Protein AF-A0A938LUU1-F1 (afdb_monomer_lite)

Foldseek 3Di:
DDDDDDDDDDDDDDDDDDDDDPPDDPPDDDVQLLQKKKKWQQFQFKLLKFWDWFQQVSNCVSQVHDRPFAKWKAWPVGHTWAWAWADAQRGITIITMDIGGGGDMTMIGMDGDPDHGFLVQFWDWDADPVQRKIWTTLQFKIWIDGLQFIWIFGHHPCSVVVPDGQLRTFWARKHKWWKKDLDQDAAAAPDDPVVVVVNVIDIPSQWDFPDKDWDQDRNSKIKIKTWTAHDDPRHQKIKIWMWIDDHRFQKIKIKIKIAGPDQGKMWTANYHLGIWMKTWGGNLAADDKDKDDDDPDDPPDFPPDDPPQFKTWDADDQFDAKIKMDHPSLKIKIKGWLAGQRDRQPDHNTWIQGNTITTHHWDDNPPSDDRDMDGHPRMDMTIMMMHMDGSNFDVNVVNVQVHVQSNVVRDRDGAASMWMDSSNATRHAGEDQKGKPSRWDDDDQKTKHKYKYFQLFWKKKKWFKDQAAQVWWKKKFKAARPDPDDGLDMDIGHDGGMDMDRPCVSNVQHRHIGIIMIMIGGPPRMDTPMIMMHGPPDDDD

Secondary structure (DSSP, 8-state):
--------------------------------STTEEEEEE-SSS-EEEEEEEEEHHHHHHHHT--TT--EEEEETTS-EE-EEEEEETTEEEEEEEEEE-TT-EEEEEEEE-SSPPPGGGTEEEEEETTTTEEEEEESSEEEEEETTEEEEEE--TTGGGTS-GGGGEEEEEEEEE-EEESS---EE-S--HHHHHHTTPEEGGGPEEEEEEEEE-TTS-EEEEEEEE--GGGTTEEEEEEEEEPTTSSEEEEEEEEEE-SSS-EEEEEETT-SEEEEEE-GGG-S-EEEE---SS--S--B--SSSS-EEEE---TT--EEEEEETTS-EEEEEESS---S---S---EEEESSEEEEE---TTT-SSSEEEBTTB-EEEEEEEEEE-TT--HHHHHHHHHHHHTTT-------SEEEEETTEEEEPEE-SSEEGGG-B-STTEEEEEEEEETTS-EEEEEEEES--SSS-EEEEEEETT--S--SEEEEE-SSEEEEEEHHHHHT-TT-EEEEEEEEE--TT-EEEEEEEEETTPPP-

Radius of gyration: 30.05 Å; chains: 1; bounding box: 92×104×81 Å

Structure (mmCIF, N/CA/C/O backbone):
data_AF-A0A938LUU1-F1
#
_entry.id   AF-A0A938LUU1-F1
#
loop_
_atom_site.group_PDB
_atom_site.id
_atom_site.type_symbol
_atom_site.label_atom_id
_atom_site.label_alt_id
_atom_site.label_comp_id
_atom_site.label_asym_id
_atom_site.label_entity_id
_atom_site.label_seq_id
_atom_site.pdbx_PDB_ins_code
_atom_site.Cartn_x
_atom_site.Cartn_y
_atom_site.Cartn_z
_atom_site.occupancy
_atom_site.B_iso_or_equiv
_atom_site.auth_seq_id
_atom_site.auth_comp_id
_atom_site.auth_asym_id
_atom_site.auth_atom_id
_atom_site.pdbx_PDB_model_num
ATOM 1 N N . MET A 1 1 ? -44.752 -79.746 28.155 1.00 38.47 1 MET A N 1
ATOM 2 C CA . MET A 1 1 ? -44.043 -78.464 27.938 1.00 38.47 1 MET A CA 1
ATOM 3 C C . MET A 1 1 ? -45.055 -77.510 27.303 1.00 38.47 1 MET A C 1
ATOM 5 O O . MET A 1 1 ? -45.275 -77.603 26.110 1.00 38.47 1 MET A O 1
ATOM 9 N N . LYS A 1 2 ? -46.026 -77.002 28.081 1.00 31.91 2 LYS A N 1
ATOM 10 C CA . LYS A 1 2 ? -46.041 -75.725 28.840 1.00 31.91 2 LYS A CA 1
ATOM 11 C C . LYS A 1 2 ? -45.776 -74.525 27.910 1.00 31.91 2 LYS A C 1
ATOM 13 O O . LYS A 1 2 ? -44.649 -74.394 27.471 1.00 31.91 2 LYS A O 1
ATOM 18 N N . GLY A 1 3 ? -46.701 -73.629 27.576 1.00 29.06 3 GLY A N 1
ATOM 19 C CA . GLY A 1 3 ? -48.100 -73.439 27.955 1.00 29.06 3 GLY A CA 1
ATOM 20 C C . GLY A 1 3 ? -48.520 -71.991 27.644 1.00 29.06 3 GLY A C 1
ATOM 21 O O . GLY A 1 3 ? -47.795 -71.069 27.983 1.00 29.06 3 GLY A O 1
ATOM 22 N N . THR A 1 4 ? -49.706 -71.851 27.043 1.00 28.95 4 THR A N 1
ATOM 23 C CA . THR A 1 4 ? -50.718 -70.808 27.327 1.00 28.95 4 THR A CA 1
ATOM 24 C C . THR A 1 4 ? -50.543 -69.366 26.792 1.00 28.95 4 THR A C 1
ATOM 26 O O . THR A 1 4 ? -49.703 -68.592 27.232 1.00 28.95 4 THR A O 1
ATOM 29 N N . LYS A 1 5 ? -51.479 -69.000 25.895 1.00 30.53 5 LYS A N 1
ATOM 30 C CA . LYS A 1 5 ? -52.005 -67.647 25.599 1.00 30.53 5 LYS A CA 1
ATOM 31 C C . LYS A 1 5 ? -52.500 -66.951 26.870 1.00 30.53 5 LYS A C 1
ATOM 33 O O . LYS A 1 5 ? -53.108 -67.672 27.636 1.00 30.53 5 LYS A O 1
ATOM 38 N N . ILE A 1 6 ? -52.458 -65.616 26.980 1.00 30.92 6 ILE A N 1
ATOM 39 C CA . ILE A 1 6 ? -53.574 -64.742 27.436 1.00 30.92 6 ILE A CA 1
ATOM 40 C C . ILE A 1 6 ? -53.274 -63.317 26.930 1.00 30.92 6 ILE A C 1
ATOM 42 O O . ILE A 1 6 ? -52.189 -62.797 27.167 1.00 30.92 6 ILE A O 1
ATOM 46 N N . GLY A 1 7 ? -54.226 -62.703 26.224 1.00 24.73 7 GLY A N 1
ATOM 47 C CA . GLY A 1 7 ? -54.255 -61.258 25.993 1.00 24.73 7 GLY A CA 1
ATOM 48 C C . GLY A 1 7 ? -55.184 -60.573 26.992 1.00 24.73 7 GLY A C 1
ATOM 49 O O . GLY A 1 7 ? -56.004 -61.243 27.613 1.00 24.73 7 GLY A O 1
ATOM 50 N N . LEU A 1 8 ? -55.114 -59.247 27.098 1.00 25.02 8 LEU A N 1
ATOM 51 C CA . LEU A 1 8 ? -56.258 -58.452 27.537 1.00 25.02 8 LEU A CA 1
ATOM 52 C C . LEU A 1 8 ? -56.200 -57.050 26.914 1.00 25.02 8 LEU A C 1
ATOM 54 O O . LEU A 1 8 ? -55.242 -56.304 27.097 1.00 25.02 8 LEU A O 1
ATOM 58 N N . LEU A 1 9 ? -57.252 -56.748 26.158 1.00 24.34 9 LEU A N 1
ATOM 59 C CA . LEU A 1 9 ? -57.755 -55.411 25.861 1.00 24.34 9 LEU A CA 1
ATOM 60 C C . LEU A 1 9 ? -58.357 -54.786 27.131 1.00 24.34 9 LEU A C 1
ATOM 62 O O . LEU A 1 9 ? -58.751 -55.530 28.027 1.00 24.34 9 LEU A O 1
ATOM 66 N N . CYS A 1 10 ? -58.472 -53.450 27.147 1.00 25.45 10 CYS A N 1
ATOM 67 C CA . CYS A 1 10 ? -59.660 -52.642 27.518 1.00 25.45 10 CYS A CA 1
ATOM 68 C C . CYS A 1 10 ? -59.204 -51.209 27.889 1.00 25.45 10 CYS A C 1
ATOM 70 O O . CYS A 1 10 ? -58.435 -51.035 28.824 1.00 25.45 10 CYS A O 1
ATOM 72 N N . PHE A 1 11 ? -59.448 -50.208 27.032 1.00 27.34 11 PHE A N 1
ATOM 73 C CA . PHE A 1 11 ? -60.583 -49.251 27.010 1.00 27.34 11 PHE A CA 1
ATOM 74 C C . PHE A 1 11 ? -60.315 -47.939 27.773 1.00 27.34 11 PHE A C 1
ATOM 76 O O . PHE A 1 11 ? -60.050 -47.959 28.967 1.00 27.34 11 PHE A O 1
ATOM 83 N N . GLY A 1 12 ? -60.483 -46.801 27.079 1.00 24.97 12 GLY A N 1
ATOM 84 C CA . GLY A 1 12 ? -60.648 -45.479 27.702 1.00 24.97 12 GLY A CA 1
ATOM 85 C C . GLY A 1 12 ? -60.173 -44.283 26.861 1.00 24.97 12 GLY A C 1
ATOM 86 O O . GLY A 1 12 ? -59.080 -43.778 27.079 1.00 24.97 12 GLY A O 1
ATOM 87 N N . LEU A 1 13 ? -61.003 -43.797 25.935 1.00 25.14 13 LEU A N 1
ATOM 88 C CA . LEU A 1 13 ? -61.041 -42.384 25.495 1.00 25.14 13 LEU A CA 1
ATOM 89 C C . LEU A 1 13 ? -62.197 -41.692 26.258 1.00 25.14 13 LEU A C 1
ATOM 91 O O . LEU A 1 13 ? -63.083 -42.418 26.717 1.00 25.14 13 LEU A O 1
ATOM 95 N N . PRO A 1 14 ? -62.382 -40.355 26.228 1.00 35.84 14 PRO A N 1
ATOM 96 C CA . PRO A 1 14 ? -61.443 -39.220 26.207 1.00 35.84 14 PRO A CA 1
ATOM 97 C C . PRO A 1 14 ? -61.802 -38.173 27.299 1.00 35.84 14 PRO A C 1
ATOM 99 O O . PRO A 1 14 ? -62.976 -38.020 27.619 1.00 35.84 14 PRO A O 1
ATOM 102 N N . ILE A 1 15 ? -60.865 -37.364 27.812 1.00 28.11 15 ILE A N 1
ATOM 103 C CA . ILE A 1 15 ? -61.228 -36.102 28.497 1.00 28.11 15 ILE A CA 1
ATOM 104 C C . ILE A 1 15 ? -60.210 -35.009 28.154 1.00 28.11 15 ILE A C 1
ATOM 106 O O . ILE A 1 15 ? -59.030 -35.110 28.480 1.00 28.11 15 ILE A O 1
ATOM 110 N N . PHE A 1 16 ? -60.701 -33.964 27.488 1.00 26.19 16 PHE A N 1
ATOM 111 C CA . PHE A 1 16 ? -60.043 -32.669 27.355 1.00 26.19 16 PHE A CA 1
ATOM 112 C C . PHE A 1 16 ? -60.070 -31.950 28.708 1.00 26.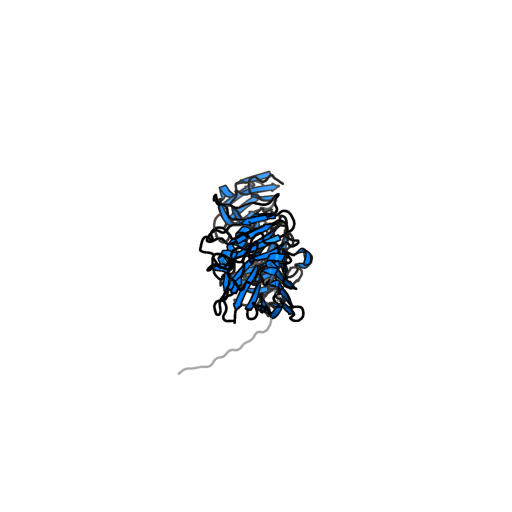19 16 PHE A C 1
ATOM 114 O O . PHE A 1 16 ? -61.147 -31.681 29.233 1.00 26.19 16 PHE A O 1
ATOM 121 N N . PHE A 1 17 ? -58.902 -31.563 29.214 1.00 28.47 17 PHE A N 1
ATOM 122 C CA . PHE A 1 17 ? -58.765 -30.409 30.094 1.00 28.47 17 PHE A CA 1
ATOM 123 C C . PHE A 1 17 ? -57.664 -29.518 29.531 1.00 28.47 17 PHE A C 1
ATOM 125 O O . PHE A 1 17 ? -56.540 -29.958 29.304 1.00 28.47 17 PHE A O 1
ATOM 132 N N . ALA A 1 18 ? -58.031 -28.269 29.260 1.00 30.08 18 ALA A N 1
ATOM 133 C CA . ALA A 1 18 ? -57.086 -27.189 29.087 1.00 30.08 18 ALA A CA 1
ATOM 134 C C . ALA A 1 18 ? -56.425 -26.915 30.444 1.00 30.08 18 ALA A C 1
ATOM 136 O O . ALA A 1 18 ? -57.122 -26.661 31.426 1.00 30.08 18 ALA A O 1
ATOM 137 N N . SER A 1 19 ? -55.099 -26.937 30.483 1.00 26.75 19 SER A N 1
ATOM 138 C CA . SER A 1 19 ? -54.328 -26.221 31.491 1.00 26.75 19 SER A CA 1
ATOM 139 C C . SER A 1 19 ? -53.155 -25.551 30.794 1.00 26.75 19 SER A C 1
ATOM 141 O O . SER A 1 19 ? -52.375 -26.187 30.085 1.00 26.75 19 SER A O 1
ATOM 143 N N . GLU A 1 20 ? -53.093 -24.234 30.957 1.00 34.41 20 GLU A N 1
ATOM 144 C CA . GLU A 1 20 ? -51.885 -23.452 30.767 1.00 34.41 20 GLU A CA 1
ATOM 145 C C . GLU A 1 20 ? -50.784 -24.082 31.617 1.00 34.41 20 GLU A C 1
ATOM 147 O O . GLU A 1 20 ? -50.873 -24.075 32.839 1.00 34.41 20 GLU A O 1
ATOM 152 N N . ASP A 1 21 ? -49.754 -24.620 30.974 1.00 25.77 21 ASP A N 1
ATOM 153 C CA . ASP A 1 21 ? -48.466 -24.799 31.620 1.00 25.77 21 ASP A CA 1
ATOM 154 C C . ASP A 1 21 ? -47.392 -24.248 30.694 1.00 25.77 21 ASP A C 1
ATOM 156 O O . ASP A 1 21 ? -47.080 -24.777 29.622 1.00 25.77 21 ASP A O 1
ATOM 160 N N . MET A 1 22 ? -46.862 -23.113 31.142 1.00 30.89 22 MET A N 1
ATOM 161 C CA . MET A 1 22 ? -45.607 -22.533 30.713 1.00 30.89 22 MET A CA 1
ATOM 162 C C . MET A 1 22 ? -44.505 -23.592 30.821 1.00 30.89 22 MET A C 1
ATOM 164 O O . MET A 1 22 ? -43.861 -23.745 31.858 1.00 30.89 22 MET A O 1
ATOM 168 N N . ALA A 1 23 ? -44.243 -24.302 29.727 1.00 28.50 23 ALA A N 1
ATOM 169 C CA . ALA A 1 23 ? -42.996 -25.026 29.569 1.00 28.50 23 ALA A CA 1
ATOM 170 C C . ALA A 1 23 ? -41.877 -23.990 29.400 1.00 28.50 23 ALA A C 1
ATOM 172 O O . ALA A 1 23 ? -41.687 -23.406 28.332 1.00 28.50 23 ALA A O 1
ATOM 173 N N . ALA A 1 24 ? -41.189 -23.734 30.511 1.00 27.59 24 ALA A N 1
ATOM 174 C CA . ALA A 1 24 ? -39.985 -22.933 30.599 1.00 27.59 24 ALA A CA 1
ATOM 175 C C . ALA A 1 24 ? -39.022 -23.273 29.450 1.00 27.59 24 ALA A C 1
ATOM 177 O O . ALA A 1 24 ? -38.503 -24.387 29.354 1.00 27.59 24 ALA A O 1
ATOM 178 N N . GLN A 1 25 ? -38.775 -22.290 28.581 1.00 25.45 25 GLN A N 1
ATOM 179 C CA . GLN A 1 25 ? -37.615 -22.311 27.701 1.00 25.45 25 GLN A CA 1
ATOM 180 C C . GLN A 1 25 ? -36.355 -22.417 28.571 1.00 25.45 25 GLN A C 1
ATOM 182 O O . GLN A 1 25 ? -36.272 -21.725 29.592 1.00 25.45 25 GLN A O 1
ATOM 187 N N . PRO A 1 26 ? -35.358 -23.235 28.193 1.00 28.48 26 PRO A N 1
ATOM 188 C CA . PRO A 1 26 ? -34.086 -23.228 28.887 1.00 28.48 26 PRO A CA 1
ATOM 189 C C . PRO A 1 26 ? -33.471 -21.834 28.742 1.00 28.48 26 PRO A C 1
ATOM 191 O O . PRO A 1 26 ? -33.099 -21.407 27.648 1.00 28.48 26 PRO A O 1
ATOM 194 N N . ALA A 1 27 ? -33.381 -21.117 29.859 1.00 32.81 27 ALA A N 1
ATOM 195 C CA . ALA A 1 27 ? -32.551 -19.935 29.985 1.00 32.81 27 ALA A CA 1
ATOM 196 C C . ALA A 1 27 ? -31.093 -20.369 29.785 1.00 32.81 27 ALA A C 1
ATOM 198 O O . ALA A 1 27 ? -30.504 -21.006 30.656 1.00 32.81 27 ALA A O 1
ATOM 199 N N . GLY A 1 28 ? -30.528 -20.081 28.614 1.00 32.47 28 GLY A N 1
ATOM 200 C CA . GLY A 1 28 ? -29.160 -20.492 28.320 1.00 32.47 28 GLY A CA 1
ATOM 201 C C . GLY A 1 28 ? -28.763 -20.373 26.859 1.00 32.47 28 GLY A C 1
ATOM 202 O O . GLY A 1 28 ? -28.378 -21.367 26.265 1.00 32.47 28 GLY A O 1
ATOM 203 N N . MET A 1 29 ? -28.881 -19.176 26.287 1.00 28.48 29 MET A N 1
ATOM 204 C CA . MET A 1 29 ? -27.931 -18.602 25.324 1.00 28.48 29 MET A CA 1
ATOM 205 C C . MET A 1 29 ? -28.439 -17.200 24.990 1.00 28.48 29 MET A C 1
ATOM 207 O O . MET A 1 29 ? -29.319 -17.013 24.152 1.00 28.48 29 MET A O 1
ATOM 211 N N . VAL A 1 30 ? -27.904 -16.200 25.690 1.00 30.89 30 VAL A N 1
ATOM 212 C CA . VAL A 1 30 ? -27.922 -14.836 25.165 1.00 30.89 30 VAL A CA 1
ATOM 213 C C . VAL A 1 30 ? -27.178 -14.910 23.834 1.00 30.89 30 VAL A C 1
ATOM 215 O O . VAL A 1 30 ? -26.043 -15.375 23.785 1.00 30.89 30 VAL A O 1
ATOM 218 N N . ASN A 1 31 ? -27.854 -14.553 22.748 1.00 37.66 31 ASN A N 1
ATOM 219 C CA . ASN A 1 31 ? -27.252 -14.454 21.428 1.00 37.66 31 ASN A CA 1
ATOM 220 C C . ASN A 1 31 ? -26.268 -13.268 21.471 1.00 37.66 31 ASN A C 1
ATOM 222 O O . ASN A 1 31 ? -26.671 -12.116 21.313 1.00 37.66 31 ASN A O 1
ATOM 226 N N . ASP A 1 32 ? -25.012 -13.552 21.817 1.00 47.03 32 ASP A N 1
ATOM 227 C CA . ASP A 1 32 ? -24.010 -12.604 22.332 1.00 47.03 32 ASP A CA 1
ATOM 228 C C . ASP A 1 32 ? -23.319 -11.785 21.222 1.00 47.03 32 ASP A C 1
ATOM 230 O O . ASP A 1 32 ? -22.103 -11.612 21.199 1.00 47.03 32 ASP A O 1
ATOM 234 N N . GLY A 1 33 ? -24.084 -11.346 20.215 1.00 59.62 33 GLY A N 1
ATOM 235 C CA . GLY A 1 33 ? -23.594 -10.515 19.107 1.00 59.62 33 GLY A CA 1
ATOM 236 C C . GLY A 1 33 ? -22.412 -11.094 18.313 1.00 59.62 33 GLY A C 1
ATOM 237 O O . GLY A 1 33 ? -21.718 -10.332 17.638 1.00 59.62 33 GLY A O 1
ATOM 238 N N . SER A 1 34 ? -22.157 -12.406 18.384 1.00 67.31 34 SER A N 1
ATOM 239 C CA . SER A 1 34 ? -20.987 -13.059 17.775 1.00 67.31 34 SER A CA 1
ATOM 240 C C . SER A 1 34 ? -21.008 -13.055 16.243 1.00 67.31 34 SER A C 1
ATOM 242 O O . SER A 1 34 ? -19.974 -13.254 15.609 1.00 67.31 34 SER A O 1
ATOM 244 N N . ASP A 1 35 ? -22.165 -12.775 15.639 1.00 81.44 35 ASP A N 1
ATOM 245 C CA . ASP A 1 35 ? -22.356 -12.582 14.201 1.00 81.44 35 ASP A CA 1
ATOM 246 C C . ASP A 1 35 ? -22.113 -11.135 13.741 1.00 81.44 35 ASP A C 1
ATOM 248 O O . ASP A 1 35 ? -22.209 -10.830 12.549 1.00 81.44 35 ASP A O 1
ATOM 252 N N . ARG A 1 36 ? -21.785 -10.222 14.662 1.00 90.31 36 ARG A N 1
ATOM 253 C CA . ARG A 1 36 ? -21.606 -8.801 14.368 1.00 90.31 36 ARG A CA 1
ATOM 254 C C . ARG A 1 36 ? -20.132 -8.436 14.255 1.00 90.31 36 ARG A C 1
ATOM 256 O O . ARG A 1 36 ? -19.412 -8.388 15.250 1.00 90.31 36 ARG A O 1
ATOM 263 N N . LEU A 1 37 ? -19.708 -8.055 13.055 1.00 93.00 37 LEU A N 1
ATOM 264 C CA . LEU A 1 37 ? -18.414 -7.419 12.832 1.00 93.00 37 LEU A CA 1
ATOM 265 C C . LEU A 1 37 ? -18.554 -5.901 13.002 1.00 93.00 37 LEU A C 1
ATOM 267 O O . LEU A 1 37 ? -19.377 -5.274 12.336 1.00 93.00 37 LEU A O 1
ATOM 271 N N . THR A 1 38 ? -17.756 -5.290 13.872 1.00 92.56 38 THR A N 1
ATOM 272 C CA . THR A 1 38 ? -17.691 -3.829 14.023 1.00 92.56 38 THR A CA 1
ATOM 273 C C . THR A 1 38 ? -16.336 -3.323 13.551 1.00 92.56 38 THR A C 1
ATOM 275 O O . THR A 1 38 ? -15.302 -3.813 13.994 1.00 92.56 38 THR A O 1
ATOM 278 N N . VAL A 1 39 ? -16.348 -2.317 12.681 1.00 93.38 39 VAL A N 1
ATOM 279 C CA . VAL A 1 39 ? -15.157 -1.668 12.129 1.00 93.38 39 VAL A CA 1
ATOM 280 C C . VAL A 1 39 ? -15.214 -0.194 12.498 1.00 93.38 39 VAL A C 1
ATOM 282 O O . VAL A 1 39 ? -16.242 0.448 12.285 1.00 93.38 39 VAL A O 1
ATOM 285 N N . ILE A 1 40 ? -14.139 0.335 13.075 1.00 92.50 40 ILE A N 1
ATOM 286 C CA . ILE A 1 40 ? -14.070 1.730 13.529 1.00 92.50 40 ILE A CA 1
ATOM 287 C C . ILE A 1 40 ? -12.848 2.379 12.903 1.00 92.50 40 ILE A C 1
ATOM 289 O O . ILE A 1 40 ? -11.738 1.901 13.125 1.00 92.50 40 ILE A O 1
ATOM 293 N N . ASN A 1 41 ? -13.033 3.466 12.153 1.00 93.00 41 ASN A N 1
ATOM 294 C CA . ASN A 1 41 ? -11.913 4.298 11.727 1.00 93.00 41 ASN A CA 1
ATOM 295 C C . ASN A 1 41 ? -11.403 5.121 12.915 1.00 93.00 41 ASN A C 1
ATOM 297 O O . ASN A 1 41 ? -12.068 6.050 13.372 1.00 93.00 41 ASN A O 1
ATOM 301 N N . CYS A 1 42 ? -10.210 4.796 13.404 1.00 91.06 42 CYS A N 1
ATOM 302 C CA . CYS A 1 42 ? -9.597 5.488 14.531 1.00 91.06 42 CYS A CA 1
ATOM 303 C C . CYS A 1 42 ? -8.774 6.712 14.104 1.00 91.06 42 CYS A C 1
ATOM 305 O O . CYS A 1 42 ? -8.187 7.367 14.966 1.00 91.06 42 CYS A O 1
ATOM 307 N N . ALA A 1 43 ? -8.732 7.049 12.815 1.00 89.31 43 ALA A N 1
ATOM 308 C CA . ALA A 1 43 ? -8.069 8.242 12.304 1.00 89.31 43 ALA A CA 1
ATOM 309 C C . ALA A 1 43 ? -9.023 9.429 12.153 1.00 89.31 43 ALA A C 1
ATOM 311 O O . ALA A 1 43 ? -10.233 9.270 11.981 1.00 89.31 43 ALA A O 1
ATOM 312 N N . ASP A 1 44 ? -8.437 10.624 12.134 1.00 88.12 44 ASP A N 1
ATOM 313 C CA . ASP A 1 44 ? -9.148 11.881 11.861 1.00 88.12 44 ASP A CA 1
ATOM 314 C C . ASP A 1 44 ? -9.195 12.185 10.352 1.00 88.12 44 ASP A C 1
ATOM 316 O O . ASP A 1 44 ? -9.673 13.227 9.913 1.00 88.12 44 ASP A O 1
ATOM 320 N N . THR A 1 45 ? -8.700 11.251 9.539 1.00 90.75 45 THR A N 1
ATOM 321 C CA . THR A 1 45 ? -8.713 11.311 8.077 1.00 90.75 45 THR A CA 1
ATOM 322 C C . THR A 1 45 ? -9.419 10.080 7.506 1.00 90.75 45 THR A C 1
ATOM 324 O O . THR A 1 45 ? -9.520 9.051 8.188 1.00 90.75 45 THR A O 1
ATOM 327 N N . PRO A 1 46 ? -9.944 10.160 6.272 1.00 92.94 46 PRO A N 1
ATOM 328 C CA . PRO A 1 46 ? -10.631 9.030 5.670 1.00 92.94 46 PRO A CA 1
ATOM 329 C C . PRO A 1 46 ? -9.706 7.833 5.418 1.00 92.94 46 PRO A C 1
ATOM 331 O O . PRO A 1 46 ? -8.534 7.982 5.060 1.00 92.94 46 PRO A O 1
ATOM 334 N N . VAL A 1 47 ? -10.288 6.640 5.512 1.00 94.19 47 VAL A N 1
ATOM 335 C CA . VAL A 1 47 ? -9.747 5.413 4.923 1.00 94.19 47 VAL A CA 1
ATOM 336 C C . VAL A 1 47 ? -10.429 5.243 3.574 1.00 94.19 47 VAL A C 1
ATOM 338 O O . VAL A 1 47 ? -11.567 4.783 3.493 1.00 94.19 47 VAL A O 1
ATOM 341 N N . TYR A 1 48 ? -9.755 5.674 2.508 1.00 94.12 48 TYR A N 1
ATOM 342 C CA . TYR A 1 48 ? -10.361 5.757 1.176 1.00 94.12 48 TYR A CA 1
ATOM 343 C C . TYR A 1 48 ? -10.769 4.399 0.611 1.00 94.12 48 TYR A C 1
ATOM 345 O O . TYR A 1 48 ? -11.796 4.310 -0.054 1.00 94.12 48 TYR A O 1
ATOM 353 N N . ALA A 1 49 ? -9.981 3.360 0.873 1.00 93.94 49 ALA A N 1
ATOM 354 C CA . ALA A 1 49 ? -10.301 1.976 0.561 1.00 93.94 49 ALA A CA 1
ATOM 355 C C . ALA A 1 49 ? -9.387 1.056 1.381 1.00 93.94 49 ALA A C 1
ATOM 357 O O . ALA A 1 49 ? -8.200 1.346 1.549 1.00 93.94 49 ALA A O 1
ATOM 358 N N . ALA A 1 50 ? -9.930 -0.047 1.882 1.00 92.56 50 ALA A N 1
ATOM 359 C CA . ALA A 1 50 ? -9.190 -1.067 2.609 1.00 92.56 50 ALA A CA 1
ATOM 360 C C . ALA A 1 50 ? -9.823 -2.446 2.408 1.00 92.56 50 ALA A C 1
ATOM 362 O O . ALA A 1 50 ? -11.042 -2.564 2.277 1.00 92.56 50 ALA A O 1
ATOM 363 N N . ALA A 1 51 ? -8.996 -3.491 2.447 1.00 93.00 51 ALA A N 1
ATOM 364 C CA . ALA A 1 51 ? -9.454 -4.868 2.563 1.00 93.00 51 ALA A CA 1
ATOM 365 C C . ALA A 1 51 ? -9.103 -5.393 3.961 1.00 93.00 51 ALA A C 1
ATOM 367 O O . ALA A 1 51 ? -7.936 -5.590 4.298 1.00 93.00 51 ALA A O 1
ATOM 368 N N . LEU A 1 52 ? -10.119 -5.606 4.794 1.00 91.94 52 LEU A N 1
ATOM 369 C CA . LEU A 1 52 ? -9.962 -6.165 6.132 1.00 91.94 52 LEU A CA 1
ATOM 370 C C . LEU A 1 52 ? -9.581 -7.641 6.020 1.00 91.94 52 LEU A C 1
ATOM 372 O O . LEU A 1 52 ? -10.405 -8.434 5.574 1.00 91.94 52 LEU A O 1
ATOM 376 N N . ALA A 1 53 ? -8.376 -8.024 6.435 1.00 91.19 53 ALA A N 1
ATOM 377 C CA . ALA A 1 53 ? -7.965 -9.424 6.480 1.00 91.19 53 ALA A CA 1
ATOM 378 C C . ALA A 1 53 ? -8.477 -10.085 7.771 1.00 91.19 53 ALA A C 1
ATOM 380 O O . ALA A 1 53 ? -7.854 -9.995 8.829 1.00 91.19 53 ALA A O 1
ATOM 381 N N . LEU A 1 54 ? -9.643 -10.729 7.699 1.00 92.19 54 LEU A N 1
ATOM 382 C CA . LEU A 1 54 ? -10.273 -11.381 8.846 1.00 92.19 54 LEU A CA 1
ATOM 383 C C . LEU A 1 54 ? -9.808 -12.843 8.943 1.00 92.19 54 LEU A C 1
ATOM 385 O O . LEU A 1 54 ? -9.963 -13.573 7.960 1.00 92.19 54 LEU A O 1
ATOM 389 N N . PRO A 1 55 ? -9.287 -13.317 10.091 1.00 92.81 55 PRO A N 1
ATOM 390 C CA . PRO A 1 55 ? -8.859 -14.709 10.232 1.00 92.81 55 PRO A CA 1
ATOM 391 C C . PRO A 1 55 ? -10.034 -15.676 10.037 1.00 92.81 55 PRO A C 1
ATOM 393 O O . PRO A 1 55 ? -10.960 -15.705 10.854 1.00 92.81 55 PRO A O 1
ATOM 396 N N . ALA A 1 56 ? -10.002 -16.490 8.978 1.00 94.31 56 ALA A N 1
ATOM 397 C CA . ALA A 1 56 ? -11.152 -17.305 8.579 1.00 94.31 56 ALA A CA 1
ATOM 398 C C . ALA A 1 56 ? -11.551 -18.305 9.676 1.00 94.31 56 ALA A C 1
ATOM 400 O O . ALA A 1 56 ? -12.726 -18.433 10.014 1.00 94.31 56 ALA A O 1
ATOM 401 N N . LYS A 1 57 ? -10.559 -18.934 10.321 1.00 93.44 57 LYS A N 1
ATOM 402 C CA . LYS A 1 57 ? -10.769 -19.855 11.448 1.00 93.44 57 LYS A CA 1
ATOM 403 C C . LYS A 1 57 ? -11.542 -19.215 12.607 1.00 93.44 57 LYS A C 1
ATOM 405 O O . LYS A 1 57 ? -12.390 -19.873 13.201 1.00 93.44 57 LYS A O 1
ATOM 410 N N . VAL A 1 58 ? -11.257 -17.949 12.925 1.00 91.94 58 VAL A N 1
ATOM 411 C CA . VAL A 1 58 ? -11.934 -17.227 14.016 1.00 91.94 58 VAL A CA 1
ATOM 412 C C . VAL A 1 58 ? -13.376 -16.914 13.629 1.00 91.94 58 VAL A C 1
ATOM 414 O O . VAL A 1 58 ? -14.278 -17.138 14.431 1.00 91.94 58 VAL A O 1
ATOM 417 N N . LEU A 1 59 ? -13.602 -16.475 12.386 1.00 93.00 59 LEU A N 1
ATOM 418 C CA . LEU A 1 59 ? -14.947 -16.209 11.874 1.00 93.00 59 LEU A CA 1
ATOM 419 C C . LEU A 1 59 ? -15.824 -17.465 11.888 1.00 93.00 59 LEU A C 1
ATOM 421 O O . LEU A 1 59 ? -16.930 -17.430 12.418 1.00 93.00 59 LEU A O 1
ATOM 425 N N . TYR A 1 60 ? -15.338 -18.581 11.340 1.00 94.19 60 TYR A N 1
ATOM 426 C CA . TYR A 1 60 ? -16.119 -19.818 11.277 1.00 94.19 60 TYR A CA 1
ATOM 427 C C . TYR A 1 60 ? -16.441 -20.377 12.662 1.00 94.19 60 TYR A C 1
ATOM 429 O O . TYR A 1 60 ? -17.569 -20.806 12.895 1.00 94.19 60 TYR A O 1
ATOM 437 N N . ALA A 1 61 ? -15.487 -20.316 13.597 1.00 91.94 61 ALA A N 1
ATOM 438 C CA . ALA A 1 61 ? -15.720 -20.731 14.976 1.00 91.94 61 ALA A CA 1
ATOM 439 C C . ALA A 1 61 ? -16.794 -19.867 15.660 1.00 91.94 61 ALA A C 1
ATOM 441 O O . ALA A 1 61 ? -17.708 -20.407 16.276 1.00 91.94 61 ALA A O 1
ATOM 442 N N . ALA A 1 62 ? -16.723 -18.540 15.513 1.00 90.12 62 ALA A N 1
ATOM 443 C CA . ALA A 1 62 ? -17.678 -17.614 16.125 1.00 90.12 62 ALA A CA 1
ATOM 444 C C . ALA A 1 62 ? -19.097 -17.717 15.539 1.00 90.12 62 ALA A C 1
ATOM 446 O O . ALA A 1 62 ? -20.078 -17.511 16.253 1.00 90.12 62 ALA A O 1
ATOM 447 N N . LEU A 1 63 ? -19.203 -18.049 14.248 1.00 90.94 63 LEU A N 1
ATOM 448 C CA . LEU A 1 63 ? -20.474 -18.240 13.544 1.00 90.94 63 LEU A CA 1
ATOM 449 C C . LEU A 1 63 ? -21.021 -19.671 13.655 1.00 90.94 63 LEU A C 1
ATOM 451 O O . LEU A 1 63 ? -22.116 -19.934 13.162 1.00 90.94 63 LEU A O 1
ATOM 455 N N . ASN A 1 64 ? -20.272 -20.591 14.273 1.00 93.00 64 ASN A N 1
ATOM 456 C CA . ASN A 1 64 ? -20.580 -22.021 14.318 1.00 93.00 64 ASN A CA 1
ATOM 457 C C . ASN A 1 64 ? -20.827 -22.622 12.915 1.00 93.00 64 ASN A C 1
ATOM 459 O O . ASN A 1 64 ? -21.823 -23.306 12.671 1.00 93.00 64 ASN A O 1
ATOM 463 N N . LEU A 1 65 ? -19.923 -22.330 11.974 1.00 93.88 65 LEU A N 1
ATOM 464 C CA . LEU A 1 65 ? -19.992 -22.784 10.583 1.00 93.88 65 LEU A CA 1
ATOM 465 C C . LEU A 1 65 ? -18.805 -23.693 10.223 1.00 93.88 65 LEU A C 1
ATOM 467 O O . LEU A 1 65 ? -17.709 -23.519 10.760 1.00 93.88 65 LEU A O 1
ATOM 471 N N . PRO A 1 66 ? -18.971 -24.630 9.271 1.00 94.31 66 PRO A N 1
ATOM 472 C CA . PRO A 1 66 ? -17.849 -25.369 8.699 1.00 94.31 66 PRO A CA 1
ATOM 473 C C . PRO A 1 66 ? -16.841 -24.444 8.003 1.00 94.31 66 PRO A C 1
ATOM 475 O O . PRO A 1 66 ? -17.224 -23.453 7.373 1.00 94.31 66 PRO A O 1
ATOM 478 N N . ALA A 1 67 ? -15.556 -24.800 8.052 1.00 93.69 67 ALA A N 1
ATOM 479 C CA . ALA A 1 67 ? -14.517 -24.083 7.319 1.00 93.69 67 ALA A CA 1
ATOM 480 C C . ALA A 1 67 ? -14.797 -24.077 5.805 1.00 93.69 67 ALA A C 1
ATOM 482 O O . ALA A 1 67 ? -15.270 -25.063 5.242 1.00 93.69 67 ALA A O 1
ATOM 483 N N . GLY A 1 68 ? -14.518 -22.947 5.154 1.00 91.50 68 GLY A N 1
ATOM 484 C CA . GLY A 1 68 ? -14.758 -22.745 3.722 1.00 91.50 68 GLY A CA 1
ATOM 485 C C . GLY A 1 68 ? -16.209 -22.419 3.343 1.00 91.50 68 GLY A C 1
ATOM 486 O O . GLY A 1 68 ? -16.472 -22.160 2.167 1.00 91.50 68 GLY A O 1
ATOM 487 N N . THR A 1 69 ? -17.141 -22.393 4.306 1.00 95.19 69 THR A N 1
ATOM 488 C CA . THR A 1 69 ? -18.535 -21.994 4.056 1.00 95.19 69 THR A CA 1
ATOM 489 C C . THR A 1 69 ? -18.584 -20.568 3.502 1.00 95.19 69 THR A C 1
ATOM 491 O O . THR A 1 69 ? -18.047 -19.664 4.142 1.00 95.19 69 THR A O 1
ATOM 494 N N . PRO A 1 70 ? -19.239 -20.315 2.354 1.00 95.38 70 PRO A N 1
ATOM 495 C CA . PRO A 1 70 ? -19.374 -18.961 1.844 1.00 95.38 70 PRO A CA 1
ATOM 496 C C . PRO A 1 70 ? -20.095 -18.036 2.819 1.00 95.38 70 PRO A C 1
ATOM 498 O O . PRO A 1 70 ? -21.115 -18.406 3.402 1.00 95.38 70 PRO A O 1
ATOM 501 N N . LEU A 1 71 ? -19.572 -16.820 2.969 1.00 95.00 71 LEU A N 1
ATOM 502 C CA . LEU A 1 71 ? -20.114 -15.810 3.873 1.00 95.00 71 LEU A CA 1
ATOM 503 C C . LEU A 1 71 ? -20.643 -14.601 3.101 1.00 95.00 71 LEU A C 1
ATOM 505 O O . LEU A 1 71 ? -20.119 -14.232 2.049 1.00 95.00 71 LEU A O 1
ATOM 509 N N . GLN A 1 72 ? -21.639 -13.941 3.682 1.00 93.75 72 GLN A N 1
ATOM 510 C CA . GLN A 1 72 ? -22.100 -12.607 3.303 1.00 93.75 72 GLN A CA 1
ATOM 511 C C . GLN A 1 72 ? -21.978 -11.651 4.490 1.00 93.75 72 GLN A C 1
ATOM 513 O O . GLN A 1 72 ? -22.095 -12.057 5.647 1.00 93.75 72 GLN A O 1
ATOM 518 N N . ALA A 1 73 ? -21.767 -10.373 4.184 1.00 93.31 73 ALA A N 1
ATOM 519 C CA . ALA A 1 73 ? -21.788 -9.283 5.146 1.00 93.31 73 ALA A CA 1
ATOM 520 C C . ALA A 1 73 ? -22.781 -8.223 4.678 1.00 93.31 73 ALA A C 1
ATOM 522 O O . ALA A 1 73 ? -22.732 -7.793 3.525 1.00 93.31 73 ALA A O 1
ATOM 523 N N . VAL A 1 74 ? -23.657 -7.782 5.576 1.00 92.00 74 VAL A N 1
ATOM 524 C CA . VAL A 1 74 ? -24.649 -6.740 5.286 1.00 92.00 74 VAL A CA 1
ATOM 525 C C . VAL A 1 74 ? -24.571 -5.662 6.359 1.00 92.00 74 VAL A C 1
ATOM 527 O O . VAL A 1 74 ? -24.501 -5.972 7.549 1.00 92.00 74 VAL A O 1
ATOM 530 N N . THR A 1 75 ? -24.563 -4.392 5.960 1.00 89.38 75 THR A N 1
ATOM 531 C CA . THR A 1 75 ? -24.640 -3.268 6.902 1.00 89.38 75 THR A CA 1
ATOM 532 C C . THR A 1 75 ? -25.999 -3.246 7.605 1.00 89.38 75 THR A C 1
ATOM 534 O O . THR A 1 75 ? -26.979 -3.821 7.132 1.00 89.38 75 THR A O 1
ATOM 537 N N . THR A 1 76 ? -26.113 -2.511 8.711 1.00 81.50 76 THR A N 1
ATOM 538 C CA . THR A 1 76 ? -27.415 -2.263 9.360 1.00 81.50 76 THR A CA 1
ATOM 539 C C . THR A 1 76 ? -28.430 -1.568 8.445 1.00 81.50 76 THR A C 1
ATOM 541 O O . THR A 1 76 ? -29.629 -1.698 8.667 1.00 81.50 76 THR A O 1
ATOM 544 N N . ALA A 1 77 ? -27.961 -0.861 7.412 1.00 82.88 77 ALA A N 1
ATOM 545 C CA . ALA A 1 77 ? -28.791 -0.224 6.391 1.00 82.88 77 ALA A CA 1
ATOM 546 C C . ALA A 1 77 ? -29.189 -1.169 5.236 1.00 82.88 77 ALA A C 1
ATOM 548 O O . ALA A 1 77 ? -29.872 -0.740 4.311 1.00 82.88 77 ALA A O 1
ATOM 549 N N . GLY A 1 78 ? -28.770 -2.441 5.264 1.00 85.88 78 GLY A N 1
ATOM 550 C CA . GLY A 1 78 ? -29.100 -3.429 4.232 1.00 85.88 78 GLY A CA 1
ATOM 551 C C . GLY A 1 78 ? -28.136 -3.470 3.041 1.00 85.88 78 GLY A C 1
ATOM 552 O O . GLY A 1 78 ? -28.376 -4.210 2.090 1.00 85.88 78 GLY A O 1
ATOM 553 N N . THR A 1 79 ? -27.035 -2.716 3.071 1.00 87.12 79 THR A N 1
ATOM 554 C CA . THR A 1 79 ? -26.039 -2.706 1.988 1.00 87.12 79 THR A CA 1
ATOM 555 C C . THR A 1 79 ? -25.126 -3.923 2.093 1.00 87.12 79 THR A C 1
ATOM 557 O O . THR A 1 79 ? -24.490 -4.133 3.125 1.00 87.12 79 THR A O 1
ATOM 560 N N . SER A 1 80 ? -25.019 -4.711 1.024 1.00 88.31 80 SER A N 1
ATOM 561 C CA . SER A 1 80 ? -24.077 -5.833 0.965 1.00 88.31 80 SER A CA 1
ATOM 562 C C . SER A 1 80 ? -22.634 -5.338 0.856 1.00 88.31 80 SER A C 1
ATOM 564 O O . SER A 1 80 ? -22.332 -4.460 0.050 1.00 88.31 80 SER A O 1
ATOM 566 N N . VAL A 1 81 ? -21.732 -5.958 1.612 1.00 89.50 81 VAL A N 1
ATOM 567 C CA . VAL A 1 81 ? -20.280 -5.752 1.539 1.00 89.50 81 VAL A CA 1
ATOM 568 C C . VAL A 1 81 ? -19.647 -6.959 0.855 1.00 89.50 81 VAL A C 1
ATOM 570 O O . VAL A 1 81 ? -19.966 -8.102 1.182 1.00 89.50 81 VAL A O 1
ATOM 573 N N . ALA A 1 82 ? -18.752 -6.714 -0.104 1.00 87.00 82 ALA A N 1
ATOM 574 C CA . ALA A 1 82 ? -18.061 -7.782 -0.816 1.00 87.00 82 ALA A CA 1
ATOM 575 C C . ALA A 1 82 ? -17.108 -8.536 0.128 1.00 87.00 82 ALA A C 1
ATOM 577 O O . ALA A 1 82 ? -16.177 -7.943 0.685 1.00 87.00 82 ALA A O 1
ATOM 578 N N . LEU A 1 83 ? -17.342 -9.845 0.274 1.00 91.44 83 LEU A N 1
ATOM 579 C CA . LEU A 1 83 ? -16.476 -10.778 0.991 1.00 91.44 83 LEU A CA 1
ATOM 580 C C . LEU A 1 83 ? -15.818 -11.744 0.010 1.00 91.44 83 LEU A C 1
ATOM 582 O O . LEU A 1 83 ? -16.516 -12.428 -0.743 1.00 91.44 83 LEU A O 1
ATOM 586 N N . LEU A 1 84 ? -14.489 -11.826 0.059 1.00 90.56 84 LEU A N 1
ATOM 587 C CA . LEU A 1 84 ? -13.703 -12.751 -0.756 1.00 90.56 84 LEU A CA 1
ATOM 588 C C . LEU A 1 84 ? -12.823 -13.651 0.113 1.00 90.56 84 LEU A C 1
ATOM 590 O O . LEU A 1 84 ? -12.183 -13.148 1.040 1.00 90.56 84 LEU A O 1
ATOM 594 N N . PRO A 1 85 ? -12.738 -14.957 -0.182 1.00 92.12 85 PRO A N 1
ATOM 595 C CA . PRO A 1 85 ? -11.758 -15.818 0.456 1.00 92.12 85 PRO A CA 1
ATOM 596 C C . PRO A 1 85 ? -10.349 -15.462 -0.034 1.00 92.12 85 PRO A C 1
ATOM 598 O O . PRO A 1 85 ? -10.155 -14.951 -1.138 1.00 92.12 85 PRO A O 1
ATOM 601 N N . GLY A 1 86 ? -9.346 -15.743 0.785 1.00 89.81 86 GLY A N 1
ATOM 602 C CA . GLY A 1 86 ? -7.965 -15.463 0.445 1.00 89.81 86 GLY A CA 1
ATOM 603 C C . GLY A 1 86 ? -6.972 -16.166 1.348 1.00 89.81 86 GLY A C 1
ATOM 604 O O . GLY A 1 86 ? -7.332 -16.834 2.313 1.00 89.81 86 GLY A O 1
ATOM 605 N N . VAL A 1 87 ? -5.697 -15.972 1.026 1.00 88.88 87 VAL A N 1
ATOM 606 C CA . VAL A 1 87 ? -4.572 -16.445 1.829 1.00 88.88 87 VAL A CA 1
ATOM 607 C C . VAL A 1 87 ? -3.655 -15.267 2.124 1.00 88.88 87 VAL A C 1
ATOM 609 O O . VAL A 1 87 ? -3.398 -14.439 1.244 1.00 88.88 87 VAL A O 1
ATOM 612 N N . GLU A 1 88 ? -3.162 -15.185 3.354 1.00 86.19 88 GLU A N 1
ATOM 613 C CA . GLU A 1 88 ? -2.137 -14.233 3.766 1.00 86.19 88 GLU A CA 1
ATOM 614 C C . GLU A 1 88 ? -1.055 -14.962 4.562 1.00 86.19 88 GLU A C 1
ATOM 616 O O . GLU A 1 88 ? -1.307 -15.517 5.626 1.00 86.19 88 GLU A O 1
ATOM 621 N N . ASN A 1 89 ? 0.168 -14.992 4.022 1.00 83.94 89 ASN A N 1
ATOM 622 C CA . ASN A 1 89 ? 1.317 -15.669 4.638 1.00 83.94 89 ASN A CA 1
ATOM 623 C C . ASN A 1 89 ? 1.074 -17.148 5.014 1.00 83.94 89 ASN A C 1
ATOM 625 O O . ASN A 1 89 ? 1.667 -17.644 5.967 1.00 83.94 89 ASN A O 1
ATOM 629 N N . GLY A 1 90 ? 0.251 -17.851 4.230 1.00 86.50 90 GLY A N 1
ATOM 630 C CA . GLY A 1 90 ? -0.088 -19.264 4.435 1.00 86.50 90 GLY A CA 1
ATOM 631 C C . GLY A 1 90 ? -1.357 -19.502 5.258 1.00 86.50 90 GLY A C 1
ATOM 632 O O . GLY A 1 90 ? -1.817 -20.635 5.312 1.00 86.50 90 GLY A O 1
ATOM 633 N N . GLU A 1 91 ? -1.949 -18.455 5.835 1.00 89.75 91 GLU A N 1
ATOM 634 C CA . GLU A 1 91 ? -3.175 -18.542 6.632 1.00 89.75 91 GLU A CA 1
ATOM 635 C C . GLU A 1 91 ? -4.405 -18.147 5.808 1.00 89.75 91 GLU A C 1
ATOM 637 O O . GLU A 1 91 ? -4.365 -17.187 5.033 1.00 89.75 91 GLU A O 1
ATOM 642 N N . GLU A 1 92 ? -5.516 -18.862 5.996 1.00 92.94 92 GLU A N 1
ATOM 643 C CA . GLU A 1 92 ? -6.794 -18.532 5.361 1.00 92.94 92 GLU A CA 1
ATOM 644 C C . GLU A 1 92 ? -7.418 -17.277 5.984 1.00 92.94 92 GLU A C 1
ATOM 646 O O . GLU A 1 92 ? -7.598 -17.165 7.204 1.00 92.94 92 GLU A O 1
ATOM 651 N N . VAL A 1 93 ? -7.816 -16.344 5.124 1.00 93.19 93 VAL A N 1
ATOM 652 C CA . VAL A 1 93 ? -8.472 -15.094 5.508 1.00 93.19 93 VAL A CA 1
ATOM 653 C C . VAL A 1 93 ? -9.731 -14.862 4.683 1.00 93.19 93 VAL A C 1
ATOM 655 O O . VAL A 1 93 ? -9.848 -15.319 3.547 1.00 93.19 93 VAL A O 1
ATOM 658 N N . VAL A 1 94 ? -10.670 -14.107 5.244 1.00 93.69 94 VAL A N 1
ATOM 659 C CA . VAL A 1 94 ? -11.799 -13.530 4.509 1.00 93.69 94 VAL A CA 1
ATOM 660 C C . VAL A 1 94 ? -11.571 -12.029 4.413 1.00 93.69 94 VAL A C 1
ATOM 662 O O . VAL A 1 94 ? -11.373 -11.363 5.427 1.00 93.69 94 VAL A O 1
ATOM 665 N N . ARG A 1 95 ? -11.582 -11.494 3.191 1.00 93.06 95 ARG A N 1
ATOM 666 C CA . ARG A 1 95 ? -11.364 -10.075 2.908 1.00 93.06 95 ARG A CA 1
ATOM 667 C C . ARG A 1 95 ? -12.683 -9.341 2.772 1.00 93.06 95 ARG A C 1
ATOM 669 O O . ARG A 1 95 ? -13.431 -9.610 1.834 1.00 93.06 95 ARG A O 1
ATOM 676 N N . ALA A 1 96 ? -12.934 -8.394 3.670 1.00 92.62 96 ALA A N 1
ATOM 677 C CA . ALA A 1 96 ? -14.051 -7.459 3.558 1.00 92.62 96 ALA A CA 1
ATOM 678 C C . ALA A 1 96 ? -13.554 -6.111 3.022 1.00 92.62 96 ALA A C 1
ATOM 680 O O . ALA A 1 96 ? -12.655 -5.519 3.614 1.00 92.62 96 ALA A O 1
ATOM 681 N N . HIS A 1 97 ? -14.121 -5.631 1.915 1.00 92.25 97 HIS A N 1
ATOM 682 C CA . HIS A 1 97 ? -13.685 -4.382 1.277 1.00 92.25 97 HIS A CA 1
ATOM 683 C C . HIS A 1 97 ? -14.566 -3.212 1.704 1.00 92.25 97 HIS A C 1
ATOM 685 O O . HIS A 1 97 ? -15.786 -3.281 1.558 1.00 92.25 97 HIS A O 1
ATOM 691 N N . LEU A 1 98 ? -13.955 -2.153 2.235 1.00 91.88 98 LEU A N 1
ATOM 692 C CA . LEU A 1 98 ? -14.664 -1.015 2.819 1.00 91.88 98 LEU A CA 1
ATOM 693 C C . LEU A 1 98 ? -13.922 0.303 2.584 1.00 91.88 98 LEU A C 1
ATOM 695 O O . LEU A 1 98 ? -12.697 0.338 2.452 1.00 91.88 98 LEU A O 1
ATOM 699 N N . SER A 1 99 ? -14.685 1.387 2.660 1.00 93.75 99 SER A N 1
ATOM 700 C CA . SER A 1 99 ? -14.210 2.764 2.767 1.00 93.75 99 SER A CA 1
ATOM 701 C C . SER A 1 99 ? -14.835 3.382 4.017 1.00 93.75 99 SER A C 1
ATOM 703 O O . SER A 1 99 ? -16.002 3.115 4.300 1.00 93.75 99 SER A O 1
ATOM 705 N N . LEU A 1 100 ? -14.068 4.165 4.782 1.00 92.88 100 LEU A N 1
ATOM 706 C CA . LEU A 1 100 ? -14.511 4.717 6.066 1.00 92.88 100 LEU A CA 1
ATOM 707 C C . LEU A 1 100 ? -14.241 6.222 6.146 1.00 92.88 100 LEU A C 1
ATOM 709 O O . LEU A 1 100 ? -13.109 6.679 5.954 1.00 92.88 100 LEU A O 1
ATOM 713 N N . LYS A 1 101 ? -15.262 7.000 6.501 1.00 93.25 101 LYS A N 1
ATOM 714 C CA . LYS A 1 101 ? -15.128 8.410 6.889 1.00 93.25 101 LYS A CA 1
ATOM 715 C C . LYS A 1 101 ? -14.357 8.533 8.216 1.00 93.25 101 LYS A C 1
ATOM 717 O O . LYS A 1 101 ? -14.228 7.545 8.948 1.00 93.25 101 LYS A O 1
ATOM 722 N N . PRO A 1 102 ? -13.811 9.716 8.549 1.00 90.88 102 PRO A N 1
ATOM 723 C CA . PRO A 1 102 ? -13.177 9.952 9.848 1.00 90.88 102 PRO A CA 1
ATOM 724 C C . PRO A 1 102 ? -14.109 9.575 11.005 1.00 90.88 102 PRO A C 1
ATOM 726 O O . PRO A 1 102 ? -15.278 9.957 10.994 1.00 90.88 102 PRO A O 1
ATOM 729 N N . GLY A 1 103 ? -13.611 8.797 11.971 1.00 87.56 103 GLY A N 1
ATOM 730 C CA . GLY A 1 103 ? -14.396 8.351 13.132 1.00 87.56 103 GLY A CA 1
ATOM 731 C C . GLY A 1 103 ? -15.574 7.413 12.826 1.00 87.56 103 GLY A C 1
ATOM 732 O O . GLY A 1 103 ? -16.323 7.063 13.737 1.00 87.56 103 GLY A O 1
ATOM 733 N N . GLU A 1 104 ? -15.780 7.007 11.569 1.00 91.12 104 GLU A N 1
ATOM 734 C CA . GLU A 1 104 ? -16.943 6.206 11.195 1.00 91.12 104 GLU A CA 1
ATOM 735 C C . GLU A 1 104 ? -16.912 4.826 11.854 1.00 91.12 104 GLU A C 1
ATOM 737 O O . GLU A 1 104 ? -15.885 4.140 11.876 1.00 91.12 104 GLU A O 1
ATOM 742 N N . ARG A 1 105 ? -18.081 4.408 12.349 1.00 91.38 105 ARG A N 1
ATOM 743 C CA . ARG A 1 105 ? -18.326 3.075 12.889 1.00 91.38 105 ARG A CA 1
ATOM 744 C C . ARG A 1 105 ? -19.296 2.328 11.988 1.00 91.38 105 ARG A C 1
ATOM 746 O O . ARG A 1 105 ? -20.480 2.651 11.935 1.00 91.38 105 ARG A O 1
ATOM 753 N N . VAL A 1 106 ? -18.804 1.272 11.353 1.00 91.50 106 VAL A N 1
ATOM 754 C CA . VAL A 1 106 ? -19.605 0.372 10.523 1.00 91.50 106 VAL A CA 1
ATOM 755 C C . VAL A 1 106 ? -19.869 -0.913 11.296 1.00 91.50 106 VAL A C 1
ATOM 757 O O . VAL A 1 106 ? -18.952 -1.537 11.825 1.00 91.50 106 VAL A O 1
ATOM 760 N N . ALA A 1 107 ? -21.135 -1.314 11.363 1.00 91.75 107 ALA A N 1
ATOM 761 C CA . ALA A 1 107 ? -21.546 -2.607 11.893 1.00 91.75 107 ALA A CA 1
ATOM 762 C C . ALA A 1 107 ? -22.068 -3.477 10.749 1.00 91.75 107 ALA A C 1
ATOM 764 O O . ALA A 1 107 ? -22.996 -3.081 10.040 1.00 91.75 107 ALA A O 1
ATOM 765 N N . LEU A 1 108 ? -21.473 -4.657 10.593 1.00 93.19 108 LEU A N 1
ATOM 766 C CA . LEU A 1 108 ? -21.844 -5.653 9.600 1.00 93.19 108 LEU A CA 1
ATOM 767 C C . LEU A 1 108 ? -22.414 -6.875 10.307 1.00 93.19 108 LEU A C 1
ATOM 769 O O . LEU A 1 108 ? -21.801 -7.405 11.233 1.00 93.19 108 LEU A O 1
ATOM 773 N N . LYS A 1 109 ? -23.571 -7.334 9.843 1.00 93.69 109 LYS A N 1
ATOM 774 C CA . LYS A 1 109 ? -24.094 -8.648 10.191 1.00 93.69 109 LYS A CA 1
ATOM 775 C C . LYS A 1 109 ? -23.490 -9.673 9.240 1.00 93.69 109 LYS A C 1
ATOM 777 O O . LYS A 1 109 ? -23.638 -9.542 8.023 1.00 93.69 109 LYS A O 1
ATOM 782 N N . LEU A 1 110 ? -22.804 -10.660 9.801 1.00 93.94 110 LEU A N 1
ATOM 783 C CA . LEU A 1 110 ? -22.246 -11.791 9.077 1.00 93.94 110 LEU A CA 1
ATOM 784 C C . LEU A 1 110 ? -23.252 -12.939 9.044 1.00 93.94 110 LEU A C 1
ATOM 786 O O . LEU A 1 110 ? -24.025 -13.146 9.977 1.00 93.94 110 LEU A O 1
ATOM 790 N N . GLY A 1 111 ? -23.233 -13.711 7.966 1.00 92.56 111 GLY A N 1
ATOM 791 C CA . GLY A 1 111 ? -24.037 -14.920 7.866 1.00 92.56 111 GLY A CA 1
ATOM 792 C C . GLY A 1 111 ? -23.604 -15.808 6.707 1.00 92.56 111 GLY A C 1
ATOM 793 O O . GLY A 1 111 ? -22.816 -15.375 5.862 1.00 92.56 111 GLY A O 1
ATOM 794 N N . PRO A 1 112 ? -24.116 -17.046 6.646 1.00 94.62 112 PRO A N 1
ATOM 795 C CA . PRO A 1 112 ? -23.857 -17.934 5.525 1.00 94.62 112 PRO A CA 1
ATOM 796 C C . PRO A 1 112 ? -24.473 -17.378 4.234 1.00 94.62 112 PRO A C 1
ATOM 798 O O . PRO A 1 112 ? -25.511 -16.709 4.250 1.00 94.62 112 PRO A O 1
ATOM 801 N N . ALA A 1 113 ? -23.831 -17.686 3.114 1.00 94.81 113 ALA A N 1
ATOM 802 C CA . ALA A 1 113 ? -24.273 -17.363 1.766 1.00 94.81 113 ALA A CA 1
ATOM 803 C C . ALA A 1 113 ? -24.274 -18.620 0.887 1.00 94.81 113 ALA A C 1
ATOM 805 O O . ALA A 1 113 ? -23.559 -19.585 1.148 1.00 94.81 113 ALA A O 1
ATOM 806 N N . ALA A 1 114 ? -25.050 -18.599 -0.199 1.00 93.44 114 ALA A N 1
ATOM 807 C CA . ALA A 1 114 ? -25.063 -19.700 -1.166 1.00 93.44 114 ALA A CA 1
ATOM 808 C C . ALA A 1 114 ? -23.754 -19.798 -1.976 1.00 93.44 114 ALA A C 1
ATOM 810 O O . ALA A 1 114 ? -23.380 -20.874 -2.432 1.00 93.44 114 ALA A O 1
ATOM 811 N N . LYS A 1 115 ? -23.069 -18.667 -2.178 1.00 92.19 115 LYS A N 1
ATOM 812 C CA . LYS A 1 115 ? -21.799 -18.557 -2.904 1.00 92.19 115 LYS A CA 1
ATOM 813 C C . LYS A 1 115 ? -21.004 -17.359 -2.397 1.00 92.19 115 LYS A C 1
ATOM 815 O O . LYS A 1 115 ? -21.585 -16.430 -1.839 1.00 92.19 115 LYS A O 1
ATOM 820 N N . TRP A 1 116 ? -19.694 -17.377 -2.624 1.00 90.62 116 TRP A N 1
ATOM 821 C CA . TRP A 1 116 ? -18.838 -16.220 -2.373 1.00 90.62 116 TRP A CA 1
ATOM 822 C C . TRP A 1 116 ? -19.201 -15.053 -3.298 1.00 90.62 116 TRP A C 1
ATOM 824 O O . TRP A 1 116 ? -19.778 -15.255 -4.374 1.00 90.62 116 TRP A O 1
ATOM 834 N N . GLY A 1 117 ? -18.839 -13.835 -2.882 1.00 83.44 117 GLY A N 1
ATOM 835 C CA . GLY A 1 117 ? -18.834 -12.682 -3.780 1.00 83.44 117 GLY A CA 1
ATOM 836 C C . GLY A 1 117 ? -17.952 -12.946 -5.003 1.00 83.44 117 GLY A C 1
ATOM 837 O O . GLY A 1 117 ? -17.024 -13.756 -4.952 1.00 83.44 117 GLY A O 1
ATOM 838 N N . SER A 1 118 ? -18.251 -12.285 -6.122 1.00 82.81 118 SER A N 1
ATOM 839 C CA . SER A 1 118 ? -17.398 -12.389 -7.313 1.00 82.81 118 SER A CA 1
ATOM 840 C C . SER A 1 118 ? -16.173 -11.498 -7.139 1.00 82.81 118 SER A C 1
ATOM 842 O O . SER A 1 118 ? -16.309 -10.347 -6.723 1.00 82.81 118 SER A O 1
ATOM 844 N N . ALA A 1 119 ? -14.990 -11.992 -7.516 1.00 82.75 119 ALA A N 1
ATOM 845 C CA . ALA A 1 119 ? -13.774 -11.179 -7.549 1.00 82.75 119 ALA A CA 1
ATOM 846 C C . ALA A 1 119 ? -13.950 -9.930 -8.431 1.00 82.75 119 ALA A C 1
ATOM 848 O O . ALA A 1 119 ? -13.417 -8.877 -8.101 1.00 82.75 119 ALA A O 1
ATOM 849 N N . GLU A 1 120 ? -14.778 -10.007 -9.477 1.00 85.50 120 GLU A N 1
ATOM 850 C CA . GLU A 1 120 ? -15.101 -8.895 -10.386 1.00 85.50 120 GLU A CA 1
ATOM 851 C C . GLU A 1 120 ? -15.778 -7.703 -9.687 1.00 85.50 120 GLU A C 1
ATOM 853 O O . GLU A 1 120 ? -15.782 -6.596 -10.215 1.00 85.50 120 GLU A O 1
ATOM 858 N N . GLN A 1 121 ? -16.343 -7.902 -8.488 1.00 84.25 121 GLN A N 1
ATOM 859 C CA . GLN A 1 121 ? -16.949 -6.818 -7.705 1.00 84.25 121 GLN A CA 1
ATOM 860 C C . GLN A 1 121 ? -15.912 -5.835 -7.153 1.00 84.25 121 GLN A C 1
ATOM 862 O O . GLN A 1 121 ? -16.265 -4.713 -6.798 1.00 84.25 121 GLN A O 1
ATOM 867 N N . VAL A 1 122 ? -14.654 -6.262 -7.031 1.00 88.50 122 VAL A N 1
ATOM 868 C CA . VAL A 1 122 ? -13.580 -5.460 -6.427 1.00 88.50 122 VAL A CA 1
ATOM 869 C C . VAL A 1 122 ? -12.315 -5.437 -7.280 1.00 88.50 122 VAL A C 1
ATOM 871 O O . VAL A 1 122 ? -11.548 -4.486 -7.208 1.00 88.50 122 VAL A O 1
ATOM 874 N N . CYS A 1 123 ? -12.094 -6.451 -8.113 1.00 93.81 123 CYS A N 1
ATOM 875 C CA . CYS A 1 123 ? -10.913 -6.603 -8.943 1.00 93.81 123 CYS A CA 1
ATOM 876 C C . CYS A 1 123 ? -11.275 -6.506 -10.424 1.00 93.81 123 CYS A C 1
ATOM 878 O O . CYS A 1 123 ? -12.233 -7.118 -10.891 1.00 93.81 123 CYS A O 1
ATOM 880 N N . SER A 1 124 ? -10.484 -5.750 -11.178 1.00 95.50 124 SER A N 1
ATOM 881 C CA . SER A 1 124 ? -10.643 -5.618 -12.623 1.00 95.50 124 SER A CA 1
ATOM 882 C C . SER A 1 124 ? -9.292 -5.457 -13.302 1.00 95.50 124 SER A C 1
ATOM 884 O O . SER A 1 124 ? -8.321 -4.980 -12.709 1.00 95.50 124 SER A O 1
ATOM 886 N N . ALA A 1 125 ? -9.221 -5.880 -14.559 1.00 97.56 125 ALA A N 1
ATOM 887 C CA . ALA A 1 125 ? -8.042 -5.725 -15.391 1.00 97.56 125 ALA A CA 1
ATOM 888 C C . ALA A 1 125 ? -8.485 -5.580 -16.844 1.00 97.56 125 ALA A C 1
ATOM 890 O O . ALA A 1 125 ? -9.163 -6.453 -17.382 1.00 97.56 125 ALA A O 1
ATOM 891 N N . VAL A 1 126 ? -8.122 -4.467 -17.469 1.00 97.81 126 VAL A N 1
ATOM 892 C CA . VAL A 1 126 ? -8.489 -4.148 -18.849 1.00 97.81 126 VAL A CA 1
ATOM 893 C C . VAL A 1 126 ? -7.245 -3.666 -19.572 1.00 97.81 126 VAL A C 1
ATOM 895 O O . VAL A 1 126 ? -6.493 -2.849 -19.040 1.00 97.81 126 VAL A O 1
ATOM 898 N N . PHE A 1 127 ? -7.035 -4.165 -20.787 1.00 97.88 127 PHE A N 1
ATOM 899 C CA . PHE A 1 127 ? -6.017 -3.680 -21.708 1.00 97.88 127 PHE A CA 1
ATOM 900 C C . PHE A 1 127 ? -6.651 -3.456 -23.076 1.00 97.88 127 PHE A C 1
ATOM 902 O O . PHE A 1 127 ? -7.253 -4.364 -23.644 1.00 97.88 127 PHE A O 1
ATOM 909 N N . ASP A 1 128 ? -6.502 -2.244 -23.596 1.00 97.00 128 ASP A N 1
ATOM 910 C CA . ASP A 1 128 ? -6.903 -1.883 -24.946 1.00 97.00 128 ASP A CA 1
ATOM 911 C C . ASP A 1 128 ? -5.654 -1.766 -25.823 1.00 97.00 128 ASP A C 1
ATOM 913 O O . ASP A 1 128 ? -4.874 -0.814 -25.721 1.00 97.00 128 ASP A O 1
ATOM 917 N N . ALA A 1 129 ? -5.486 -2.744 -26.711 1.00 92.69 129 ALA A N 1
ATOM 918 C CA . ALA A 1 129 ? -4.362 -2.805 -27.633 1.00 92.69 129 ALA A CA 1
ATOM 919 C C . ALA A 1 129 ? -4.361 -1.662 -28.663 1.00 92.69 129 ALA A C 1
ATOM 921 O O . ALA A 1 129 ? -3.285 -1.256 -29.099 1.00 92.69 129 ALA A O 1
ATOM 922 N N . ALA A 1 130 ? -5.529 -1.129 -29.043 1.00 91.50 130 ALA A N 1
ATOM 923 C CA . ALA A 1 130 ? -5.630 -0.078 -30.055 1.00 91.50 130 ALA A CA 1
ATOM 924 C C . ALA A 1 130 ? -5.136 1.269 -29.515 1.00 91.50 130 ALA A C 1
ATOM 926 O O . ALA A 1 130 ? -4.396 1.981 -30.193 1.00 91.50 130 ALA A O 1
ATOM 927 N N . SER A 1 131 ? -5.512 1.612 -28.279 1.00 92.69 131 SER A N 1
ATOM 928 C CA . SER A 1 131 ? -5.039 2.835 -27.619 1.00 92.69 131 SER A CA 1
ATOM 929 C C . SER A 1 131 ? -3.736 2.654 -26.833 1.00 92.69 131 SER A C 1
ATOM 931 O O . SER A 1 131 ? -3.123 3.644 -26.422 1.00 92.69 131 SER A O 1
ATOM 933 N N . GLY A 1 132 ? -3.315 1.408 -26.590 1.00 92.56 132 GLY A N 1
ATOM 934 C CA . GLY A 1 132 ? -2.196 1.081 -25.708 1.00 92.56 132 GLY A CA 1
ATOM 935 C C . GLY A 1 132 ? -2.448 1.494 -24.255 1.00 92.56 132 GLY A C 1
ATOM 936 O O . GLY A 1 132 ? -1.498 1.821 -23.538 1.00 92.56 132 GLY A O 1
ATOM 937 N N . SER A 1 133 ? -3.715 1.554 -23.837 1.00 97.25 133 SER A N 1
ATOM 938 C CA . SER A 1 133 ? -4.111 1.919 -22.476 1.00 97.25 133 SER A CA 1
ATOM 939 C C . SER A 1 133 ? -4.481 0.691 -21.652 1.00 97.25 133 SER A C 1
ATOM 941 O O . SER A 1 133 ? -4.873 -0.345 -22.188 1.00 97.25 133 SER A O 1
ATOM 943 N N . ALA A 1 134 ? -4.324 0.793 -20.336 1.00 98.19 134 ALA A N 1
ATOM 944 C CA . ALA A 1 134 ? -4.706 -0.270 -19.420 1.00 98.19 134 ALA A CA 1
ATOM 945 C C . ALA A 1 134 ? -5.233 0.289 -18.102 1.00 98.19 134 ALA A C 1
ATOM 947 O O . ALA A 1 134 ? -4.842 1.377 -17.675 1.00 98.19 134 ALA A O 1
ATOM 948 N N . SER A 1 135 ? -6.055 -0.496 -17.419 1.00 97.88 135 SER A N 1
ATOM 949 C CA . SER A 1 135 ? -6.493 -0.221 -16.054 1.00 97.88 135 SER A CA 1
ATOM 950 C C . SER A 1 135 ? -6.505 -1.500 -15.230 1.00 97.88 135 SER A C 1
ATOM 952 O O . SER A 1 135 ? -7.001 -2.522 -15.701 1.00 97.88 135 SER A O 1
ATOM 954 N N . LEU A 1 136 ? -6.002 -1.434 -13.999 1.00 98.25 136 LEU A N 1
ATOM 955 C CA . LEU A 1 136 ? -6.080 -2.512 -13.013 1.00 98.25 136 LEU A CA 1
ATOM 956 C C . LEU A 1 136 ? -6.742 -1.991 -11.734 1.00 98.25 136 LEU A C 1
ATOM 958 O O . LEU A 1 136 ? -6.522 -0.840 -11.359 1.00 98.25 136 LEU A O 1
ATOM 962 N N . CYS A 1 137 ? -7.478 -2.844 -11.031 1.00 96.50 137 CYS A N 1
ATOM 963 C CA . CYS A 1 137 ? -7.995 -2.588 -9.690 1.00 96.50 137 CYS A CA 1
ATOM 964 C C . CYS A 1 137 ? -7.960 -3.879 -8.862 1.00 96.50 137 CYS A C 1
ATOM 966 O O . CYS A 1 137 ? -8.142 -4.968 -9.406 1.00 96.50 137 CYS A O 1
ATOM 968 N N . ASN A 1 138 ? -7.727 -3.764 -7.556 1.00 95.69 138 ASN A N 1
ATOM 969 C CA . ASN A 1 138 ? -7.722 -4.884 -6.602 1.00 95.69 138 ASN A CA 1
ATOM 970 C C . ASN A 1 138 ? -8.641 -4.646 -5.387 1.00 95.69 138 ASN A C 1
ATOM 972 O O . ASN A 1 138 ? -8.476 -5.290 -4.351 1.00 95.69 138 ASN A O 1
ATOM 976 N N . GLY A 1 139 ? -9.541 -3.664 -5.483 1.00 93.88 139 GLY A N 1
ATOM 977 C CA . GLY A 1 139 ? -10.482 -3.287 -4.430 1.00 93.88 139 GLY A CA 1
ATOM 978 C C . GLY A 1 139 ? -9.928 -2.323 -3.385 1.00 93.88 139 GLY A C 1
ATOM 979 O O . GLY A 1 139 ? -10.668 -1.936 -2.481 1.00 93.88 139 GLY A O 1
ATOM 980 N N . VAL A 1 140 ? -8.645 -1.957 -3.485 1.00 95.62 140 VAL A N 1
ATOM 981 C CA . VAL A 1 140 ? -7.981 -0.994 -2.594 1.00 95.62 140 VAL A CA 1
ATOM 982 C C . VAL A 1 140 ? -7.291 0.120 -3.377 1.00 95.62 140 VAL A C 1
ATOM 984 O O . VAL A 1 140 ? -7.348 1.290 -2.993 1.00 95.62 140 VAL A O 1
ATOM 987 N N . VAL A 1 141 ? -6.629 -0.221 -4.480 1.00 96.94 141 VAL A N 1
ATOM 988 C CA . VAL A 1 141 ? -5.978 0.733 -5.374 1.00 96.94 141 VAL A CA 1
ATOM 989 C C . VAL A 1 141 ? -6.356 0.471 -6.822 1.00 96.94 141 VAL A C 1
ATOM 991 O O . VAL A 1 141 ? -6.500 -0.675 -7.251 1.00 96.94 141 VAL A O 1
ATOM 994 N N . ALA A 1 142 ? -6.439 1.554 -7.588 1.00 96.75 142 ALA A N 1
ATOM 995 C CA . ALA A 1 142 ? -6.539 1.513 -9.033 1.00 96.75 142 ALA A CA 1
ATOM 996 C C . ALA A 1 142 ? -5.271 2.053 -9.690 1.00 96.75 142 ALA A C 1
ATOM 998 O O . ALA A 1 142 ? -4.728 3.096 -9.307 1.00 96.75 142 ALA A O 1
ATOM 999 N N . PHE A 1 143 ? -4.842 1.338 -10.720 1.00 98.00 143 PHE A N 1
ATOM 1000 C CA . PHE A 1 143 ? -3.725 1.661 -11.586 1.00 98.00 14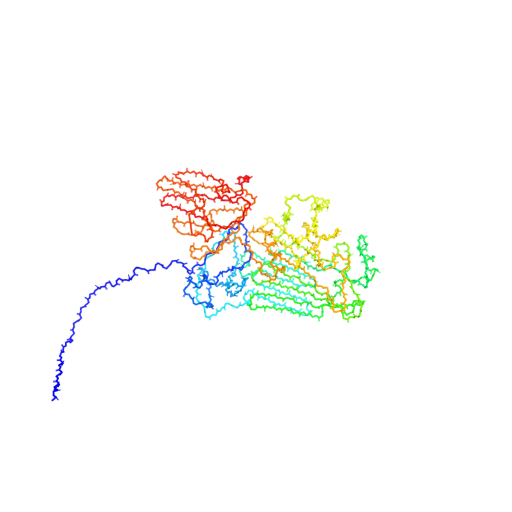3 PHE A CA 1
ATOM 1001 C C . PHE A 1 143 ? -4.256 1.975 -12.980 1.00 98.00 143 PHE A C 1
ATOM 1003 O O . PHE A 1 143 ? -5.069 1.230 -13.522 1.00 98.00 143 PHE A O 1
ATOM 1010 N N . GLU A 1 144 ? -3.773 3.056 -13.578 1.00 97.94 144 GLU A N 1
ATOM 1011 C CA . GLU A 1 144 ? -4.149 3.461 -14.933 1.00 97.94 144 GLU A CA 1
ATOM 1012 C C . GLU A 1 144 ? -2.893 3.721 -15.743 1.00 97.94 144 GLU A C 1
ATOM 1014 O O . GLU A 1 144 ? -2.057 4.505 -15.307 1.00 97.94 144 GLU A O 1
ATOM 1019 N N . TYR A 1 145 ? -2.783 3.114 -16.921 1.00 98.00 145 TYR A N 1
ATOM 1020 C CA . TYR A 1 145 ? -1.679 3.295 -17.853 1.00 98.00 145 TYR A CA 1
ATOM 1021 C C . TYR A 1 145 ? -2.169 3.902 -19.161 1.00 98.00 145 TYR A C 1
ATOM 1023 O O . TYR A 1 145 ? -3.118 3.411 -19.774 1.00 98.00 145 TYR A O 1
ATOM 1031 N N . ARG A 1 146 ? -1.491 4.951 -19.626 1.00 95.69 146 ARG A N 1
ATOM 1032 C CA . ARG A 1 146 ? -1.736 5.568 -20.930 1.00 95.69 146 ARG A CA 1
ATOM 1033 C C . ARG A 1 146 ? -0.476 6.257 -21.434 1.00 95.69 146 ARG A C 1
ATOM 1035 O O . ARG A 1 146 ? 0.175 6.985 -20.690 1.00 95.69 146 ARG A O 1
ATOM 1042 N N . ALA A 1 147 ? -0.154 6.062 -22.714 1.00 90.81 147 ALA A N 1
ATOM 1043 C CA . ALA A 1 147 ? 0.941 6.760 -23.396 1.00 90.81 147 ALA A CA 1
ATOM 1044 C C . ALA A 1 147 ? 2.294 6.694 -22.646 1.00 90.81 147 ALA A C 1
ATOM 1046 O O . ALA A 1 147 ? 2.989 7.700 -22.486 1.00 90.81 147 ALA A O 1
ATOM 1047 N N . GLY A 1 148 ? 2.663 5.509 -22.144 1.00 90.62 148 GLY A N 1
ATOM 1048 C CA . GLY A 1 148 ? 3.937 5.314 -21.441 1.00 90.62 148 GLY A CA 1
ATOM 1049 C C . GLY A 1 148 ? 3.985 5.886 -20.024 1.00 90.62 148 GLY A C 1
ATOM 1050 O O . GLY A 1 148 ? 5.070 5.988 -19.454 1.00 90.62 148 GLY A O 1
ATOM 1051 N N . GLN A 1 149 ? 2.843 6.293 -19.470 1.00 96.06 149 GLN A N 1
ATOM 1052 C CA . GLN A 1 149 ? 2.721 6.836 -18.121 1.00 96.06 149 GLN A CA 1
ATOM 1053 C C . GLN A 1 149 ? 1.666 6.077 -17.337 1.00 96.06 149 GLN A C 1
ATOM 1055 O O . GLN A 1 149 ? 0.700 5.591 -17.923 1.00 96.06 149 GLN A O 1
ATOM 1060 N N . TRP A 1 150 ? 1.822 6.032 -16.018 1.00 97.56 150 TRP A N 1
ATOM 1061 C CA . TRP A 1 150 ? 0.827 5.460 -15.130 1.00 97.56 150 TRP A CA 1
ATOM 1062 C C . TRP A 1 150 ? 0.506 6.330 -13.916 1.00 97.56 150 TRP A C 1
ATOM 1064 O O . TRP A 1 150 ? 1.309 7.154 -13.476 1.00 97.56 150 TRP A O 1
ATOM 1074 N N . ASN A 1 151 ? -0.695 6.137 -13.382 1.00 97.50 151 ASN A N 1
ATOM 1075 C CA . ASN A 1 151 ? -1.196 6.769 -12.167 1.00 97.50 151 ASN A CA 1
ATOM 1076 C C . ASN A 1 151 ? -1.604 5.697 -11.154 1.00 97.50 151 ASN A C 1
ATOM 1078 O O . ASN A 1 151 ? -1.966 4.586 -11.540 1.00 97.50 151 ASN A O 1
ATOM 1082 N N . LEU A 1 152 ? -1.592 6.056 -9.870 1.00 97.50 152 LEU A N 1
ATOM 1083 C CA . LEU A 1 152 ? -2.080 5.213 -8.779 1.00 97.50 152 LEU A CA 1
ATOM 1084 C C . LEU A 1 152 ? -3.014 6.023 -7.884 1.00 97.50 152 LEU A C 1
ATOM 1086 O O . LEU A 1 152 ? -2.659 7.130 -7.465 1.00 97.50 152 LEU A O 1
ATOM 1090 N N . SER A 1 153 ? -4.181 5.468 -7.578 1.00 96.81 153 SER A N 1
ATOM 1091 C CA . SER A 1 153 ? -5.197 6.090 -6.720 1.00 96.81 153 SER A CA 1
ATOM 1092 C C . SER A 1 153 ? -5.770 5.059 -5.753 1.00 96.81 153 SER A C 1
ATOM 1094 O O . SER A 1 153 ? -5.770 3.874 -6.078 1.00 96.81 153 SER A O 1
ATOM 1096 N N . PHE A 1 154 ? -6.279 5.489 -4.597 1.00 96.19 154 PHE A N 1
ATOM 1097 C CA . PHE A 1 154 ? -7.128 4.608 -3.790 1.00 96.19 154 PHE A CA 1
ATOM 1098 C C . PHE A 1 154 ? -8.468 4.417 -4.492 1.00 96.19 154 PHE A C 1
ATOM 1100 O O . PHE A 1 154 ? -9.065 5.384 -4.980 1.00 96.19 154 PHE A O 1
ATOM 1107 N N . ASP A 1 155 ? -8.928 3.174 -4.554 1.00 93.62 155 ASP A N 1
ATOM 1108 C CA . ASP A 1 155 ? -10.170 2.827 -5.225 1.00 93.62 155 ASP A CA 1
ATOM 1109 C C . ASP A 1 155 ? -10.740 1.530 -4.664 1.00 93.62 155 ASP A C 1
ATOM 1111 O O . ASP A 1 155 ? -10.039 0.527 -4.570 1.00 93.62 155 ASP A O 1
ATOM 1115 N N . GLY A 1 156 ? -12.011 1.560 -4.287 1.00 88.69 156 GLY A N 1
ATOM 1116 C CA . GLY A 1 156 ? -12.688 0.432 -3.670 1.00 88.69 156 GLY A CA 1
ATOM 1117 C C . GLY A 1 156 ? -14.187 0.686 -3.538 1.00 88.69 156 GLY A C 1
ATOM 1118 O O . GLY A 1 156 ? -14.659 1.794 -3.822 1.00 88.69 156 GLY A O 1
ATOM 1119 N N . PRO A 1 157 ? -14.958 -0.328 -3.118 1.00 84.69 157 PRO A N 1
ATOM 1120 C CA . PRO A 1 157 ? -16.393 -0.184 -2.916 1.00 84.69 157 PRO A CA 1
ATOM 1121 C C . PRO A 1 157 ? -16.711 0.987 -1.983 1.00 84.69 157 PRO A C 1
ATOM 1123 O O . PRO A 1 157 ? -16.134 1.095 -0.908 1.00 84.69 157 PRO A O 1
ATOM 1126 N N . MET A 1 158 ? -17.658 1.839 -2.385 1.00 83.44 158 MET A N 1
ATOM 1127 C CA . MET A 1 158 ? -18.110 3.020 -1.628 1.00 83.44 158 MET A CA 1
ATOM 1128 C C . MET A 1 158 ? -17.085 4.159 -1.482 1.00 83.44 158 MET A C 1
ATOM 1130 O O . MET A 1 158 ? -17.403 5.166 -0.851 1.00 83.44 158 MET A O 1
ATOM 1134 N N . ALA A 1 159 ? -15.908 4.079 -2.112 1.00 88.06 159 ALA A N 1
ATOM 1135 C CA . ALA A 1 159 ? -14.912 5.149 -2.039 1.00 88.06 159 ALA A CA 1
ATOM 1136 C C . ALA A 1 159 ? -15.444 6.491 -2.586 1.00 88.06 159 ALA A C 1
ATOM 1138 O O . ALA A 1 159 ? -15.102 7.554 -2.063 1.00 88.06 159 ALA A O 1
ATOM 1139 N N . ASP A 1 160 ? -16.321 6.454 -3.597 1.00 87.88 160 ASP A N 1
ATOM 1140 C CA . ASP A 1 160 ? -16.935 7.652 -4.197 1.00 87.88 160 ASP A CA 1
ATOM 1141 C C . ASP A 1 160 ? -17.884 8.387 -3.238 1.00 87.88 160 ASP A C 1
ATOM 1143 O O . ASP A 1 160 ? -18.137 9.574 -3.416 1.00 87.88 160 ASP A O 1
ATOM 1147 N N . ALA A 1 161 ? -18.364 7.722 -2.181 1.00 85.81 161 ALA A N 1
ATOM 1148 C CA . ALA A 1 161 ? -19.162 8.362 -1.135 1.00 85.81 161 ALA A CA 1
ATOM 1149 C C . ALA A 1 161 ? -18.315 9.188 -0.146 1.00 85.81 161 ALA A C 1
ATOM 1151 O O . ALA A 1 161 ? -18.872 9.911 0.685 1.00 85.81 161 ALA A O 1
ATOM 1152 N N . ILE A 1 162 ? -16.984 9.056 -0.198 1.00 88.69 162 ILE A N 1
ATOM 1153 C CA . ILE A 1 162 ? -16.045 9.878 0.573 1.00 88.69 162 ILE A CA 1
ATOM 1154 C C . ILE A 1 162 ? -15.630 11.085 -0.260 1.00 88.69 162 ILE A C 1
ATOM 1156 O O . ILE A 1 162 ? -15.792 12.220 0.179 1.00 88.69 162 ILE A O 1
ATOM 1160 N N . VAL A 1 163 ? -15.065 10.828 -1.440 1.00 88.62 163 VAL A N 1
ATOM 1161 C CA . VAL A 1 163 ? -14.556 11.857 -2.349 1.00 88.62 163 VAL A CA 1
ATOM 1162 C C . VAL A 1 163 ? -14.404 11.281 -3.756 1.00 88.62 163 VAL A C 1
ATOM 1164 O O . VAL A 1 163 ? -14.189 10.076 -3.911 1.00 88.62 163 VAL A O 1
ATOM 1167 N N . GLU A 1 164 ? -14.474 12.127 -4.782 1.00 87.44 164 GLU A N 1
ATOM 1168 C CA . GLU A 1 164 ? -14.308 11.726 -6.179 1.00 87.44 164 GLU A CA 1
ATOM 1169 C C . GLU A 1 164 ? -12.939 11.087 -6.466 1.00 87.44 164 GLU A C 1
ATOM 1171 O O . GLU A 1 164 ? -11.898 11.478 -5.932 1.00 87.44 164 GLU A O 1
ATOM 1176 N N . ARG A 1 165 ? -12.916 10.125 -7.396 1.00 81.88 165 ARG A N 1
ATOM 1177 C CA . ARG A 1 165 ? -11.724 9.335 -7.754 1.00 81.88 165 ARG A CA 1
ATOM 1178 C C . ARG A 1 165 ? -10.500 10.174 -8.130 1.00 81.88 165 ARG A C 1
ATOM 1180 O O . ARG A 1 165 ? -9.381 9.820 -7.765 1.00 81.88 165 ARG A O 1
ATOM 1187 N N . GLY A 1 166 ? -10.694 11.298 -8.826 1.00 82.81 166 GLY A N 1
ATOM 1188 C CA . GLY A 1 166 ? -9.607 12.210 -9.204 1.00 82.81 166 GLY A CA 1
ATOM 1189 C C . GLY A 1 166 ? -8.872 12.814 -8.002 1.00 82.81 166 GLY A C 1
ATOM 1190 O O . GLY A 1 166 ? -7.663 13.044 -8.075 1.00 82.81 166 GLY A O 1
ATOM 1191 N N . GLU A 1 167 ? -9.578 12.998 -6.887 1.00 89.50 167 GLU A N 1
ATOM 1192 C CA . GLU A 1 167 ? -9.036 13.529 -5.637 1.00 89.50 167 GLU A CA 1
ATOM 1193 C C . GLU A 1 167 ? -8.410 12.442 -4.752 1.00 89.50 167 GLU A C 1
ATOM 1195 O O . GLU A 1 167 ? -7.631 12.763 -3.854 1.00 89.50 167 GLU A O 1
ATOM 1200 N N . ARG A 1 168 ? -8.627 11.156 -5.064 1.00 93.44 168 ARG A N 1
ATOM 1201 C CA . ARG A 1 168 ? -7.991 10.008 -4.390 1.00 93.44 168 ARG A CA 1
ATOM 1202 C C . ARG A 1 168 ? -6.633 9.611 -4.976 1.00 93.44 168 ARG A C 1
ATOM 1204 O O . ARG A 1 168 ? -6.112 8.532 -4.677 1.00 93.44 168 ARG A O 1
ATOM 1211 N N . ARG A 1 169 ? -6.049 10.444 -5.841 1.00 95.19 169 ARG A N 1
ATOM 1212 C CA . ARG A 1 169 ? -4.782 10.136 -6.513 1.00 95.19 169 ARG A CA 1
ATOM 1213 C C . ARG A 1 169 ? -3.599 10.248 -5.556 1.00 95.19 169 ARG A C 1
ATOM 1215 O O . ARG A 1 169 ? -3.430 11.253 -4.868 1.00 95.19 169 ARG A O 1
ATOM 1222 N N . ILE A 1 170 ? -2.728 9.246 -5.600 1.00 94.88 170 ILE A N 1
ATOM 1223 C CA . ILE A 1 170 ? -1.524 9.118 -4.769 1.00 94.88 170 ILE A CA 1
ATOM 1224 C C . ILE A 1 170 ? -0.290 9.428 -5.616 1.00 94.88 170 ILE A C 1
ATOM 1226 O O . ILE A 1 170 ? 0.526 10.268 -5.247 1.00 94.88 170 ILE A O 1
ATOM 1230 N N . LEU A 1 171 ? -0.185 8.810 -6.794 1.00 95.62 171 LEU A N 1
ATOM 1231 C CA . LEU A 1 171 ? 0.913 9.014 -7.739 1.00 95.62 171 LEU A CA 1
ATOM 1232 C C . LEU A 1 171 ? 0.376 9.399 -9.116 1.00 95.62 171 LEU A C 1
ATOM 1234 O O . LEU A 1 171 ? -0.690 8.936 -9.530 1.00 95.62 171 LEU A O 1
ATOM 1238 N N . ALA A 1 172 ? 1.114 10.258 -9.817 1.00 95.12 172 ALA A N 1
ATOM 1239 C CA . ALA A 1 172 ? 0.702 10.817 -11.097 1.00 95.12 172 ALA A CA 1
ATOM 1240 C C . ALA A 1 172 ? 1.843 10.830 -12.124 1.00 95.12 172 ALA A C 1
ATOM 1242 O O . ALA A 1 172 ? 2.963 11.243 -11.818 1.00 95.12 172 ALA A O 1
ATOM 1243 N N . GLY A 1 173 ? 1.541 10.451 -13.367 1.00 95.69 173 GLY A N 1
ATOM 1244 C CA . GLY A 1 173 ? 2.454 10.573 -14.507 1.00 95.69 173 GLY A CA 1
ATOM 1245 C C . GLY A 1 173 ? 3.745 9.767 -14.351 1.00 95.69 173 GLY A C 1
ATOM 1246 O O . GLY A 1 173 ? 4.794 10.172 -14.864 1.00 95.69 173 GLY A O 1
ATOM 1247 N N . CYS A 1 174 ? 3.684 8.665 -13.607 1.00 96.94 174 CYS A N 1
ATOM 1248 C CA . CYS A 1 174 ? 4.823 7.816 -13.321 1.00 96.94 174 CYS A CA 1
ATOM 1249 C C . CYS A 1 174 ? 5.292 7.094 -14.584 1.00 96.94 174 CYS A C 1
ATOM 1251 O O . CYS A 1 174 ? 4.479 6.623 -15.374 1.00 96.94 174 CYS A O 1
ATOM 1253 N N . ARG A 1 175 ? 6.603 7.018 -14.803 1.00 95.25 175 ARG A N 1
ATOM 1254 C CA . ARG A 1 175 ? 7.192 6.383 -15.990 1.00 95.25 175 ARG A CA 1
ATOM 1255 C C . ARG A 1 175 ? 8.648 6.008 -15.774 1.00 95.25 175 ARG A C 1
ATOM 1257 O O . ARG A 1 175 ? 9.358 6.692 -15.033 1.00 95.25 175 ARG A O 1
ATOM 1264 N N . LEU A 1 176 ? 9.101 4.979 -16.486 1.00 94.19 176 LEU A N 1
ATOM 1265 C CA . LEU A 1 176 ? 10.524 4.697 -16.611 1.00 94.19 176 LEU A CA 1
ATOM 1266 C C . LEU A 1 176 ? 11.191 5.760 -17.491 1.00 94.19 176 LEU A C 1
ATOM 1268 O O . LEU A 1 176 ? 10.720 6.073 -18.586 1.00 94.19 176 LEU A O 1
ATOM 1272 N N . ASP A 1 177 ? 12.304 6.296 -17.012 1.00 91.19 177 ASP A N 1
ATOM 1273 C CA . ASP A 1 177 ? 13.163 7.223 -17.733 1.00 91.19 177 ASP A CA 1
ATOM 1274 C C . ASP A 1 177 ? 14.559 6.611 -17.815 1.00 91.19 177 ASP A C 1
ATOM 1276 O O . ASP A 1 177 ? 15.246 6.485 -16.804 1.00 91.19 177 ASP A O 1
ATOM 1280 N N . ALA A 1 178 ? 14.931 6.134 -19.001 1.00 91.56 178 ALA A N 1
ATOM 1281 C CA . ALA A 1 178 ? 16.190 5.442 -19.234 1.00 91.56 178 ALA A CA 1
ATOM 1282 C C . ALA A 1 178 ? 16.604 5.503 -20.712 1.00 91.56 178 ALA A C 1
ATOM 1284 O O . ALA A 1 178 ? 15.787 5.800 -21.593 1.00 91.56 178 ALA A O 1
ATOM 1285 N N . TRP A 1 179 ? 17.870 5.182 -20.965 1.00 93.00 179 TRP A N 1
ATOM 1286 C CA . TRP A 1 179 ? 18.501 5.228 -22.280 1.00 93.00 179 TRP A CA 1
ATOM 1287 C C . TRP A 1 179 ? 19.201 3.906 -22.574 1.00 93.00 179 TRP A C 1
ATOM 1289 O O . TRP A 1 179 ? 19.856 3.344 -21.696 1.00 93.00 179 TRP A O 1
ATOM 1299 N N . LEU A 1 180 ? 19.053 3.422 -23.801 1.00 93.69 180 LEU A N 1
ATOM 1300 C CA . LEU A 1 180 ? 19.773 2.273 -24.326 1.00 93.69 180 LEU A CA 1
ATOM 1301 C C . LEU A 1 180 ? 21.022 2.740 -25.067 1.00 93.69 180 LEU A C 1
ATOM 1303 O O . LEU A 1 180 ? 20.988 3.753 -25.769 1.00 93.69 180 LEU A O 1
ATOM 1307 N N . ASP A 1 181 ? 22.088 1.958 -24.944 1.00 93.62 181 ASP A N 1
ATOM 1308 C CA . ASP A 1 181 ? 23.362 2.180 -25.619 1.00 93.62 181 ASP A CA 1
ATOM 1309 C C . ASP A 1 181 ? 23.876 0.882 -26.265 1.00 93.62 181 ASP A C 1
ATOM 1311 O O . ASP A 1 181 ? 23.668 -0.228 -25.756 1.00 93.62 181 ASP A O 1
ATOM 1315 N N . ALA A 1 182 ? 24.528 1.033 -27.416 1.00 92.56 182 ALA A N 1
ATOM 1316 C CA . ALA A 1 182 ? 25.282 -0.021 -28.085 1.00 92.56 182 ALA A CA 1
ATOM 1317 C C . ALA A 1 182 ? 26.677 -0.199 -27.464 1.00 92.56 182 ALA A C 1
ATOM 1319 O O . ALA A 1 182 ? 27.264 -1.273 -27.570 1.00 92.56 182 ALA A O 1
ATOM 1320 N N . GLU A 1 183 ? 27.195 0.843 -26.811 1.00 90.88 183 GLU A N 1
ATOM 1321 C CA . GLU A 1 183 ? 28.534 0.903 -26.238 1.00 90.88 183 GLU A CA 1
ATOM 1322 C C . GLU A 1 183 ? 28.491 0.986 -24.710 1.00 90.88 183 GLU A C 1
ATOM 1324 O O . GLU A 1 183 ? 27.564 1.528 -24.105 1.00 90.88 183 GLU A O 1
ATOM 1329 N N . ARG A 1 184 ? 29.546 0.492 -24.056 1.00 88.50 184 ARG A N 1
ATOM 1330 C CA . ARG A 1 184 ? 29.702 0.618 -22.606 1.00 88.50 184 ARG A CA 1
ATOM 1331 C C . ARG A 1 184 ? 30.248 1.995 -22.238 1.00 88.50 184 ARG A C 1
ATOM 1333 O O . ARG A 1 184 ? 31.406 2.133 -21.842 1.00 88.50 184 ARG A O 1
ATOM 1340 N N . ARG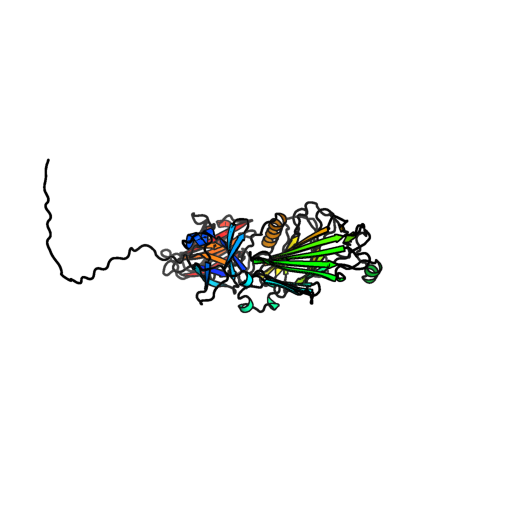 A 1 185 ? 29.418 3.027 -22.357 1.00 82.88 185 ARG A N 1
ATOM 1341 C CA . ARG A 1 185 ? 29.789 4.378 -21.921 1.00 82.88 185 ARG A CA 1
ATOM 1342 C C . ARG A 1 185 ? 29.661 4.495 -20.405 1.00 82.88 185 ARG A C 1
ATOM 1344 O O . ARG A 1 185 ? 28.774 3.900 -19.802 1.00 82.88 185 ARG A O 1
ATOM 1351 N N . GLY A 1 186 ? 30.582 5.227 -19.778 1.00 81.31 186 GLY A N 1
ATOM 1352 C CA . GLY A 1 186 ? 30.561 5.486 -18.336 1.00 81.31 186 GLY A CA 1
ATOM 1353 C C . GLY A 1 186 ? 29.385 6.374 -17.906 1.00 81.31 186 GLY A C 1
ATOM 1354 O O . GLY A 1 186 ? 28.311 6.374 -18.502 1.00 81.31 186 GLY A O 1
ATOM 1355 N N . ARG A 1 187 ? 29.573 7.171 -16.849 1.00 80.62 187 ARG A N 1
ATOM 1356 C CA . ARG A 1 187 ? 28.546 8.133 -16.418 1.00 80.62 187 ARG A CA 1
ATOM 1357 C C . ARG A 1 187 ? 28.507 9.330 -17.365 1.00 80.62 187 ARG A C 1
ATOM 1359 O O . ARG A 1 187 ? 29.503 10.032 -17.499 1.00 80.62 187 ARG A O 1
ATOM 1366 N N . LEU A 1 188 ? 27.348 9.586 -17.958 1.00 83.81 188 LEU A N 1
ATOM 1367 C CA . LEU A 1 188 ? 27.078 10.722 -18.833 1.00 83.81 188 LEU A CA 1
ATOM 1368 C C . LEU A 1 188 ? 26.340 11.802 -18.021 1.00 83.81 188 LEU A C 1
ATOM 1370 O O . LEU A 1 188 ? 25.112 11.842 -18.010 1.00 83.81 188 LEU A O 1
ATOM 1374 N N . MET A 1 189 ? 27.079 12.629 -17.272 1.00 80.38 189 MET A N 1
ATOM 1375 C CA . MET A 1 189 ? 26.507 13.698 -16.432 1.00 80.38 189 MET A CA 1
ATOM 1376 C C . MET A 1 189 ? 26.844 15.089 -16.968 1.00 80.38 189 MET A C 1
ATOM 1378 O O . MET A 1 189 ? 27.972 15.314 -17.404 1.00 80.38 189 MET A O 1
ATOM 1382 N N . GLY A 1 190 ? 25.901 16.031 -16.864 1.00 77.31 190 GLY A N 1
ATOM 1383 C CA . GLY A 1 190 ? 26.109 17.419 -17.283 1.00 77.31 190 GLY A CA 1
ATOM 1384 C C . GLY A 1 190 ? 26.218 17.574 -18.800 1.00 77.31 190 GLY A C 1
ATOM 1385 O O . GLY A 1 190 ? 26.786 18.553 -19.280 1.00 77.31 190 GLY A O 1
ATOM 1386 N N . ILE A 1 191 ? 25.706 16.599 -19.554 1.00 80.44 191 ILE A N 1
ATOM 1387 C CA . ILE A 1 191 ? 25.752 16.603 -21.015 1.00 80.44 191 ILE A CA 1
ATOM 1388 C C . ILE A 1 191 ? 24.475 17.261 -21.526 1.00 80.44 191 ILE A C 1
ATOM 1390 O O . ILE A 1 191 ? 23.368 16.878 -21.152 1.00 80.44 191 ILE A O 1
ATOM 1394 N N . ALA A 1 192 ? 24.617 18.256 -22.402 1.00 80.44 192 ALA A N 1
ATOM 1395 C CA . ALA A 1 192 ? 23.465 18.931 -22.986 1.00 80.44 192 ALA A CA 1
ATOM 1396 C C . ALA A 1 192 ? 22.554 17.922 -23.725 1.00 80.44 192 ALA A C 1
ATOM 1398 O O . ALA A 1 192 ? 23.071 17.057 -24.437 1.00 80.44 192 ALA A O 1
ATOM 1399 N N . PRO A 1 193 ? 21.213 18.052 -23.654 1.00 77.88 193 PRO A N 1
ATOM 1400 C CA . PRO A 1 193 ? 20.286 17.114 -24.296 1.00 77.88 193 PRO A CA 1
ATOM 1401 C C . PRO A 1 193 ? 20.557 16.871 -25.785 1.00 77.88 193 PRO A C 1
ATOM 1403 O O . PRO A 1 193 ? 20.433 15.746 -26.258 1.00 77.88 193 PRO A O 1
ATOM 1406 N N . LYS A 1 194 ? 20.984 17.911 -26.514 1.00 81.12 194 LYS A N 1
ATOM 1407 C CA . LYS A 1 194 ? 21.356 17.804 -27.930 1.00 81.12 194 LYS A CA 1
ATOM 1408 C C . LYS A 1 194 ? 22.555 16.869 -28.146 1.00 81.12 194 LYS A C 1
ATOM 1410 O O . LYS A 1 194 ? 22.519 16.033 -29.038 1.00 81.12 194 LYS A O 1
ATOM 1415 N N . ALA A 1 195 ? 23.574 16.952 -27.291 1.00 83.56 195 ALA A N 1
ATOM 1416 C CA . ALA A 1 195 ? 24.743 16.080 -27.374 1.00 83.56 195 ALA A CA 1
ATOM 1417 C C . ALA A 1 195 ? 24.399 14.622 -27.012 1.00 83.56 195 ALA A C 1
ATOM 1419 O O . ALA A 1 195 ? 24.922 13.706 -27.633 1.00 83.56 195 ALA A O 1
ATOM 1420 N N . ILE A 1 196 ? 23.468 14.390 -26.075 1.00 82.88 196 ILE A N 1
ATOM 1421 C CA . ILE A 1 196 ? 22.945 13.039 -25.776 1.00 82.88 196 ILE A CA 1
ATOM 1422 C C . ILE A 1 196 ? 22.262 12.432 -27.015 1.00 82.88 196 ILE A C 1
ATOM 1424 O O . ILE A 1 196 ? 22.450 11.251 -27.299 1.00 82.88 196 ILE A O 1
ATOM 1428 N N . GLN A 1 197 ? 21.506 13.233 -27.774 1.00 78.62 197 GLN A N 1
ATOM 1429 C CA . GLN A 1 197 ? 20.878 12.792 -29.028 1.00 78.62 197 GLN A CA 1
ATOM 1430 C C . GLN A 1 197 ? 21.920 12.469 -30.113 1.00 78.62 197 GLN A C 1
ATOM 1432 O O . GLN A 1 197 ? 21.790 11.467 -30.812 1.00 78.62 197 GLN A O 1
ATOM 1437 N N . GLU A 1 198 ? 22.977 13.277 -30.229 1.00 87.50 198 GLU A N 1
ATOM 1438 C CA . GLU A 1 198 ? 24.068 13.075 -31.197 1.00 87.50 198 GLU A CA 1
ATOM 1439 C C . GLU A 1 198 ? 24.925 11.827 -30.897 1.00 87.50 198 GLU A C 1
ATOM 1441 O O . GLU A 1 198 ? 25.533 11.272 -31.808 1.00 87.50 198 GLU A O 1
ATOM 1446 N N . MET A 1 199 ? 24.926 11.323 -29.654 1.00 89.44 199 MET A N 1
ATOM 1447 C CA . MET A 1 199 ? 25.611 10.075 -29.261 1.00 89.44 199 MET A CA 1
ATOM 1448 C C . MET A 1 199 ? 24.938 8.794 -29.787 1.00 89.44 199 MET A C 1
ATOM 1450 O O . MET A 1 199 ? 25.455 7.693 -29.571 1.00 89.44 199 MET A O 1
ATOM 1454 N N . GLY A 1 200 ? 23.779 8.913 -30.443 1.00 89.50 200 GLY A N 1
ATOM 1455 C CA . GLY A 1 200 ? 23.045 7.775 -30.999 1.00 89.50 200 GLY A CA 1
ATOM 1456 C C . GLY A 1 200 ? 22.390 6.877 -29.946 1.00 89.50 200 GLY A C 1
ATOM 1457 O O . GLY A 1 200 ? 22.078 5.728 -30.243 1.00 89.50 200 GLY A O 1
ATOM 1458 N N . LEU A 1 201 ? 22.194 7.378 -28.721 1.00 92.56 201 LEU A N 1
ATOM 1459 C CA . LEU A 1 201 ? 21.446 6.696 -27.662 1.00 92.56 201 LEU A CA 1
ATOM 1460 C C . LEU A 1 201 ? 19.954 6.648 -28.011 1.00 92.56 201 LEU A C 1
ATOM 1462 O O . LEU A 1 201 ? 19.407 7.633 -28.499 1.00 92.56 201 LEU A O 1
ATOM 1466 N N . ILE A 1 202 ? 19.278 5.539 -27.694 1.00 93.56 202 ILE A N 1
ATOM 1467 C CA . ILE A 1 202 ? 17.821 5.413 -27.878 1.00 93.56 202 ILE A CA 1
ATOM 1468 C C . ILE A 1 202 ? 17.131 5.565 -26.528 1.00 93.56 202 ILE A C 1
ATOM 1470 O O . ILE A 1 202 ? 17.399 4.811 -25.588 1.00 93.56 202 ILE A O 1
ATOM 1474 N N . HIS A 1 203 ? 16.210 6.517 -26.411 1.00 93.38 203 HIS A N 1
ATOM 1475 C CA . HIS A 1 203 ? 15.429 6.672 -25.191 1.00 93.38 203 HIS A CA 1
ATOM 1476 C C . HIS A 1 203 ? 14.357 5.578 -25.112 1.00 93.38 203 HIS A C 1
ATOM 1478 O O . HIS A 1 203 ? 13.653 5.313 -26.082 1.00 93.38 203 HIS A O 1
ATOM 1484 N N . VAL A 1 204 ? 14.104 5.017 -23.920 1.00 93.69 204 VAL A N 1
ATOM 1485 C CA . VAL A 1 204 ? 13.010 4.036 -23.731 1.00 93.69 204 VAL A CA 1
ATOM 1486 C C . VAL A 1 204 ? 11.616 4.528 -24.160 1.00 93.69 204 VAL A C 1
ATOM 1488 O O . VAL A 1 204 ? 10.727 3.723 -24.402 1.00 93.69 204 VAL A O 1
ATOM 1491 N N . ARG A 1 205 ? 11.398 5.840 -24.306 1.00 91.88 205 ARG A N 1
ATOM 1492 C CA . ARG A 1 205 ? 10.131 6.403 -24.805 1.00 91.88 205 ARG A CA 1
ATOM 1493 C C . ARG A 1 205 ? 9.907 6.185 -26.299 1.00 91.88 205 ARG A C 1
ATOM 1495 O O . ARG A 1 205 ? 8.776 6.305 -26.748 1.00 91.88 205 ARG A O 1
ATOM 1502 N N . GLU A 1 206 ? 10.965 5.893 -27.045 1.00 94.06 206 GLU A N 1
ATOM 1503 C CA . GLU A 1 206 ? 10.895 5.564 -28.471 1.00 94.06 206 GLU A CA 1
ATOM 1504 C C . GLU A 1 206 ? 10.439 4.116 -28.698 1.00 94.06 206 GLU A C 1
ATOM 1506 O O . GLU A 1 206 ? 10.161 3.718 -29.828 1.00 94.06 206 GLU A O 1
ATOM 1511 N N . ALA A 1 207 ? 10.338 3.320 -27.628 1.00 95.25 207 ALA A N 1
ATOM 1512 C CA . ALA A 1 207 ? 9.859 1.954 -27.709 1.00 95.25 207 ALA A CA 1
ATOM 1513 C C . ALA A 1 207 ? 8.395 1.910 -28.164 1.00 95.25 207 ALA A C 1
ATOM 1515 O O . ALA A 1 207 ? 7.527 2.592 -27.612 1.00 95.25 207 ALA A O 1
ATOM 1516 N N . ARG A 1 208 ? 8.102 1.039 -29.127 1.00 95.00 208 ARG A N 1
ATOM 1517 C CA . ARG A 1 208 ? 6.744 0.785 -29.613 1.00 95.00 208 ARG A CA 1
ATOM 1518 C C . ARG A 1 208 ? 6.135 -0.367 -28.838 1.00 95.00 208 ARG A C 1
ATOM 1520 O O . ARG A 1 208 ? 6.795 -1.381 -28.624 1.00 95.00 208 ARG A O 1
ATOM 1527 N N . LEU A 1 209 ? 4.873 -0.229 -28.447 1.00 95.75 209 LEU A N 1
ATOM 1528 C CA . LEU A 1 209 ? 4.121 -1.336 -27.872 1.00 95.75 209 LEU A CA 1
ATOM 1529 C C . LEU A 1 209 ? 3.881 -2.389 -28.961 1.00 95.75 209 LEU A C 1
ATOM 1531 O O . LEU A 1 209 ? 3.292 -2.083 -29.993 1.00 95.75 209 LEU A O 1
ATOM 1535 N N . ILE A 1 210 ? 4.369 -3.607 -28.736 1.00 95.62 210 ILE A N 1
ATOM 1536 C CA . ILE A 1 210 ? 4.227 -4.741 -29.665 1.00 95.62 210 ILE A CA 1
ATOM 1537 C C . ILE A 1 210 ? 3.305 -5.832 -29.114 1.00 95.62 210 ILE A C 1
ATOM 1539 O O . ILE A 1 210 ? 2.909 -6.732 -29.847 1.00 95.62 210 ILE A O 1
ATOM 1543 N N . GLY A 1 211 ? 2.949 -5.755 -27.832 1.00 95.75 211 GLY A N 1
ATOM 1544 C CA . GLY A 1 211 ? 1.968 -6.630 -27.209 1.00 95.75 211 GLY A CA 1
ATOM 1545 C C . GLY A 1 211 ? 1.668 -6.212 -25.776 1.00 95.75 211 GLY A C 1
ATOM 1546 O O . GLY A 1 211 ? 2.420 -5.454 -25.162 1.00 95.75 211 GLY A O 1
ATOM 1547 N N . GLY A 1 212 ? 0.575 -6.724 -25.230 1.00 96.75 212 GLY A N 1
ATOM 1548 C CA . GLY A 1 212 ? 0.227 -6.526 -23.834 1.00 96.75 212 GLY A CA 1
ATOM 1549 C C . GLY A 1 212 ? -0.917 -7.430 -23.404 1.00 96.75 212 GLY A C 1
ATOM 1550 O O . GLY A 1 212 ? -1.675 -7.923 -24.235 1.00 96.75 212 GLY A O 1
ATOM 1551 N N . GLU A 1 213 ? -1.006 -7.664 -22.104 1.00 97.56 213 GLU A N 1
ATOM 1552 C CA . GLU A 1 213 ? -2.029 -8.498 -21.485 1.00 97.56 213 GLU A CA 1
ATOM 1553 C C . GLU A 1 213 ? -2.332 -7.949 -20.093 1.00 97.56 213 GLU A C 1
ATOM 1555 O O . GLU A 1 213 ? -1.412 -7.700 -19.310 1.00 97.56 213 GLU A O 1
ATOM 1560 N N . ALA A 1 214 ? -3.613 -7.773 -19.782 1.00 98.12 214 ALA A N 1
ATOM 1561 C CA . ALA A 1 214 ? -4.080 -7.485 -18.434 1.00 98.12 214 ALA A CA 1
ATOM 1562 C C . ALA A 1 214 ? -4.920 -8.659 -17.932 1.00 98.12 214 ALA A C 1
ATOM 1564 O O . ALA A 1 214 ? -5.736 -9.200 -18.677 1.00 98.12 214 ALA A O 1
ATOM 1565 N N . ARG A 1 215 ? -4.727 -9.049 -16.671 1.00 97.50 215 ARG A N 1
ATOM 1566 C CA . ARG A 1 215 ? -5.411 -10.191 -16.064 1.00 97.50 215 ARG A CA 1
ATOM 1567 C C . ARG A 1 215 ? -5.849 -9.873 -14.641 1.00 97.50 215 ARG A C 1
ATOM 1569 O O . ARG A 1 215 ? -5.034 -9.461 -13.821 1.00 97.50 215 ARG A O 1
ATOM 1576 N N . ALA A 1 216 ? -7.125 -10.107 -14.353 1.00 95.69 216 ALA A N 1
ATOM 1577 C CA . ALA A 1 216 ? -7.666 -10.155 -13.001 1.00 95.69 216 ALA A CA 1
ATOM 1578 C C . ALA A 1 216 ? -7.674 -11.616 -12.542 1.00 95.69 216 ALA A C 1
ATOM 1580 O O . ALA A 1 216 ? -8.041 -12.511 -13.309 1.00 95.69 216 ALA A O 1
ATOM 1581 N N . ASN A 1 217 ? -7.231 -11.872 -11.318 1.00 90.94 217 ASN A N 1
ATOM 1582 C CA . ASN A 1 217 ? -7.117 -13.218 -10.775 1.00 90.94 217 ASN A CA 1
ATOM 1583 C C . ASN A 1 217 ? -8.220 -13.493 -9.742 1.00 90.94 217 ASN A C 1
ATOM 1585 O O . ASN A 1 217 ? -8.680 -12.569 -9.068 1.00 90.94 217 ASN A O 1
ATOM 1589 N N . PRO A 1 218 ? -8.619 -14.766 -9.557 1.00 87.25 218 PRO A N 1
ATOM 1590 C CA . PRO A 1 218 ? -9.650 -15.133 -8.584 1.00 87.25 218 PRO A CA 1
ATOM 1591 C C . PRO A 1 218 ? -9.323 -14.764 -7.130 1.00 87.25 218 PRO A C 1
ATOM 1593 O O . PRO A 1 218 ? -10.233 -14.620 -6.322 1.00 87.25 218 PRO A O 1
ATOM 1596 N N . ASP A 1 219 ? -8.040 -14.605 -6.792 1.00 86.50 219 ASP A N 1
ATOM 1597 C CA . ASP A 1 219 ? -7.581 -14.212 -5.454 1.00 86.50 219 ASP A CA 1
ATOM 1598 C C . ASP A 1 219 ? -7.733 -12.704 -5.169 1.00 86.50 219 ASP A C 1
ATOM 1600 O O . ASP A 1 219 ? -7.447 -12.259 -4.054 1.00 86.50 219 ASP A O 1
ATOM 1604 N N . GLY A 1 220 ? -8.181 -11.922 -6.160 1.00 89.62 220 GLY A N 1
ATOM 1605 C CA . GLY A 1 220 ? -8.328 -10.468 -6.095 1.00 89.62 220 GLY A CA 1
ATOM 1606 C C . GLY A 1 220 ? -7.075 -9.687 -6.504 1.00 89.62 220 GLY A C 1
ATOM 1607 O O . GLY A 1 220 ? -7.054 -8.465 -6.361 1.00 89.62 220 GLY A O 1
ATOM 1608 N N . SER A 1 221 ? -6.023 -10.357 -6.986 1.00 93.12 221 SER A N 1
ATOM 1609 C CA . SER A 1 221 ? -4.851 -9.697 -7.571 1.00 93.12 221 SER A CA 1
ATOM 1610 C C . SER A 1 221 ? -5.085 -9.331 -9.038 1.00 93.12 221 SER A C 1
ATOM 1612 O O . SER A 1 221 ? -5.884 -9.959 -9.733 1.00 93.12 221 SER A O 1
ATOM 1614 N N . ALA A 1 222 ? -4.356 -8.333 -9.538 1.00 97.19 222 ALA A N 1
ATOM 1615 C CA . ALA A 1 222 ? -4.435 -7.917 -10.937 1.00 97.19 222 ALA A CA 1
ATOM 1616 C C . ALA A 1 222 ? -3.042 -7.658 -11.512 1.00 97.19 222 ALA A C 1
ATOM 1618 O O . ALA A 1 222 ? -2.187 -7.080 -10.840 1.00 97.19 222 ALA A O 1
ATOM 1619 N N . THR A 1 223 ? -2.806 -8.060 -12.759 1.00 98.12 223 THR A N 1
ATOM 1620 C CA . THR A 1 223 ? -1.517 -7.894 -13.437 1.00 98.12 223 THR A CA 1
ATOM 1621 C C . THR A 1 223 ? -1.674 -7.244 -14.804 1.00 98.12 223 THR A C 1
ATOM 1623 O O . THR A 1 223 ? -2.665 -7.449 -15.499 1.00 98.12 223 THR A O 1
ATOM 1626 N N . LEU A 1 224 ? -0.671 -6.460 -15.195 1.00 98.62 224 LEU A N 1
ATOM 1627 C CA . LEU A 1 224 ? -0.495 -5.918 -16.537 1.00 98.62 224 LEU A CA 1
ATOM 1628 C C . LEU A 1 224 ? 0.911 -6.258 -17.008 1.00 98.62 224 LEU A C 1
ATOM 1630 O O . LEU A 1 224 ? 1.886 -5.874 -16.365 1.00 98.62 224 LEU A O 1
ATOM 1634 N N . LYS A 1 225 ? 1.015 -6.913 -18.157 1.00 98.44 225 LYS A N 1
ATOM 1635 C CA . LYS A 1 225 ? 2.262 -7.121 -18.883 1.00 98.44 225 LYS A CA 1
ATOM 1636 C C . LYS A 1 225 ? 2.227 -6.291 -20.158 1.00 98.44 225 LYS A C 1
ATOM 1638 O O . LYS A 1 225 ? 1.292 -6.410 -20.939 1.00 98.44 225 LYS A O 1
ATOM 1643 N N . LEU A 1 226 ? 3.251 -5.479 -20.386 1.00 98.19 226 LEU A N 1
ATOM 1644 C CA . LEU A 1 226 ? 3.448 -4.719 -21.620 1.00 98.19 226 LEU A CA 1
ATOM 1645 C C . LEU A 1 226 ? 4.753 -5.168 -22.261 1.00 98.19 226 LEU A C 1
ATOM 1647 O O . LEU A 1 226 ? 5.778 -5.234 -21.588 1.00 98.19 226 LEU A O 1
ATOM 1651 N N . ILE A 1 227 ? 4.721 -5.461 -23.555 1.00 97.75 227 ILE A N 1
ATOM 1652 C CA . ILE A 1 227 ? 5.879 -5.890 -24.335 1.00 97.75 227 ILE A CA 1
ATOM 1653 C C . ILE A 1 227 ? 6.146 -4.824 -25.384 1.00 97.75 227 ILE A C 1
ATOM 1655 O O . ILE A 1 227 ? 5.266 -4.465 -26.170 1.00 97.75 227 ILE A O 1
ATOM 1659 N N . LYS A 1 228 ? 7.371 -4.312 -25.398 1.00 97.31 228 LYS A N 1
ATOM 1660 C CA . LYS A 1 228 ? 7.796 -3.220 -26.263 1.00 97.31 228 LYS A CA 1
ATOM 1661 C C . LYS A 1 228 ? 9.029 -3.606 -27.068 1.00 97.31 228 LYS A C 1
ATOM 1663 O O . LYS A 1 228 ? 9.882 -4.360 -26.598 1.00 97.31 228 LYS A O 1
ATOM 1668 N N . GLY A 1 229 ? 9.106 -3.074 -28.280 1.00 96.25 229 GLY A N 1
ATOM 1669 C CA . GLY A 1 229 ? 10.236 -3.230 -29.190 1.00 96.25 229 GLY A CA 1
ATOM 1670 C C . GLY A 1 229 ? 10.843 -1.885 -29.569 1.00 96.25 229 GLY A C 1
ATOM 1671 O O . GLY A 1 229 ? 10.231 -0.835 -29.372 1.00 96.25 229 GLY A O 1
ATOM 1672 N N . PHE A 1 230 ? 12.044 -1.933 -30.134 1.00 96.12 230 PHE A N 1
ATOM 1673 C CA . PHE A 1 230 ? 12.804 -0.763 -30.567 1.00 96.12 230 PHE A CA 1
ATOM 1674 C C . PHE A 1 230 ? 13.212 -0.876 -32.037 1.00 96.12 230 PHE A C 1
ATOM 1676 O O . PHE A 1 230 ? 13.299 -1.978 -32.585 1.00 96.12 230 PHE A O 1
ATOM 1683 N N . ASP A 1 231 ? 13.520 0.272 -32.635 1.00 93.88 231 ASP A N 1
ATOM 1684 C CA . ASP A 1 231 ? 14.120 0.382 -33.966 1.00 93.88 231 ASP A CA 1
ATOM 1685 C C . ASP A 1 231 ? 15.632 0.690 -33.872 1.00 93.88 231 ASP A C 1
ATOM 1687 O O . ASP A 1 231 ? 16.234 0.649 -32.796 1.00 93.88 231 ASP A O 1
ATOM 1691 N N . GLY A 1 232 ? 16.277 0.983 -35.007 1.00 92.44 232 GLY A N 1
ATOM 1692 C CA . GLY A 1 232 ? 17.692 1.369 -35.057 1.00 92.44 232 GLY A CA 1
ATOM 1693 C C . GLY A 1 232 ? 18.637 0.261 -34.576 1.00 92.44 232 GLY A C 1
ATOM 1694 O O . GLY A 1 232 ? 18.404 -0.921 -34.836 1.00 92.44 232 GLY A O 1
ATOM 1695 N N . PHE A 1 233 ? 19.703 0.627 -33.853 1.00 92.38 233 PHE A N 1
ATOM 1696 C CA . PHE A 1 233 ? 20.672 -0.345 -33.314 1.00 92.38 233 PHE A CA 1
ATOM 1697 C C . PHE A 1 233 ? 20.061 -1.279 -32.249 1.00 92.38 233 PHE A C 1
ATOM 1699 O O . PHE A 1 233 ? 20.604 -2.354 -31.962 1.00 92.38 233 PHE A O 1
ATOM 1706 N N . ALA A 1 234 ? 18.948 -0.849 -31.644 1.00 92.75 234 ALA A N 1
ATOM 1707 C CA . ALA A 1 234 ? 18.203 -1.576 -30.626 1.00 92.75 234 ALA A CA 1
ATOM 1708 C C . ALA A 1 234 ? 17.178 -2.553 -31.229 1.00 92.75 234 ALA A C 1
ATOM 1710 O O . ALA A 1 234 ? 16.480 -3.245 -30.485 1.00 92.75 234 ALA A O 1
ATOM 1711 N N . LYS A 1 235 ? 17.100 -2.667 -32.564 1.00 93.44 235 LYS A N 1
ATOM 1712 C CA . LYS A 1 235 ? 16.303 -3.705 -33.225 1.00 93.44 235 LYS A CA 1
ATOM 1713 C C . LYS A 1 235 ? 16.705 -5.088 -32.697 1.00 93.44 235 LYS A C 1
ATOM 1715 O O . LYS A 1 235 ? 17.876 -5.455 -32.719 1.00 93.44 235 LYS A O 1
ATOM 1720 N N . GLY A 1 236 ? 15.721 -5.856 -32.228 1.00 90.94 236 GLY A N 1
ATOM 1721 C CA . GLY A 1 236 ? 15.935 -7.165 -31.594 1.00 90.94 236 GLY A CA 1
ATOM 1722 C C . GLY A 1 236 ? 15.999 -7.132 -30.062 1.00 90.94 236 GLY A C 1
ATOM 1723 O O . GLY A 1 236 ? 16.020 -8.199 -29.446 1.00 90.94 236 GLY A O 1
ATOM 1724 N N . ILE A 1 237 ? 15.967 -5.944 -29.447 1.00 95.75 237 ILE A N 1
ATOM 1725 C CA . ILE A 1 237 ? 15.741 -5.787 -28.007 1.00 95.75 237 ILE A CA 1
ATOM 1726 C C . ILE A 1 237 ? 14.239 -5.871 -27.721 1.00 95.75 237 ILE A C 1
ATOM 1728 O O . ILE A 1 237 ? 13.432 -5.183 -28.348 1.00 95.75 237 ILE A O 1
ATOM 1732 N N . THR A 1 238 ? 13.874 -6.705 -26.751 1.00 96.56 238 THR A N 1
ATOM 1733 C CA . THR A 1 238 ? 12.533 -6.779 -26.167 1.00 96.56 238 THR A CA 1
ATOM 1734 C C . THR A 1 238 ? 12.573 -6.173 -24.772 1.00 96.56 238 THR A C 1
ATOM 1736 O O . THR A 1 238 ? 13.381 -6.573 -23.936 1.00 96.56 238 THR A O 1
ATOM 1739 N N . TRP A 1 239 ? 11.689 -5.215 -24.511 1.00 97.50 239 TRP A N 1
ATOM 1740 C CA . TRP A 1 239 ? 11.491 -4.629 -23.191 1.00 97.50 239 TRP A CA 1
ATOM 1741 C C . TRP A 1 239 ? 10.117 -5.021 -22.658 1.00 97.50 239 TRP A C 1
ATOM 1743 O O . TRP A 1 239 ? 9.094 -4.675 -23.245 1.00 97.50 239 TRP A O 1
ATOM 1753 N N . THR A 1 240 ? 10.094 -5.748 -21.544 1.00 98.12 240 THR A N 1
ATOM 1754 C CA . THR A 1 240 ? 8.862 -6.147 -20.863 1.00 98.12 240 THR A CA 1
ATOM 1755 C C . THR A 1 240 ? 8.696 -5.357 -19.573 1.00 98.12 240 THR A C 1
ATOM 1757 O O . THR A 1 240 ? 9.557 -5.433 -18.701 1.00 98.12 240 THR A O 1
ATOM 1760 N N . GLU A 1 241 ? 7.573 -4.662 -19.416 1.00 98.06 241 GLU A N 1
ATOM 1761 C CA . GLU A 1 241 ? 7.129 -4.106 -18.134 1.00 98.06 241 GLU A CA 1
ATOM 1762 C C . GLU A 1 241 ? 6.038 -5.002 -17.550 1.00 98.06 241 GLU A C 1
ATOM 1764 O O . GLU A 1 241 ? 5.140 -5.454 -18.258 1.00 98.06 241 GLU A O 1
ATOM 1769 N N . THR A 1 242 ? 6.105 -5.272 -16.253 1.00 98.19 242 THR A N 1
ATOM 1770 C CA . THR A 1 242 ? 5.063 -5.977 -15.509 1.00 98.19 242 THR A CA 1
ATOM 1771 C C . THR A 1 242 ? 4.669 -5.150 -14.299 1.00 98.19 242 THR A C 1
ATOM 1773 O O . THR A 1 242 ? 5.513 -4.829 -13.463 1.00 98.19 242 THR A O 1
ATOM 1776 N N . TYR A 1 243 ? 3.385 -4.830 -14.208 1.00 98.25 243 TYR A N 1
ATOM 1777 C CA . TYR A 1 243 ? 2.765 -4.223 -13.040 1.00 98.25 243 TYR A CA 1
ATOM 1778 C C . TYR A 1 243 ? 1.881 -5.267 -12.369 1.00 98.25 243 TYR A C 1
ATOM 1780 O O . TYR A 1 243 ? 1.104 -5.932 -13.053 1.00 98.25 243 TYR A O 1
ATOM 1788 N N . ALA A 1 244 ? 1.980 -5.416 -11.052 1.00 97.12 244 ALA A N 1
ATOM 1789 C CA . ALA A 1 244 ? 1.085 -6.290 -10.302 1.00 97.12 244 ALA A CA 1
ATOM 1790 C C . ALA A 1 244 ? 0.558 -5.598 -9.046 1.00 97.12 244 ALA A C 1
ATOM 1792 O O . ALA A 1 244 ? 1.338 -5.078 -8.242 1.00 97.12 244 ALA A O 1
ATOM 1793 N N . LEU A 1 245 ? -0.766 -5.620 -8.897 1.00 96.94 245 LEU A N 1
ATOM 1794 C CA . LEU A 1 245 ? -1.491 -5.241 -7.694 1.00 96.94 245 LEU A CA 1
ATOM 1795 C C . LEU A 1 245 ? -1.699 -6.490 -6.837 1.00 96.94 245 LEU A C 1
ATOM 1797 O O . LEU A 1 245 ? -2.288 -7.471 -7.297 1.00 96.94 245 LEU A O 1
ATOM 1801 N N . LEU A 1 246 ? -1.212 -6.457 -5.598 1.00 92.12 246 LEU A N 1
ATOM 1802 C CA . LEU A 1 246 ? -1.370 -7.567 -4.654 1.00 92.12 246 LEU A CA 1
ATOM 1803 C C . LEU A 1 246 ? -2.816 -7.643 -4.135 1.00 92.12 246 LEU A C 1
ATOM 1805 O O . LEU A 1 246 ? -3.454 -6.602 -3.997 1.00 92.12 246 LEU A O 1
ATOM 1809 N N . PRO A 1 247 ? -3.358 -8.831 -3.827 1.00 90.25 247 PRO A N 1
ATOM 1810 C CA . PRO A 1 247 ? -4.776 -8.977 -3.504 1.00 90.25 247 PRO A CA 1
ATOM 1811 C C . PRO A 1 247 ? -5.146 -8.235 -2.212 1.00 90.25 247 PRO A C 1
ATOM 1813 O O . PRO A 1 247 ? -4.604 -8.531 -1.147 1.00 90.25 247 PRO A O 1
ATOM 1816 N N . GLY A 1 248 ? -6.071 -7.271 -2.303 1.00 90.56 248 GLY A N 1
ATOM 1817 C CA . GLY A 1 248 ? -6.547 -6.486 -1.157 1.00 90.56 248 GLY A CA 1
ATOM 1818 C C . GLY A 1 248 ? -5.484 -5.604 -0.487 1.00 90.56 248 GLY A C 1
ATOM 1819 O O . GLY A 1 248 ? -5.634 -5.239 0.674 1.00 90.56 248 GLY A O 1
ATOM 1820 N N . GLN A 1 249 ? -4.389 -5.283 -1.176 1.00 93.19 249 GLN A N 1
ATOM 1821 C CA . GLN A 1 249 ? -3.280 -4.515 -0.606 1.00 93.19 249 GLN A CA 1
ATOM 1822 C C . GLN A 1 249 ? -3.048 -3.222 -1.399 1.00 93.19 249 GLN A C 1
ATOM 1824 O O . GLN A 1 249 ? -3.106 -3.239 -2.629 1.00 93.19 249 GLN A O 1
ATOM 1829 N N . PRO A 1 250 ? -2.705 -2.099 -0.750 1.00 95.38 250 PRO A N 1
ATOM 1830 C CA . PRO A 1 250 ? -2.371 -0.845 -1.422 1.00 95.38 250 PRO A CA 1
ATOM 1831 C C . PRO A 1 250 ? -0.944 -0.872 -2.001 1.00 95.38 250 PRO A C 1
ATOM 1833 O O . PRO A 1 250 ? -0.151 0.044 -1.781 1.00 95.38 250 PRO A O 1
ATOM 1836 N N . ILE A 1 251 ? -0.587 -1.952 -2.702 1.00 96.19 251 ILE A N 1
ATOM 1837 C CA . ILE A 1 251 ? 0.762 -2.218 -3.204 1.00 96.19 251 ILE A CA 1
ATOM 1838 C C . ILE A 1 251 ? 0.726 -2.419 -4.711 1.00 96.19 251 ILE A C 1
ATOM 1840 O O . ILE A 1 251 ? -0.007 -3.273 -5.210 1.00 96.19 251 ILE A O 1
ATOM 1844 N N . VAL A 1 252 ? 1.599 -1.697 -5.413 1.00 97.00 252 VAL A N 1
ATOM 1845 C CA . VAL A 1 252 ? 1.943 -1.979 -6.808 1.00 97.00 252 VAL A CA 1
ATOM 1846 C C . VAL A 1 252 ? 3.405 -2.391 -6.892 1.00 97.00 252 VAL A C 1
ATOM 1848 O O . VAL A 1 252 ? 4.301 -1.704 -6.402 1.00 97.00 252 VAL A O 1
ATOM 1851 N N . THR A 1 253 ? 3.654 -3.529 -7.525 1.00 96.56 253 THR A N 1
ATOM 1852 C CA . THR A 1 253 ? 5.002 -3.956 -7.899 1.00 96.56 253 THR A CA 1
ATOM 1853 C C . THR A 1 253 ? 5.219 -3.666 -9.374 1.00 96.56 253 THR A C 1
ATOM 1855 O O . THR A 1 253 ? 4.343 -3.908 -10.199 1.00 96.56 253 THR A O 1
ATOM 1858 N N . TYR A 1 254 ? 6.379 -3.110 -9.693 1.00 96.94 254 TYR A N 1
ATOM 1859 C CA . TYR A 1 254 ? 6.855 -2.838 -11.036 1.00 96.94 254 TYR A CA 1
ATOM 1860 C C . TYR A 1 254 ? 8.113 -3.664 -11.273 1.00 96.94 254 TYR A C 1
ATOM 1862 O O . TYR A 1 254 ? 9.098 -3.540 -10.544 1.00 96.94 254 TYR A O 1
ATOM 1870 N N . ARG A 1 255 ? 8.094 -4.483 -12.318 1.00 96.00 255 ARG A N 1
ATOM 1871 C CA . ARG A 1 255 ? 9.241 -5.249 -12.794 1.00 96.00 255 ARG A CA 1
ATOM 1872 C C . ARG A 1 255 ? 9.490 -4.903 -14.251 1.00 96.00 255 ARG A C 1
ATOM 1874 O O . ARG A 1 255 ? 8.549 -4.797 -15.031 1.00 96.00 255 ARG A O 1
ATOM 1881 N N . THR A 1 256 ? 10.750 -4.745 -14.622 1.00 96.19 256 THR A N 1
ATOM 1882 C CA . THR A 1 256 ? 11.161 -4.490 -15.997 1.00 96.19 256 THR A CA 1
ATOM 1883 C C . THR A 1 256 ? 12.265 -5.442 -16.403 1.00 96.19 256 THR A C 1
ATOM 1885 O O . THR A 1 256 ? 13.229 -5.626 -15.666 1.00 96.19 256 THR A O 1
ATOM 1888 N N . VAL A 1 257 ? 12.126 -6.012 -17.595 1.00 96.75 257 VAL A N 1
ATOM 1889 C CA . VAL A 1 257 ? 13.073 -6.968 -18.163 1.00 96.75 257 VAL A CA 1
ATOM 1890 C C . VAL A 1 257 ? 13.507 -6.483 -19.540 1.00 96.75 257 VAL A C 1
ATOM 1892 O O . VAL A 1 257 ? 12.658 -6.237 -20.399 1.00 96.75 257 VAL A O 1
ATOM 1895 N N . PHE A 1 258 ? 14.815 -6.340 -19.743 1.00 96.31 258 PHE A N 1
ATOM 1896 C CA . PHE A 1 258 ? 15.422 -6.075 -21.047 1.00 96.31 258 PHE A CA 1
ATOM 1897 C C . PHE A 1 258 ? 16.119 -7.338 -21.550 1.00 96.31 258 PHE A C 1
ATOM 1899 O O . PHE A 1 258 ? 17.004 -7.883 -20.890 1.00 96.31 258 PHE A O 1
ATOM 1906 N N . GLU A 1 259 ? 15.721 -7.785 -22.735 1.00 95.94 259 GLU A N 1
ATOM 1907 C CA . GLU A 1 259 ? 16.250 -8.963 -23.420 1.00 95.94 259 GLU A CA 1
ATOM 1908 C C . GLU A 1 259 ? 16.749 -8.571 -24.805 1.00 95.94 259 GLU A C 1
ATOM 1910 O O . GLU A 1 259 ? 16.115 -7.770 -25.486 1.00 95.94 259 GLU A O 1
ATOM 1915 N N . THR A 1 260 ? 17.853 -9.160 -25.258 1.00 92.94 260 THR A N 1
ATOM 1916 C CA . THR A 1 260 ? 18.337 -9.015 -26.637 1.00 92.94 260 THR A CA 1
ATOM 1917 C C . THR A 1 260 ? 18.361 -10.378 -27.322 1.00 92.94 260 THR A C 1
ATOM 1919 O O . THR A 1 260 ? 18.829 -11.360 -26.747 1.00 92.94 260 THR A O 1
ATOM 1922 N N . ARG A 1 261 ? 17.815 -10.444 -28.543 1.00 83.44 261 ARG A N 1
ATOM 1923 C CA . ARG A 1 261 ? 17.836 -11.645 -29.399 1.00 83.44 261 ARG A CA 1
ATOM 1924 C C . ARG A 1 261 ? 18.945 -11.629 -30.455 1.00 83.44 261 ARG A C 1
ATOM 1926 O O . ARG A 1 261 ? 19.108 -12.625 -31.147 1.00 83.44 261 ARG A O 1
ATOM 1933 N N . GLY A 1 262 ? 19.641 -10.506 -30.635 1.00 77.31 262 GLY A N 1
ATOM 1934 C CA . GLY A 1 262 ? 20.796 -10.419 -31.540 1.00 77.31 262 GLY A CA 1
ATOM 1935 C C . GLY A 1 262 ? 22.090 -10.779 -30.818 1.00 77.31 262 GLY A C 1
ATOM 1936 O O . GLY A 1 262 ? 22.108 -10.751 -29.601 1.00 77.31 262 GLY A O 1
ATOM 1937 N N . ASP A 1 263 ? 23.186 -11.025 -31.531 1.00 80.56 263 ASP A N 1
ATOM 1938 C CA . ASP A 1 263 ? 24.438 -11.536 -30.932 1.00 80.56 263 ASP A CA 1
ATOM 1939 C C . ASP A 1 263 ? 25.245 -10.499 -30.128 1.00 80.56 263 ASP A C 1
ATOM 1941 O O . ASP A 1 263 ? 26.309 -10.792 -29.589 1.00 80.56 263 ASP A O 1
ATOM 1945 N N . SER A 1 264 ? 24.775 -9.254 -30.069 1.00 86.62 264 SER A N 1
ATOM 1946 C CA . SER A 1 264 ? 25.528 -8.143 -29.496 1.00 86.62 264 SER A CA 1
ATOM 1947 C C . SER A 1 264 ? 25.086 -7.789 -28.076 1.00 86.62 264 SER A C 1
ATOM 1949 O O . SER A 1 264 ? 23.892 -7.675 -27.792 1.00 86.62 264 SER A O 1
ATOM 1951 N N . THR A 1 265 ? 26.067 -7.499 -27.222 1.00 90.44 265 THR A N 1
ATOM 1952 C CA . THR A 1 265 ? 25.871 -6.885 -25.904 1.00 90.44 265 THR A CA 1
ATOM 1953 C C . THR A 1 265 ? 25.194 -5.520 -26.016 1.00 90.44 265 THR A C 1
ATOM 1955 O O . THR A 1 265 ? 25.430 -4.759 -26.962 1.00 90.44 265 THR A O 1
ATOM 1958 N N . ARG A 1 266 ? 24.332 -5.205 -25.050 1.00 93.88 266 ARG A N 1
ATOM 1959 C CA . ARG A 1 266 ? 23.623 -3.928 -24.948 1.00 93.88 266 ARG A CA 1
ATOM 1960 C C . ARG A 1 266 ? 23.676 -3.398 -23.529 1.00 93.88 266 ARG A C 1
ATOM 1962 O O . ARG A 1 266 ? 23.914 -4.147 -22.582 1.00 93.88 266 ARG A O 1
ATOM 1969 N N . TYR A 1 267 ? 23.447 -2.098 -23.401 1.00 93.19 267 TYR A N 1
ATOM 1970 C CA . TYR A 1 267 ? 23.614 -1.403 -22.138 1.00 93.19 267 TYR A CA 1
ATOM 1971 C C . TYR A 1 267 ? 22.425 -0.497 -21.828 1.00 93.19 267 TYR A C 1
ATOM 1973 O O . TYR A 1 267 ? 21.898 0.188 -22.702 1.00 93.19 267 TYR A O 1
ATOM 1981 N N . LEU A 1 268 ? 22.031 -0.456 -20.558 1.00 92.19 268 LEU A N 1
ATOM 1982 C CA . LEU A 1 268 ? 21.218 0.608 -19.985 1.00 92.19 268 LEU A CA 1
ATOM 1983 C C . LEU A 1 268 ? 22.167 1.713 -19.501 1.00 92.19 268 LEU A C 1
ATOM 1985 O O . LEU A 1 268 ? 22.854 1.549 -18.488 1.00 92.19 268 LEU A O 1
ATOM 1989 N N . ALA A 1 269 ? 22.236 2.821 -20.237 1.00 88.69 269 ALA A N 1
ATOM 1990 C CA . ALA A 1 269 ? 23.190 3.898 -19.994 1.00 88.69 269 ALA A CA 1
ATOM 1991 C C . ALA A 1 269 ? 22.898 4.684 -18.708 1.00 88.69 269 ALA A C 1
ATOM 1993 O O . ALA A 1 269 ? 21.751 4.825 -18.270 1.00 88.69 269 ALA A O 1
ATOM 1994 N N . PHE A 1 270 ? 23.951 5.253 -18.113 1.00 84.06 270 PHE A N 1
ATOM 1995 C CA . PHE A 1 270 ? 23.814 6.215 -17.022 1.00 84.06 270 PHE A CA 1
ATOM 1996 C C . PHE A 1 270 ? 23.811 7.643 -17.562 1.00 84.06 270 PHE A C 1
ATOM 1998 O O . PHE A 1 270 ? 24.874 8.231 -17.736 1.00 84.06 270 PHE A O 1
ATOM 2005 N N . VAL A 1 271 ? 22.629 8.203 -17.791 1.00 82.00 271 VAL A N 1
ATOM 2006 C CA . VAL A 1 271 ? 22.462 9.602 -18.208 1.00 82.00 271 VAL A CA 1
ATOM 2007 C C . VAL A 1 271 ? 21.914 10.412 -17.035 1.00 82.00 271 VAL A C 1
ATOM 2009 O O . VAL A 1 271 ? 20.900 10.027 -16.456 1.00 82.00 271 VAL A O 1
ATOM 2012 N N . GLU A 1 272 ? 22.572 11.515 -16.675 1.00 78.19 272 GLU A N 1
ATOM 2013 C CA . GLU A 1 272 ? 22.211 12.387 -15.545 1.00 78.19 272 GLU A CA 1
ATOM 2014 C C . GLU A 1 272 ? 22.070 11.631 -14.205 1.00 78.19 272 GLU A C 1
ATOM 2016 O O . GLU A 1 272 ? 23.069 11.325 -13.554 1.00 78.19 272 GLU A O 1
ATOM 2021 N N . LEU A 1 273 ? 20.838 11.314 -13.781 1.00 67.81 273 LEU A N 1
ATOM 2022 C CA . LEU A 1 273 ? 20.534 10.565 -12.551 1.00 67.81 273 LEU A CA 1
ATOM 2023 C C . LEU A 1 273 ? 20.450 9.037 -12.771 1.00 67.81 273 LEU A C 1
ATOM 2025 O O . LEU A 1 273 ? 20.232 8.281 -11.819 1.00 67.81 273 LEU A O 1
ATOM 2029 N N . GLY A 1 274 ? 20.659 8.572 -14.007 1.00 72.00 274 GLY A N 1
ATOM 2030 C CA . GLY A 1 274 ? 20.603 7.170 -14.423 1.00 72.00 274 GLY A CA 1
ATOM 2031 C C . GLY A 1 274 ? 19.230 6.721 -14.923 1.00 72.00 274 GLY A C 1
ATOM 2032 O O . GLY A 1 274 ? 18.336 7.530 -15.144 1.00 72.00 274 GLY A O 1
ATOM 2033 N N . GLY A 1 275 ? 19.063 5.407 -15.100 1.00 77.75 275 GLY A N 1
ATOM 2034 C CA . GLY A 1 275 ? 17.766 4.794 -15.402 1.00 77.75 275 GLY A CA 1
ATOM 2035 C C . GLY A 1 275 ? 16.901 4.657 -14.146 1.00 77.75 275 GLY A C 1
ATOM 2036 O O . GLY A 1 275 ? 17.313 4.014 -13.175 1.00 77.75 275 GLY A O 1
ATOM 2037 N N . GLY A 1 276 ? 15.701 5.238 -14.138 1.00 86.94 276 GLY A N 1
ATOM 2038 C CA . GLY A 1 276 ? 14.848 5.240 -12.947 1.00 86.94 276 GLY A CA 1
ATOM 2039 C C . GLY A 1 276 ? 13.374 5.509 -13.213 1.00 86.94 276 GLY A C 1
ATOM 2040 O O . GLY A 1 276 ? 12.987 6.010 -14.266 1.00 86.94 276 GLY A O 1
ATOM 2041 N N . MET A 1 277 ? 12.537 5.170 -12.235 1.00 92.31 277 MET A N 1
ATOM 2042 C CA . MET A 1 277 ? 11.133 5.562 -12.239 1.00 92.31 277 MET A CA 1
ATOM 2043 C C . MET A 1 277 ? 11.026 7.012 -11.776 1.00 92.31 277 MET A C 1
ATOM 2045 O O . MET A 1 277 ? 11.491 7.356 -10.688 1.00 92.31 277 MET A O 1
ATOM 2049 N N . ARG A 1 278 ? 10.365 7.850 -12.571 1.00 92.62 278 ARG A N 1
ATOM 2050 C CA . ARG A 1 278 ? 10.030 9.225 -12.193 1.00 92.62 278 ARG A CA 1
ATOM 2051 C C . ARG A 1 278 ? 8.533 9.437 -12.180 1.00 92.62 278 ARG A C 1
ATOM 2053 O O . ARG A 1 278 ? 7.840 8.866 -13.015 1.00 92.62 278 ARG A O 1
ATOM 2060 N N . GLY A 1 279 ? 8.047 10.292 -11.294 1.00 93.44 279 GLY A N 1
ATOM 2061 C CA . GLY A 1 279 ? 6.628 10.618 -11.203 1.00 93.44 279 GLY A CA 1
ATOM 2062 C C . GLY A 1 279 ? 6.358 11.824 -10.318 1.00 93.44 279 GLY A C 1
ATOM 2063 O O . GLY A 1 279 ? 7.244 12.312 -9.618 1.00 93.44 279 GLY A O 1
ATOM 2064 N N . GLY A 1 280 ? 5.126 12.315 -10.379 1.00 92.12 280 GLY A N 1
ATOM 2065 C CA . GLY A 1 280 ? 4.597 13.346 -9.498 1.00 92.12 280 GLY A CA 1
ATOM 2066 C C . GLY A 1 280 ? 3.724 12.756 -8.396 1.00 92.12 280 GLY A C 1
ATOM 2067 O O . GLY A 1 280 ? 3.300 11.599 -8.453 1.00 92.12 280 GLY A O 1
ATOM 2068 N N . TYR A 1 281 ? 3.426 13.584 -7.403 1.00 91.06 281 TYR A N 1
ATOM 2069 C CA . TYR A 1 281 ? 2.489 13.238 -6.341 1.00 91.06 281 TYR A CA 1
ATOM 2070 C C . TYR A 1 281 ? 1.067 13.661 -6.712 1.00 91.06 281 TYR A C 1
ATOM 2072 O O . TYR A 1 281 ? 0.841 14.745 -7.255 1.00 91.06 281 TYR A O 1
ATOM 2080 N N . GLY A 1 282 ? 0.108 12.785 -6.429 1.00 92.06 282 GLY A N 1
ATOM 2081 C CA . GLY A 1 282 ? -1.315 13.056 -6.580 1.00 92.06 282 GLY A CA 1
ATOM 2082 C C . GLY A 1 282 ? -1.857 13.988 -5.495 1.00 92.06 282 GLY A C 1
ATOM 2083 O O . GLY A 1 282 ? -1.120 14.458 -4.628 1.00 92.06 282 GLY A O 1
ATOM 2084 N N . SER A 1 283 ? -3.157 14.271 -5.563 1.00 91.50 283 SER A N 1
ATOM 2085 C CA . SER A 1 283 ? -3.888 15.155 -4.643 1.00 91.50 283 SER A CA 1
ATOM 2086 C C . SER A 1 283 ? -3.704 14.786 -3.173 1.00 91.50 283 SER A C 1
ATOM 2088 O O . SER A 1 283 ? -3.464 15.680 -2.367 1.00 91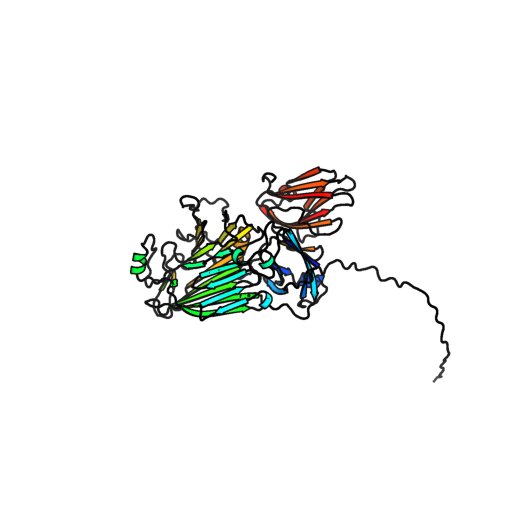.50 283 SER A O 1
ATOM 2090 N N . LEU A 1 284 ? -3.710 13.492 -2.838 1.00 90.62 284 LEU A N 1
ATOM 2091 C CA . LEU A 1 284 ? -3.588 13.011 -1.457 1.00 90.62 284 LEU A CA 1
ATOM 2092 C C . LEU A 1 284 ? -2.196 13.189 -0.847 1.00 90.62 284 LEU A C 1
ATOM 2094 O O . LEU A 1 284 ? -2.016 12.983 0.345 1.00 90.62 284 LEU A O 1
ATOM 2098 N N . LEU A 1 285 ? -1.203 13.547 -1.657 1.00 87.38 285 LEU A N 1
ATOM 2099 C CA . LEU A 1 285 ? 0.168 13.795 -1.217 1.00 87.38 285 LEU A CA 1
ATOM 2100 C C . LEU A 1 285 ? 0.603 15.243 -1.495 1.00 87.38 285 LEU A C 1
ATOM 2102 O O . LEU A 1 285 ? 1.795 15.564 -1.462 1.00 87.38 285 LEU A O 1
ATOM 2106 N N . ARG A 1 286 ? -0.343 16.142 -1.794 1.00 78.19 286 ARG A N 1
ATOM 2107 C CA . ARG A 1 286 ? -0.083 17.589 -1.846 1.00 78.19 286 ARG A CA 1
ATOM 2108 C C . ARG A 1 286 ? 0.119 18.140 -0.425 1.00 78.19 286 ARG A C 1
ATOM 2110 O O . ARG A 1 286 ? -0.290 17.512 0.544 1.00 78.19 286 ARG A O 1
ATOM 2117 N N . GLY A 1 287 ? 0.770 19.299 -0.316 1.00 69.69 287 GLY A N 1
ATOM 2118 C CA . GLY A 1 287 ? 1.034 19.964 0.968 1.00 69.69 287 GLY A CA 1
ATOM 2119 C C . GLY A 1 287 ? 2.422 19.690 1.551 1.00 69.69 287 GLY A C 1
ATOM 2120 O O . GLY A 1 287 ? 3.328 19.232 0.842 1.00 69.69 287 GLY A O 1
ATOM 2121 N N . GLN A 1 288 ? 2.593 20.010 2.838 1.00 63.62 288 GLN A N 1
ATOM 2122 C CA . GLN A 1 288 ? 3.844 19.762 3.555 1.00 63.62 288 GLN A CA 1
ATOM 2123 C C . GLN A 1 288 ? 4.100 18.261 3.680 1.00 63.62 288 GLN A C 1
ATOM 2125 O O . GLN A 1 288 ? 3.211 17.471 4.008 1.00 63.62 288 GLN A O 1
ATOM 2130 N N . ARG A 1 289 ? 5.348 17.862 3.426 1.00 68.31 289 ARG A N 1
ATOM 2131 C CA . ARG A 1 289 ? 5.750 16.456 3.415 1.00 68.31 289 ARG A CA 1
ATOM 2132 C C . ARG A 1 289 ? 6.825 16.185 4.431 1.00 68.31 289 ARG A C 1
ATOM 2134 O O . ARG A 1 289 ? 7.764 16.959 4.599 1.00 68.31 289 ARG A O 1
ATOM 2141 N N . ARG A 1 290 ? 6.693 15.035 5.077 1.00 64.12 290 ARG A N 1
ATOM 2142 C CA . ARG A 1 290 ? 7.659 14.518 6.035 1.00 64.12 290 ARG A CA 1
ATOM 2143 C C . ARG A 1 290 ? 8.286 13.273 5.436 1.00 64.12 290 ARG A C 1
ATOM 2145 O O . ARG A 1 290 ? 7.631 12.243 5.278 1.00 64.12 290 ARG A O 1
ATOM 2152 N N . PHE A 1 291 ? 9.559 13.382 5.084 1.00 67.81 291 PHE A N 1
ATOM 2153 C CA . PHE A 1 291 ? 10.353 12.229 4.688 1.00 67.81 291 PHE A CA 1
ATOM 2154 C C . PHE A 1 291 ? 10.740 11.442 5.932 1.00 67.81 291 PHE A C 1
ATOM 2156 O O . PHE A 1 291 ? 11.220 12.013 6.912 1.00 67.81 291 PHE A O 1
ATOM 2163 N N . LYS A 1 292 ? 10.539 10.128 5.883 1.00 59.88 292 LYS A N 1
ATOM 2164 C CA . LYS A 1 292 ? 11.032 9.208 6.902 1.00 59.88 292 LYS A CA 1
ATOM 2165 C C . LYS A 1 292 ? 12.067 8.293 6.247 1.00 59.88 292 LYS A C 1
ATOM 2167 O O . LYS A 1 292 ? 11.803 7.693 5.204 1.00 59.88 292 LYS A O 1
ATOM 2172 N N . TYR A 1 293 ? 13.251 8.245 6.850 1.00 58.66 293 TYR A N 1
ATOM 2173 C CA . TYR A 1 293 ? 14.392 7.384 6.520 1.00 58.66 293 TYR A CA 1
ATOM 2174 C C . TYR A 1 293 ? 15.052 6.916 7.835 1.00 58.66 293 TYR A C 1
ATOM 2176 O O . TYR A 1 293 ? 14.762 7.457 8.904 1.00 58.66 293 TYR A O 1
ATOM 2184 N N . GLU A 1 294 ? 15.908 5.893 7.791 1.00 51.12 294 GLU A N 1
ATOM 2185 C CA . GLU A 1 294 ? 16.492 5.309 9.000 1.00 51.12 294 GLU A CA 1
ATOM 2186 C C . GLU A 1 294 ? 17.752 6.098 9.370 1.00 51.12 294 GLU A C 1
ATOM 2188 O O . GLU A 1 294 ? 18.739 6.055 8.634 1.00 51.12 294 GLU A O 1
ATOM 2193 N N . ASP A 1 295 ? 17.756 6.798 10.506 1.00 47.78 295 ASP A N 1
ATOM 2194 C CA . ASP A 1 295 ? 18.995 7.307 11.102 1.00 47.78 295 ASP A CA 1
ATOM 2195 C C . ASP A 1 295 ? 19.014 7.106 12.613 1.00 47.78 295 ASP A C 1
ATOM 2197 O O . ASP A 1 295 ? 18.332 7.827 13.340 1.00 47.78 295 ASP A O 1
ATOM 2201 N N . PRO A 1 296 ? 19.804 6.139 13.105 1.00 42.34 296 PRO A N 1
ATOM 2202 C CA . PRO A 1 296 ? 19.982 6.008 14.535 1.00 42.34 296 PRO A CA 1
ATOM 2203 C C . PRO A 1 296 ? 21.256 6.658 15.095 1.00 42.34 296 PRO A C 1
ATOM 2205 O O . PRO A 1 296 ? 21.337 6.612 16.317 1.00 42.34 296 PRO A O 1
ATOM 2208 N N . LYS A 1 297 ? 22.225 7.187 14.296 1.00 41.47 297 LYS A N 1
ATOM 2209 C CA . LYS A 1 297 ? 23.515 7.837 14.730 1.00 41.47 297 LYS A CA 1
ATOM 2210 C C . LYS A 1 297 ? 24.657 7.880 13.671 1.00 41.47 297 LYS A C 1
ATOM 2212 O O . LYS A 1 297 ? 25.816 8.059 14.043 1.00 41.47 297 LYS A O 1
ATOM 2217 N N . ALA A 1 298 ? 24.433 7.672 12.370 1.00 41.59 298 ALA A N 1
ATOM 2218 C CA . ALA A 1 298 ? 25.561 7.427 11.443 1.00 41.59 298 ALA A CA 1
ATOM 2219 C C . ALA A 1 298 ? 26.057 8.692 10.690 1.00 41.59 298 ALA A C 1
ATOM 2221 O O . ALA A 1 298 ? 25.272 9.308 9.973 1.00 41.59 298 ALA A O 1
ATOM 2222 N N . PRO A 1 299 ? 27.365 9.032 10.725 1.00 36.84 299 PRO A N 1
ATOM 2223 C CA . PRO A 1 299 ? 27.910 10.270 10.142 1.00 36.84 299 PRO A CA 1
ATOM 2224 C C . PRO A 1 299 ? 28.040 10.283 8.603 1.00 36.84 299 PRO A C 1
ATOM 2226 O O . PRO A 1 299 ? 28.467 11.282 8.024 1.00 36.84 299 PRO A O 1
ATOM 2229 N N . ASN A 1 300 ? 27.658 9.217 7.895 1.00 38.69 300 ASN A N 1
ATOM 2230 C CA . ASN A 1 300 ? 27.895 9.108 6.452 1.00 38.69 300 ASN A CA 1
ATOM 2231 C C . ASN A 1 300 ? 26.665 9.500 5.612 1.00 38.69 300 ASN A C 1
ATOM 2233 O O . ASN A 1 300 ? 25.901 8.662 5.139 1.00 38.69 300 ASN A O 1
ATOM 2237 N N . ARG A 1 301 ? 26.561 10.828 5.447 1.00 44.88 301 ARG A N 1
ATOM 2238 C CA . ARG A 1 301 ? 26.034 11.639 4.327 1.00 44.88 301 ARG A CA 1
ATOM 2239 C C . ARG A 1 301 ? 24.696 11.247 3.691 1.00 44.88 301 ARG A C 1
ATOM 2241 O O . ARG A 1 301 ? 24.632 10.667 2.609 1.00 44.88 301 ARG A O 1
ATOM 2248 N N . ILE A 1 302 ? 23.642 11.822 4.255 1.00 46.34 302 ILE A N 1
ATOM 2249 C CA . ILE A 1 302 ? 22.550 12.389 3.459 1.00 46.34 302 ILE A CA 1
ATOM 2250 C C . ILE A 1 302 ? 23.043 13.740 2.954 1.00 46.34 302 ILE A C 1
ATOM 2252 O O . ILE A 1 302 ? 23.359 14.627 3.743 1.00 46.34 302 ILE A O 1
ATOM 2256 N N . LEU A 1 303 ? 23.155 13.894 1.638 1.00 43.84 303 LEU A N 1
ATOM 2257 C CA . LEU A 1 303 ? 23.400 15.203 1.045 1.00 43.84 303 LEU A CA 1
ATOM 2258 C C . LEU A 1 303 ? 22.037 15.870 0.852 1.00 43.84 303 LEU A C 1
ATOM 2260 O O . LEU A 1 303 ? 21.393 15.696 -0.182 1.00 43.84 303 LEU A O 1
ATOM 2264 N N . LEU A 1 304 ? 21.588 16.623 1.859 1.00 42.28 304 LEU A N 1
ATOM 2265 C CA . LEU A 1 304 ? 20.590 17.671 1.651 1.00 42.28 304 LEU A CA 1
ATOM 2266 C C . LEU A 1 304 ? 21.273 18.748 0.801 1.00 42.28 304 LEU A C 1
ATOM 2268 O O . LEU A 1 304 ? 21.935 19.637 1.321 1.00 42.28 304 LEU A O 1
ATOM 2272 N N . ALA A 1 305 ? 21.228 18.597 -0.517 1.00 36.31 305 ALA A N 1
ATOM 2273 C CA . ALA A 1 305 ? 21.807 19.551 -1.447 1.00 36.31 305 ALA A CA 1
ATOM 2274 C C . ALA A 1 305 ? 20.698 20.045 -2.361 1.00 36.31 305 ALA A C 1
ATOM 2276 O O . ALA A 1 305 ? 20.148 19.261 -3.118 1.00 36.31 305 ALA A O 1
ATOM 2277 N N . GLY A 1 306 ? 20.399 21.331 -2.288 1.00 37.69 306 GLY A N 1
ATOM 2278 C CA . GLY A 1 306 ? 19.403 22.030 -3.086 1.00 37.69 306 GLY A CA 1
ATOM 2279 C C . GLY A 1 306 ? 19.134 23.350 -2.386 1.00 37.69 306 GLY A C 1
ATOM 2280 O O . GLY A 1 306 ? 18.880 23.346 -1.182 1.00 37.69 306 GLY A O 1
ATOM 2281 N N . ASN A 1 307 ? 19.257 24.467 -3.099 1.00 33.22 307 ASN A N 1
ATOM 2282 C CA . ASN A 1 307 ? 18.847 25.756 -2.555 1.00 33.22 307 ASN A CA 1
ATOM 2283 C C . ASN A 1 307 ? 17.367 25.618 -2.173 1.00 33.22 307 ASN A C 1
ATOM 2285 O O . ASN A 1 307 ? 16.546 25.321 -3.035 1.00 33.22 307 ASN A O 1
ATOM 2289 N N . GLU A 1 308 ? 17.070 25.734 -0.878 1.00 35.78 308 GLU A N 1
ATOM 2290 C CA . GLU A 1 308 ? 15.711 25.811 -0.331 1.00 35.78 308 GLU A CA 1
ATOM 2291 C C . GLU A 1 308 ? 14.822 24.572 -0.604 1.00 35.78 308 GLU A C 1
ATOM 2293 O O . GLU A 1 308 ? 14.005 24.545 -1.517 1.00 35.78 308 GLU A O 1
ATOM 2298 N N . ASN A 1 309 ? 14.913 23.527 0.233 1.00 40.22 309 ASN A N 1
ATOM 2299 C CA . ASN A 1 309 ? 13.873 22.482 0.362 1.00 40.22 309 ASN A CA 1
ATOM 2300 C C . ASN A 1 309 ? 13.480 21.686 -0.913 1.00 40.22 309 ASN A C 1
ATOM 2302 O O . ASN A 1 309 ? 12.434 21.034 -0.926 1.00 40.22 309 ASN A O 1
ATOM 2306 N N . ALA A 1 310 ? 14.275 21.700 -1.988 1.00 46.03 310 ALA A N 1
ATOM 2307 C CA . ALA A 1 310 ? 13.805 21.196 -3.282 1.00 46.03 310 ALA A CA 1
ATOM 2308 C C . ALA A 1 310 ? 13.839 19.658 -3.448 1.00 46.03 310 ALA A C 1
ATOM 2310 O O . ALA A 1 310 ? 12.965 19.118 -4.133 1.00 46.03 310 ALA A O 1
ATOM 2311 N N . TYR A 1 311 ? 14.810 18.938 -2.859 1.00 50.50 311 TYR A N 1
ATOM 2312 C CA . TYR A 1 311 ? 14.911 17.469 -2.959 1.00 50.50 311 TYR A CA 1
ATOM 2313 C C . TYR A 1 311 ? 15.834 16.817 -1.904 1.00 50.50 311 TYR A C 1
ATOM 2315 O O . TYR A 1 311 ? 16.930 17.300 -1.627 1.00 50.50 311 TYR A O 1
ATOM 2323 N N . THR A 1 312 ? 15.426 15.668 -1.352 1.00 56.41 312 THR A N 1
ATOM 2324 C CA . THR A 1 312 ? 16.245 14.786 -0.502 1.00 56.41 312 THR A CA 1
ATOM 2325 C C . THR A 1 312 ? 16.951 13.741 -1.364 1.00 56.41 312 THR A C 1
ATOM 2327 O O . THR A 1 312 ? 16.296 13.020 -2.120 1.00 56.41 312 THR A O 1
ATOM 2330 N N . ARG A 1 313 ? 18.283 13.647 -1.239 1.00 53.59 313 ARG A N 1
ATOM 2331 C CA . ARG A 1 313 ? 19.106 12.602 -1.866 1.00 53.59 313 ARG A CA 1
ATOM 2332 C C . ARG A 1 313 ? 19.442 11.514 -0.857 1.00 53.59 313 ARG A C 1
ATOM 2334 O O . ARG A 1 313 ? 20.094 11.793 0.148 1.00 53.59 313 ARG A O 1
ATOM 2341 N N . ILE A 1 314 ? 19.042 10.281 -1.145 1.00 58.06 314 ILE A N 1
ATOM 2342 C CA . ILE A 1 314 ? 19.316 9.129 -0.277 1.00 58.06 314 ILE A CA 1
ATOM 2343 C C . ILE A 1 314 ? 20.383 8.259 -0.935 1.00 58.06 314 ILE A C 1
ATOM 2345 O O . ILE A 1 314 ? 20.184 7.774 -2.049 1.00 58.06 314 ILE A O 1
ATOM 2349 N N . GLY A 1 315 ? 21.520 8.114 -0.248 1.00 51.09 315 GLY A N 1
ATOM 2350 C CA . GLY A 1 315 ? 22.565 7.145 -0.574 1.00 51.09 315 GLY A CA 1
ATOM 2351 C C . GLY A 1 315 ? 22.266 5.788 0.066 1.00 51.09 315 GLY A C 1
ATOM 2352 O O . GLY A 1 315 ? 21.643 5.717 1.124 1.00 51.09 315 GLY A O 1
ATOM 2353 N N . TRP A 1 316 ? 22.692 4.705 -0.578 1.00 57.69 316 TRP A N 1
ATOM 2354 C CA . TRP A 1 316 ? 22.312 3.347 -0.186 1.00 57.69 316 TRP A CA 1
ATOM 2355 C C . TRP A 1 316 ? 23.223 2.791 0.897 1.00 57.69 316 TRP A C 1
ATOM 2357 O O . TRP A 1 316 ? 24.428 3.046 0.912 1.00 57.69 316 TRP A O 1
ATOM 2367 N N . ARG A 1 317 ? 22.636 1.964 1.760 1.00 53.06 317 ARG A N 1
ATOM 2368 C CA . ARG A 1 317 ? 23.353 1.039 2.638 1.00 53.06 317 ARG A CA 1
ATOM 2369 C C . ARG A 1 317 ? 23.115 -0.376 2.127 1.00 53.06 317 ARG A C 1
ATOM 2371 O O . ARG A 1 317 ? 22.026 -0.658 1.620 1.00 53.06 317 ARG A O 1
ATOM 2378 N N . ALA A 1 318 ? 24.106 -1.252 2.297 1.00 46.75 318 ALA A N 1
ATOM 2379 C CA . ALA A 1 318 ? 23.840 -2.685 2.258 1.00 46.75 318 ALA A CA 1
ATOM 2380 C C . ALA A 1 318 ? 22.647 -2.962 3.197 1.00 46.75 318 ALA A C 1
ATOM 2382 O O . ALA A 1 318 ? 22.578 -2.374 4.277 1.00 46.75 318 ALA A O 1
ATOM 2383 N N . GLU A 1 319 ? 21.687 -3.769 2.742 1.00 49.50 319 GLU A N 1
ATOM 2384 C CA . GLU A 1 319 ? 20.486 -4.214 3.478 1.00 49.50 319 GLU A CA 1
ATOM 2385 C C . GLU A 1 319 ? 19.250 -3.285 3.527 1.00 49.50 319 GLU A C 1
ATOM 2387 O O . GLU A 1 319 ? 18.214 -3.737 4.014 1.00 49.50 319 GLU A O 1
ATOM 2392 N N . LYS A 1 320 ? 19.254 -2.018 3.059 1.00 58.41 320 LYS A N 1
ATOM 2393 C CA . LYS A 1 320 ? 18.085 -1.113 3.277 1.00 58.41 320 LYS A CA 1
ATOM 2394 C C . LYS A 1 320 ? 17.769 -0.180 2.111 1.00 58.41 320 LYS A C 1
ATOM 2396 O O . LYS A 1 320 ? 18.089 1.006 2.113 1.00 58.41 320 LYS A O 1
ATOM 2401 N N . CYS A 1 321 ? 17.094 -0.746 1.119 1.00 75.19 321 CYS A N 1
ATOM 2402 C CA . CYS A 1 321 ? 16.791 -0.118 -0.158 1.00 75.19 321 CYS A CA 1
ATOM 2403 C C . CYS A 1 321 ? 15.350 0.414 -0.255 1.00 75.19 321 CYS A C 1
ATOM 2405 O O . CYS A 1 321 ? 14.591 0.030 -1.148 1.00 75.19 321 CYS A O 1
ATOM 2407 N N . TRP A 1 322 ? 14.947 1.258 0.698 1.00 80.00 322 TRP A N 1
ATOM 2408 C CA . TRP A 1 322 ? 13.570 1.736 0.806 1.00 80.00 322 TRP A CA 1
ATOM 2409 C C . TRP A 1 322 ? 13.455 3.117 1.470 1.00 80.00 322 TRP A C 1
ATOM 2411 O O . TRP A 1 322 ? 14.332 3.536 2.222 1.00 80.00 322 TRP A O 1
ATOM 2421 N N . VAL A 1 323 ? 12.367 3.838 1.186 1.00 80.44 323 VAL A N 1
ATOM 2422 C CA . VAL A 1 323 ? 12.079 5.176 1.734 1.00 80.44 323 VAL A CA 1
ATOM 2423 C C . VAL A 1 323 ? 10.579 5.402 1.843 1.00 80.44 323 VAL A C 1
ATOM 2425 O O . VAL A 1 323 ? 9.823 4.954 0.985 1.00 80.44 323 VAL A O 1
ATOM 2428 N N . GLY A 1 324 ? 10.158 6.129 2.875 1.00 81.94 324 GLY A N 1
ATOM 2429 C CA . GLY A 1 324 ? 8.778 6.554 3.059 1.00 81.94 324 GLY A CA 1
ATOM 2430 C C . GLY A 1 324 ? 8.616 8.071 2.983 1.00 81.94 324 GLY A C 1
ATOM 2431 O O . GLY A 1 324 ? 9.469 8.830 3.446 1.00 81.94 324 GLY A O 1
ATOM 2432 N N . MET A 1 325 ? 7.487 8.517 2.446 1.00 83.81 325 MET A N 1
ATOM 2433 C CA . MET A 1 325 ? 7.056 9.910 2.479 1.00 83.81 325 MET A CA 1
ATOM 2434 C C . MET A 1 325 ? 5.620 9.996 2.982 1.00 83.81 325 MET A C 1
ATOM 2436 O O . MET A 1 325 ? 4.746 9.290 2.484 1.00 83.81 325 MET A O 1
ATOM 2440 N N . GLU A 1 326 ? 5.372 10.885 3.936 1.00 84.44 326 GLU A N 1
ATOM 2441 C CA . GLU A 1 326 ? 4.039 11.171 4.468 1.00 84.44 326 GLU A CA 1
ATOM 2442 C C . GLU A 1 326 ? 3.642 12.608 4.146 1.00 84.44 326 GLU A C 1
ATOM 2444 O O . GLU A 1 326 ? 4.487 13.503 4.079 1.00 84.44 326 GLU A O 1
ATOM 2449 N N . SER A 1 327 ? 2.347 12.819 3.967 1.00 85.25 327 SER A N 1
ATOM 2450 C CA . SER A 1 327 ? 1.719 14.131 3.855 1.00 85.25 327 SER A CA 1
ATOM 2451 C C . SER A 1 327 ? 1.010 14.488 5.158 1.00 85.25 327 SER A C 1
ATOM 2453 O O . SER A 1 327 ? 0.598 13.613 5.922 1.00 85.25 327 SER A O 1
ATOM 2455 N N . GLU A 1 328 ? 0.807 15.780 5.388 1.00 81.12 328 GLU A N 1
ATOM 2456 C CA . GLU A 1 328 ? -0.058 16.266 6.470 1.00 81.12 328 GLU A CA 1
ATOM 2457 C C . GLU A 1 328 ? -1.531 15.844 6.316 1.00 81.12 328 GLU A C 1
ATOM 2459 O O . GLU A 1 328 ? -2.262 15.806 7.300 1.00 81.12 328 GLU A O 1
ATOM 2464 N N . LEU A 1 329 ? -1.945 15.435 5.111 1.00 83.81 329 LEU A N 1
ATOM 2465 C CA . LEU A 1 329 ? -3.288 14.928 4.803 1.00 83.81 329 LEU A CA 1
ATOM 2466 C C . LEU A 1 329 ? -3.532 13.493 5.313 1.00 83.81 329 LEU A C 1
ATOM 2468 O O . LEU A 1 329 ? -4.529 12.865 4.960 1.00 83.81 329 LEU A O 1
ATOM 2472 N N . GLY A 1 330 ? -2.608 12.932 6.100 1.00 85.19 330 GLY A N 1
ATOM 2473 C CA . GLY A 1 330 ? -2.734 11.586 6.664 1.00 85.19 330 GLY A CA 1
ATOM 2474 C C . GLY A 1 330 ? -2.504 10.454 5.661 1.00 85.19 330 GLY A C 1
ATOM 2475 O O . GLY A 1 330 ? -2.836 9.307 5.953 1.00 85.19 330 GLY A O 1
ATOM 2476 N N . CYS A 1 331 ? -1.941 10.749 4.487 1.00 91.19 331 CYS A N 1
ATOM 2477 C CA . CYS A 1 331 ? -1.580 9.748 3.482 1.00 91.19 331 CYS A CA 1
ATOM 2478 C C . CYS A 1 331 ? -0.065 9.657 3.299 1.00 91.19 331 CYS A C 1
ATOM 2480 O O . CYS A 1 331 ? 0.656 10.632 3.528 1.00 91.19 331 CYS A O 1
ATOM 2482 N N . GLY A 1 332 ? 0.421 8.512 2.827 1.00 90.44 332 GLY A N 1
ATOM 2483 C CA . GLY A 1 332 ? 1.838 8.303 2.548 1.00 90.44 332 GLY A CA 1
ATOM 2484 C C . GLY A 1 332 ? 2.100 7.373 1.370 1.00 90.44 332 GLY A C 1
ATOM 2485 O O . GLY A 1 332 ? 1.232 6.603 0.963 1.00 90.44 332 GLY A O 1
ATOM 2486 N N . ILE A 1 333 ? 3.316 7.450 0.835 1.00 93.31 333 ILE A N 1
ATOM 2487 C CA . ILE A 1 333 ? 3.845 6.521 -0.163 1.00 93.31 333 ILE A CA 1
ATOM 2488 C C . ILE A 1 333 ? 5.239 6.041 0.244 1.00 93.31 333 ILE A C 1
ATOM 2490 O O . ILE A 1 333 ? 6.109 6.822 0.633 1.00 93.31 333 ILE A O 1
ATOM 2494 N N . GLY A 1 334 ? 5.426 4.732 0.174 1.00 91.62 334 GLY A N 1
ATOM 2495 C CA . GLY A 1 334 ? 6.684 4.039 0.358 1.00 91.62 334 GLY A CA 1
ATOM 2496 C C . GLY A 1 334 ? 7.226 3.528 -0.965 1.00 91.62 334 GLY A C 1
ATOM 2497 O O . GLY A 1 334 ? 6.458 3.077 -1.811 1.00 91.62 334 GLY A O 1
ATOM 2498 N N . PHE A 1 335 ? 8.544 3.556 -1.120 1.00 90.81 335 PHE A N 1
ATOM 2499 C CA . PHE A 1 335 ? 9.263 3.015 -2.269 1.00 90.81 335 PHE A CA 1
ATOM 2500 C C . PHE A 1 335 ? 10.275 1.992 -1.783 1.00 90.81 335 PHE A C 1
ATOM 2502 O O . PHE A 1 335 ? 10.934 2.202 -0.765 1.00 90.81 335 PHE A O 1
ATOM 2509 N N . SER A 1 336 ? 10.432 0.904 -2.524 1.00 89.12 336 SER A N 1
ATOM 2510 C CA . SER A 1 336 ? 11.371 -0.158 -2.192 1.00 89.12 336 SER A CA 1
ATOM 2511 C C . SER A 1 336 ? 11.886 -0.848 -3.452 1.00 89.12 336 SER A C 1
ATOM 2513 O O . SER A 1 336 ? 11.160 -0.942 -4.437 1.00 89.12 336 SER A O 1
ATOM 2515 N N . THR A 1 337 ? 13.127 -1.330 -3.453 1.00 87.00 337 THR A N 1
ATOM 2516 C CA . THR A 1 337 ? 13.589 -2.265 -4.491 1.00 87.00 337 THR A CA 1
ATOM 2517 C C . THR A 1 337 ? 12.947 -3.637 -4.296 1.00 87.00 337 THR A C 1
ATOM 2519 O O . THR A 1 337 ? 12.642 -4.042 -3.178 1.00 87.00 337 THR A O 1
ATOM 2522 N N . THR A 1 338 ? 12.761 -4.389 -5.381 1.00 87.06 338 THR A N 1
ATOM 2523 C CA . THR A 1 338 ? 12.244 -5.770 -5.292 1.00 87.06 338 THR A CA 1
ATOM 2524 C C . THR A 1 338 ? 13.327 -6.817 -5.031 1.00 87.06 338 THR A C 1
ATOM 2526 O O . THR A 1 338 ? 13.007 -7.963 -4.731 1.00 87.06 338 THR A O 1
ATOM 2529 N N . LYS A 1 339 ? 14.605 -6.434 -5.137 1.00 81.50 339 LYS A N 1
ATOM 2530 C CA . LYS A 1 339 ? 15.771 -7.287 -4.882 1.00 81.50 339 LYS A CA 1
ATOM 2531 C C . LYS A 1 339 ? 16.583 -6.739 -3.713 1.00 81.50 339 LYS A C 1
ATOM 2533 O O . LYS A 1 339 ? 16.663 -5.521 -3.519 1.00 81.50 339 LYS A O 1
ATOM 2538 N N . GLU A 1 340 ? 17.169 -7.647 -2.942 1.00 75.62 340 GLU A N 1
ATOM 2539 C CA . GLU A 1 340 ? 18.084 -7.309 -1.856 1.00 75.62 340 GLU A CA 1
ATOM 2540 C C . GLU A 1 340 ? 19.444 -6.889 -2.423 1.00 75.62 340 GLU A C 1
ATOM 2542 O O . GLU A 1 340 ? 20.014 -7.570 -3.274 1.00 75.62 340 GLU A O 1
ATOM 2547 N N . VAL A 1 341 ? 19.962 -5.755 -1.950 1.00 70.81 341 VAL A N 1
ATOM 2548 C CA . VAL A 1 341 ? 21.294 -5.259 -2.310 1.00 70.81 341 VAL A CA 1
ATOM 2549 C C . VAL A 1 341 ? 22.226 -5.566 -1.142 1.00 70.81 341 VAL A C 1
ATOM 2551 O O . VAL A 1 341 ? 22.201 -4.890 -0.111 1.00 70.81 341 VAL A O 1
ATOM 2554 N N . THR A 1 342 ? 23.016 -6.627 -1.291 1.00 61.28 342 THR A N 1
ATOM 2555 C CA . THR A 1 342 ? 23.868 -7.183 -0.225 1.00 61.28 342 THR A CA 1
ATOM 2556 C C . THR A 1 342 ? 25.262 -6.556 -0.171 1.00 61.28 342 THR A C 1
ATOM 2558 O O . THR A 1 342 ? 25.987 -6.739 0.803 1.00 61.28 342 THR A O 1
ATOM 2561 N N . ARG A 1 343 ? 25.652 -5.782 -1.192 1.00 59.59 343 ARG A N 1
ATOM 2562 C CA . ARG A 1 343 ? 26.953 -5.103 -1.268 1.00 59.59 343 ARG A CA 1
ATOM 2563 C C . ARG A 1 343 ? 26.786 -3.597 -1.115 1.00 59.59 343 ARG A C 1
ATOM 2565 O O . ARG A 1 343 ? 25.859 -3.003 -1.662 1.00 59.59 343 ARG A O 1
ATOM 2572 N N . ALA A 1 344 ? 27.694 -2.961 -0.376 1.00 55.69 344 ALA A N 1
ATOM 2573 C CA . ALA A 1 344 ? 27.745 -1.506 -0.315 1.00 55.69 344 ALA A CA 1
ATOM 2574 C C . ALA A 1 344 ? 28.104 -0.971 -1.708 1.00 55.69 344 ALA A C 1
ATOM 2576 O O . ALA A 1 344 ? 29.171 -1.286 -2.221 1.00 55.69 344 ALA A O 1
ATOM 2577 N N . LEU A 1 345 ? 27.223 -0.177 -2.320 1.00 55.47 345 LEU A N 1
ATOM 2578 C CA . LEU A 1 345 ? 27.471 0.422 -3.632 1.00 55.47 345 LEU A CA 1
ATOM 2579 C C . LEU A 1 345 ? 28.260 1.733 -3.451 1.00 55.47 345 LEU A C 1
ATOM 2581 O O . LEU A 1 345 ? 27.675 2.721 -2.989 1.00 55.47 345 LEU A O 1
ATOM 2585 N N . PRO A 1 346 ? 29.567 1.798 -3.779 1.00 46.91 346 PRO A N 1
ATOM 2586 C CA . PRO A 1 346 ? 30.340 3.021 -3.598 1.00 46.91 346 PRO A CA 1
ATOM 2587 C C . PRO A 1 346 ? 29.835 4.148 -4.520 1.00 46.91 346 PRO A C 1
ATOM 2589 O O . PRO A 1 346 ? 29.945 4.096 -5.744 1.00 46.91 346 PRO A O 1
ATOM 2592 N N . GLY A 1 347 ? 29.298 5.209 -3.908 1.00 49.72 347 GLY A N 1
ATOM 2593 C CA . GLY A 1 347 ? 29.284 6.567 -4.464 1.00 49.72 347 GLY A CA 1
ATOM 2594 C C . GLY A 1 347 ? 28.436 6.854 -5.712 1.00 49.72 347 GLY A C 1
ATOM 2595 O O . GLY A 1 347 ? 28.911 7.594 -6.579 1.00 49.72 347 GLY A O 1
ATOM 2596 N N . SER A 1 348 ? 27.204 6.342 -5.869 1.00 48.31 348 SER A N 1
ATOM 2597 C CA . SER A 1 348 ? 26.419 6.759 -7.057 1.00 48.31 348 SER A CA 1
ATOM 2598 C C . SER A 1 348 ? 24.904 6.670 -7.050 1.00 48.31 348 SER A C 1
ATOM 2600 O O . SER A 1 348 ? 24.275 7.251 -7.934 1.00 48.31 348 SER A O 1
ATOM 2602 N N . SER A 1 349 ? 24.277 5.965 -6.123 1.00 55.94 349 SER A N 1
ATOM 2603 C CA . SER A 1 349 ? 22.860 5.673 -6.298 1.00 55.94 349 SER A CA 1
ATOM 2604 C C . SER A 1 349 ? 22.031 6.693 -5.508 1.00 55.94 349 SER A C 1
ATOM 2606 O O . SER A 1 349 ? 21.989 6.670 -4.286 1.00 55.94 349 SER A O 1
ATOM 2608 N N . VAL A 1 350 ? 21.441 7.652 -6.227 1.00 65.19 350 VAL A N 1
ATOM 2609 C CA . VAL A 1 350 ? 20.669 8.764 -5.661 1.00 65.19 350 VAL A CA 1
ATOM 2610 C C . VAL A 1 350 ? 19.200 8.561 -6.001 1.00 65.19 350 VAL A C 1
ATOM 2612 O O . VAL A 1 350 ? 18.786 8.738 -7.145 1.00 65.19 350 VAL A O 1
ATOM 2615 N N . TRP A 1 351 ? 18.398 8.207 -5.003 1.00 78.38 351 TRP A N 1
ATOM 2616 C CA . TRP A 1 351 ? 16.970 8.507 -5.059 1.00 78.38 351 TRP A CA 1
ATOM 2617 C C . TRP A 1 351 ? 16.787 9.987 -4.750 1.00 78.38 351 TRP A C 1
ATOM 2619 O O . TRP A 1 351 ? 17.366 10.481 -3.784 1.00 78.38 351 TRP A O 1
ATOM 2629 N N . SER A 1 352 ? 16.031 10.690 -5.590 1.00 76.88 352 SER A N 1
ATOM 2630 C CA . SER A 1 352 ? 15.716 12.109 -5.421 1.00 76.88 352 SER A CA 1
ATOM 2631 C C . SER A 1 352 ? 14.227 12.251 -5.158 1.00 76.88 352 SER A C 1
ATOM 2633 O O . SER A 1 352 ? 13.416 11.940 -6.027 1.00 76.88 352 SER A O 1
ATOM 2635 N N . LEU A 1 353 ? 13.860 12.727 -3.974 1.00 78.62 353 LEU A N 1
ATOM 2636 C CA . LEU A 1 353 ? 12.467 12.963 -3.600 1.00 78.62 353 LEU A CA 1
ATOM 2637 C C . LEU A 1 353 ? 12.287 14.442 -3.282 1.00 78.62 353 LEU A C 1
ATOM 2639 O O . LEU A 1 353 ? 12.938 14.945 -2.374 1.00 78.62 353 LEU A O 1
ATOM 2643 N N . GLY A 1 354 ? 11.444 15.146 -4.030 1.00 74.31 354 GLY A N 1
ATOM 2644 C CA . GLY A 1 354 ? 11.220 16.582 -3.860 1.00 74.31 354 GLY A CA 1
ATOM 2645 C C . GLY A 1 354 ? 9.776 16.949 -3.548 1.00 74.31 354 GLY A C 1
ATOM 2646 O O . GLY A 1 354 ? 8.913 16.092 -3.369 1.00 74.31 354 GLY A O 1
ATOM 2647 N N . ASN A 1 355 ? 9.488 18.251 -3.546 1.00 71.81 355 ASN A N 1
ATOM 2648 C CA . ASN A 1 355 ? 8.137 18.779 -3.308 1.00 71.81 355 ASN A CA 1
ATOM 2649 C C . ASN A 1 355 ? 7.196 18.683 -4.527 1.00 71.81 355 ASN A C 1
ATOM 2651 O O . ASN A 1 355 ? 5.979 18.789 -4.386 1.00 71.81 355 ASN A O 1
ATOM 2655 N N . ALA A 1 356 ? 7.699 18.380 -5.721 1.00 76.50 356 ALA A N 1
ATOM 2656 C CA . ALA A 1 356 ? 6.853 18.187 -6.907 1.00 76.50 356 ALA A CA 1
ATOM 2657 C C . ALA A 1 356 ? 6.744 16.719 -7.351 1.00 76.50 356 ALA A C 1
ATOM 2659 O O . ALA A 1 356 ? 5.776 16.339 -8.008 1.00 76.50 356 ALA A O 1
ATOM 2660 N N . GLY A 1 357 ? 7.705 15.876 -6.974 1.00 86.00 357 GLY A N 1
ATOM 2661 C CA . GLY A 1 357 ? 7.766 14.505 -7.461 1.00 86.00 357 GLY A CA 1
ATOM 2662 C C . GLY A 1 357 ? 8.975 13.740 -6.951 1.00 86.00 357 GLY A C 1
ATOM 2663 O O . GLY A 1 357 ? 9.631 14.140 -5.987 1.00 86.00 357 GLY A O 1
ATOM 2664 N N . PHE A 1 358 ? 9.262 12.637 -7.624 1.00 86.94 358 PHE A N 1
ATOM 2665 C CA . PHE A 1 358 ? 10.339 11.728 -7.283 1.00 86.94 358 PHE A CA 1
ATOM 2666 C C . PHE A 1 358 ? 11.062 11.213 -8.526 1.00 86.94 358 PHE A C 1
ATOM 2668 O O . PHE A 1 358 ? 10.503 11.148 -9.623 1.00 86.94 358 PHE A O 1
ATOM 2675 N N . PHE A 1 359 ? 12.300 10.791 -8.306 1.00 87.75 359 PHE A N 1
ATOM 2676 C CA . PHE A 1 359 ? 13.098 9.964 -9.191 1.00 87.75 359 PHE A CA 1
ATOM 2677 C C . PHE A 1 359 ? 13.744 8.865 -8.344 1.00 87.75 359 PHE A C 1
ATOM 2679 O O . PHE A 1 359 ? 14.591 9.142 -7.491 1.00 87.75 359 PHE A O 1
ATOM 2686 N N . VAL A 1 360 ? 13.340 7.619 -8.566 1.00 86.06 360 VAL A N 1
ATOM 2687 C CA . VAL A 1 360 ? 13.877 6.444 -7.876 1.00 86.06 36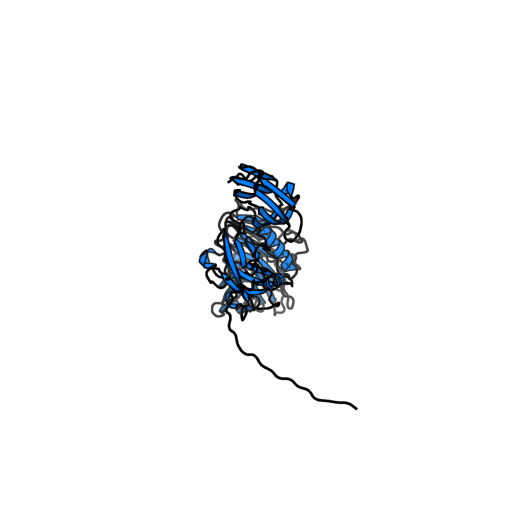0 VAL A CA 1
ATOM 2688 C C . VAL A 1 360 ? 14.567 5.539 -8.893 1.00 86.06 360 VAL A C 1
ATOM 2690 O O . VAL A 1 360 ? 13.953 4.960 -9.789 1.00 86.06 360 VAL A O 1
ATOM 2693 N N . ARG A 1 361 ? 15.893 5.466 -8.785 1.00 83.00 361 ARG A N 1
ATOM 2694 C CA . ARG A 1 361 ? 16.754 4.656 -9.651 1.00 83.00 361 ARG A CA 1
ATOM 2695 C C . ARG A 1 361 ? 16.446 3.169 -9.476 1.00 83.00 361 ARG A C 1
ATOM 2697 O O . ARG A 1 361 ? 16.268 2.712 -8.344 1.00 83.00 361 ARG A O 1
ATOM 2704 N N . LEU A 1 362 ? 16.425 2.437 -10.588 1.00 84.06 362 LEU A N 1
ATOM 2705 C CA . LEU A 1 362 ? 16.372 0.977 -10.591 1.00 84.06 362 LEU A CA 1
ATOM 2706 C C . LEU A 1 362 ? 17.755 0.409 -10.273 1.00 84.06 362 LEU A C 1
ATOM 2708 O O . LEU A 1 362 ? 18.751 0.930 -10.774 1.00 84.06 362 LEU A O 1
ATOM 2712 N N . VAL A 1 363 ? 17.817 -0.648 -9.465 1.00 80.12 363 VAL A N 1
ATOM 2713 C CA . VAL A 1 363 ? 19.088 -1.236 -9.025 1.00 80.12 363 VAL A CA 1
ATOM 2714 C C . VAL A 1 363 ? 19.196 -2.681 -9.479 1.00 80.12 363 VAL A C 1
ATOM 2716 O O . VAL A 1 363 ? 18.299 -3.484 -9.227 1.00 80.12 363 VAL A O 1
ATOM 2719 N N . ASP A 1 364 ? 20.316 -2.987 -10.125 1.00 82.81 364 ASP A N 1
ATOM 2720 C CA . ASP A 1 364 ? 20.789 -4.347 -10.345 1.00 82.81 364 ASP A CA 1
ATOM 2721 C C . ASP A 1 364 ? 21.687 -4.758 -9.169 1.00 82.81 364 ASP A C 1
ATOM 2723 O O . ASP A 1 364 ? 22.650 -4.056 -8.844 1.00 82.81 364 ASP A O 1
ATOM 2727 N N . ALA A 1 365 ? 21.348 -5.864 -8.505 1.00 75.69 365 ALA A N 1
ATOM 2728 C CA . ALA A 1 365 ? 22.078 -6.341 -7.330 1.00 75.69 365 ALA A CA 1
ATOM 2729 C C . ALA A 1 365 ? 23.414 -7.028 -7.680 1.00 75.69 365 ALA A C 1
ATOM 2731 O O . ALA A 1 365 ? 24.256 -7.181 -6.798 1.00 75.69 365 ALA A O 1
ATOM 2732 N N . GLU A 1 366 ? 23.616 -7.429 -8.940 1.00 79.50 366 GLU A N 1
ATOM 2733 C CA . GLU A 1 366 ? 24.810 -8.141 -9.411 1.00 79.50 366 GLU A CA 1
ATOM 2734 C C . GLU A 1 366 ? 25.837 -7.194 -10.043 1.00 79.50 366 GLU A C 1
ATOM 2736 O O . GLU A 1 366 ? 27.036 -7.347 -9.825 1.00 79.50 366 GLU A O 1
ATOM 2741 N N . GLN A 1 367 ? 25.379 -6.215 -10.828 1.00 79.88 367 GLN A N 1
ATOM 2742 C CA . GLN A 1 367 ? 26.244 -5.370 -11.663 1.00 79.88 367 GLN A CA 1
ATOM 2743 C C . GLN A 1 367 ? 26.751 -4.100 -10.968 1.00 79.88 367 GLN A C 1
ATOM 2745 O O . GLN A 1 367 ? 27.638 -3.430 -11.493 1.00 79.88 367 GLN A O 1
ATOM 2750 N N . GLU A 1 368 ? 26.225 -3.787 -9.781 1.00 66.75 368 GLU A N 1
ATOM 2751 C CA . GLU A 1 368 ? 26.650 -2.729 -8.848 1.00 66.75 368 GLU A CA 1
ATOM 2752 C C . GLU A 1 368 ? 26.540 -1.277 -9.369 1.00 66.75 368 GLU A C 1
ATOM 2754 O O . GLU A 1 368 ? 25.877 -0.441 -8.752 1.00 66.75 368 GLU A O 1
ATOM 2759 N N . ASN A 1 369 ? 27.148 -0.941 -10.510 1.00 70.44 369 ASN A N 1
ATOM 2760 C CA . ASN A 1 369 ? 27.146 0.394 -11.102 1.00 70.44 369 ASN A CA 1
ATOM 2761 C C . ASN A 1 369 ? 26.694 0.362 -12.560 1.00 70.44 369 ASN A C 1
ATOM 2763 O O . ASN A 1 369 ? 27.043 -0.529 -13.324 1.00 70.44 369 ASN A O 1
ATOM 2767 N N . PHE A 1 370 ? 25.963 1.401 -12.958 1.00 74.62 370 PHE A N 1
ATOM 2768 C CA . PHE A 1 370 ? 25.660 1.607 -14.368 1.00 74.62 370 PHE A CA 1
ATOM 2769 C C . PHE A 1 370 ? 26.941 1.911 -15.182 1.00 74.62 370 PHE A C 1
ATOM 2771 O O . PHE A 1 370 ? 27.902 2.455 -14.621 1.00 74.62 370 PHE A O 1
ATOM 2778 N N . PRO A 1 371 ? 26.921 1.683 -16.507 1.00 86.75 371 PRO A N 1
ATOM 2779 C CA . PRO A 1 371 ? 25.803 1.139 -17.288 1.00 86.75 371 PRO A CA 1
ATOM 2780 C C . PRO A 1 371 ? 25.522 -0.329 -16.956 1.00 86.75 371 PRO A C 1
ATOM 2782 O O . PRO A 1 371 ? 26.455 -1.082 -16.693 1.00 86.75 371 PRO A O 1
ATOM 2785 N N . TYR A 1 372 ? 24.247 -0.722 -16.958 1.00 90.25 372 TYR A N 1
ATOM 2786 C CA . TYR A 1 372 ? 23.883 -2.129 -16.776 1.00 90.25 372 TYR A CA 1
ATOM 2787 C C . TYR A 1 372 ? 23.923 -2.853 -18.110 1.00 90.25 372 TYR A C 1
ATOM 2789 O O . TYR A 1 372 ? 23.285 -2.434 -19.068 1.00 90.25 372 TYR A O 1
ATOM 2797 N N . GLU A 1 373 ? 24.679 -3.931 -18.160 1.00 92.25 373 GLU A N 1
ATOM 2798 C CA . GLU A 1 373 ? 24.858 -4.801 -19.306 1.00 92.25 373 GLU A CA 1
ATOM 2799 C C . GLU A 1 373 ? 23.735 -5.842 -19.395 1.00 92.25 373 GLU A C 1
ATOM 2801 O O . GLU A 1 373 ? 23.294 -6.400 -18.388 1.00 92.25 373 GLU A O 1
ATOM 2806 N N . PHE A 1 374 ? 23.297 -6.139 -20.616 1.00 93.44 374 PHE A N 1
ATOM 2807 C CA . PHE A 1 374 ? 22.527 -7.336 -20.931 1.00 93.44 374 PHE A CA 1
ATOM 2808 C C . PHE A 1 374 ? 23.015 -7.951 -22.239 1.00 93.44 374 PHE A C 1
ATOM 2810 O O . PHE A 1 374 ? 23.265 -7.261 -23.232 1.00 93.44 374 PHE A O 1
ATOM 2817 N N . VAL A 1 375 ? 23.153 -9.273 -22.217 1.00 93.62 375 VAL A N 1
ATOM 2818 C CA . VAL A 1 375 ? 23.673 -10.089 -23.320 1.00 93.62 375 VAL A CA 1
ATOM 2819 C C . VAL A 1 375 ? 22.648 -11.152 -23.711 1.00 93.62 375 VAL A C 1
ATOM 2821 O O . VAL A 1 375 ? 21.712 -11.419 -22.947 1.00 93.62 375 VAL A O 1
ATOM 2824 N N . PRO A 1 376 ? 22.793 -11.786 -24.883 1.00 91.44 376 PRO A N 1
ATOM 2825 C CA . PRO A 1 376 ? 21.884 -12.847 -25.302 1.00 91.44 376 PRO A CA 1
ATOM 2826 C C . PRO A 1 376 ? 21.834 -13.973 -24.268 1.00 91.44 376 PRO A C 1
ATOM 2828 O O . PRO A 1 376 ? 22.862 -14.421 -23.764 1.00 91.44 376 PRO A O 1
ATOM 2831 N N . GLY A 1 377 ? 20.623 -14.397 -23.906 1.00 90.56 377 GLY A N 1
ATOM 2832 C CA . GLY A 1 377 ? 20.400 -15.424 -22.882 1.00 90.56 377 GLY A CA 1
ATOM 2833 C C . GLY A 1 377 ? 20.578 -14.963 -21.427 1.00 90.56 377 GLY A C 1
ATOM 2834 O O . GLY A 1 377 ? 20.303 -15.747 -20.522 1.00 90.56 377 GLY A O 1
ATOM 2835 N N . ARG A 1 378 ? 20.983 -13.709 -21.171 1.00 93.00 378 ARG A N 1
ATOM 2836 C CA . ARG A 1 378 ? 21.067 -13.127 -19.819 1.00 93.00 378 ARG A CA 1
ATOM 2837 C C . ARG A 1 378 ? 20.306 -11.796 -19.752 1.00 93.00 378 ARG A C 1
ATOM 2839 O O . ARG A 1 378 ? 20.907 -10.742 -19.980 1.00 93.00 378 ARG A O 1
ATOM 2846 N N . PRO A 1 379 ? 18.993 -11.833 -19.466 1.00 93.69 379 PRO A N 1
ATOM 2847 C CA . PRO A 1 379 ? 18.188 -10.624 -19.338 1.00 93.69 379 PRO A CA 1
ATOM 2848 C C . PRO A 1 379 ? 18.651 -9.725 -18.189 1.00 93.69 379 PRO A C 1
ATOM 2850 O O . PRO A 1 379 ? 19.039 -10.215 -17.129 1.00 93.69 379 PRO A O 1
ATOM 2853 N N . LEU A 1 380 ? 18.499 -8.411 -18.366 1.00 93.81 380 LEU A N 1
ATOM 2854 C CA . LEU A 1 380 ? 18.571 -7.443 -17.270 1.00 93.81 380 LEU A CA 1
ATOM 2855 C C . LEU A 1 380 ? 17.187 -7.301 -16.636 1.00 93.81 380 LEU A C 1
ATOM 2857 O O . LEU A 1 380 ? 16.256 -6.825 -17.284 1.00 93.81 380 LEU A O 1
ATOM 2861 N N . ASP A 1 381 ? 17.064 -7.695 -15.370 1.00 93.19 381 ASP A N 1
ATOM 2862 C CA . ASP A 1 381 ? 15.803 -7.731 -14.625 1.00 93.19 381 ASP A CA 1
ATOM 2863 C C . ASP A 1 381 ? 15.865 -6.834 -13.386 1.00 93.19 381 ASP A C 1
ATOM 2865 O O . ASP A 1 381 ? 16.597 -7.105 -12.431 1.00 93.19 381 ASP A O 1
ATOM 2869 N N . LEU A 1 382 ? 15.055 -5.781 -13.391 1.00 91.38 382 LEU A N 1
ATOM 2870 C CA . LEU A 1 382 ? 15.037 -4.732 -12.379 1.00 91.38 382 LEU A CA 1
ATOM 2871 C C . LEU A 1 382 ? 13.616 -4.531 -11.851 1.00 91.38 382 LEU A C 1
ATOM 2873 O O . LEU A 1 382 ? 12.640 -4.789 -12.555 1.00 91.38 382 LEU A O 1
ATOM 2877 N N . GLY A 1 383 ? 13.465 -3.989 -10.643 1.00 91.69 383 GLY A N 1
ATOM 2878 C CA . GLY A 1 383 ? 12.129 -3.691 -10.138 1.00 91.69 383 GLY A CA 1
ATOM 2879 C C . GLY A 1 383 ? 12.063 -2.787 -8.917 1.00 91.69 383 GLY A C 1
ATOM 2880 O O . GLY A 1 383 ? 13.039 -2.584 -8.192 1.00 91.69 383 GLY A O 1
ATOM 2881 N N . LEU A 1 384 ? 10.863 -2.248 -8.717 1.00 93.38 384 LEU A N 1
ATOM 2882 C CA . LEU A 1 384 ? 10.461 -1.430 -7.580 1.00 93.38 384 LEU A CA 1
ATOM 2883 C C . LEU A 1 384 ? 9.104 -1.896 -7.062 1.00 93.38 384 LEU A C 1
ATOM 2885 O O . LEU A 1 384 ? 8.268 -2.383 -7.816 1.00 93.38 384 LEU A O 1
ATOM 2889 N N . ALA A 1 385 ? 8.863 -1.683 -5.782 1.00 94.88 385 ALA A N 1
ATOM 2890 C CA . ALA A 1 385 ? 7.564 -1.813 -5.163 1.00 94.88 385 ALA A CA 1
ATOM 2891 C C . ALA A 1 385 ? 7.173 -0.487 -4.518 1.00 94.88 385 ALA A C 1
ATOM 2893 O O . ALA A 1 385 ? 8.015 0.229 -3.967 1.00 94.88 385 ALA A O 1
ATOM 2894 N N . PHE A 1 386 ? 5.885 -0.185 -4.589 1.00 95.88 386 PHE A N 1
ATOM 2895 C CA . PHE A 1 386 ? 5.284 1.001 -4.009 1.00 95.88 386 PHE A CA 1
ATOM 2896 C C . PHE A 1 386 ? 4.182 0.552 -3.058 1.00 95.88 386 PHE A C 1
ATOM 2898 O O . PHE A 1 386 ? 3.351 -0.266 -3.447 1.00 95.88 386 PHE A O 1
ATOM 2905 N N . VAL A 1 387 ? 4.166 1.084 -1.840 1.00 96.00 387 VAL A N 1
ATOM 2906 C CA . VAL A 1 387 ? 3.068 0.896 -0.877 1.00 96.00 387 VAL A CA 1
ATOM 2907 C C . VAL A 1 387 ? 2.446 2.245 -0.580 1.00 96.00 387 VAL A C 1
ATOM 2909 O O . VAL A 1 387 ? 3.172 3.208 -0.354 1.00 96.00 387 VAL A O 1
ATOM 2912 N N . ALA A 1 388 ? 1.123 2.330 -0.583 1.00 95.12 388 ALA A N 1
ATOM 2913 C CA . ALA A 1 388 ? 0.410 3.524 -0.163 1.00 95.12 388 ALA A CA 1
ATOM 2914 C C . ALA A 1 388 ? -0.264 3.323 1.196 1.00 95.12 388 ALA A C 1
ATOM 2916 O O . ALA A 1 388 ? -0.733 2.235 1.513 1.00 95.12 388 ALA A O 1
ATOM 2917 N N . ALA A 1 389 ? -0.349 4.397 1.975 1.00 93.44 389 ALA A N 1
ATOM 2918 C CA . ALA A 1 389 ? -1.061 4.438 3.247 1.00 93.44 389 ALA A CA 1
ATOM 2919 C C . ALA A 1 389 ? -2.067 5.592 3.262 1.00 93.44 389 ALA A C 1
ATOM 2921 O O . ALA A 1 389 ? -1.813 6.647 2.678 1.00 93.44 389 ALA A O 1
ATOM 2922 N N . CYS A 1 390 ? -3.184 5.396 3.957 1.00 92.56 390 CYS A N 1
ATOM 2923 C CA . CYS A 1 390 ? -4.166 6.425 4.302 1.00 92.56 390 CYS A CA 1
ATOM 2924 C C . CYS A 1 390 ? -4.562 6.280 5.780 1.00 92.56 390 CYS A C 1
ATOM 2926 O O . CYS A 1 390 ? -4.074 5.373 6.457 1.00 92.56 390 CYS A O 1
ATOM 2928 N N . GLY A 1 391 ? -5.400 7.181 6.298 1.00 89.19 391 GLY A N 1
ATOM 2929 C CA . GLY A 1 391 ? -5.844 7.114 7.691 1.00 89.19 391 GLY A CA 1
ATOM 2930 C C . GLY A 1 391 ? -4.736 7.395 8.715 1.00 89.19 391 GLY A C 1
ATOM 2931 O O . GLY A 1 391 ? -4.743 6.822 9.792 1.00 89.19 391 GLY A O 1
ATOM 2932 N N . GLN A 1 392 ? -3.742 8.229 8.403 1.00 86.94 392 GLN A N 1
ATOM 2933 C CA . GLN A 1 392 ? -2.637 8.583 9.316 1.00 86.94 392 GLN A CA 1
ATOM 2934 C C . GLN A 1 392 ? -1.767 7.395 9.783 1.00 86.94 392 GLN A C 1
ATOM 2936 O O . GLN A 1 392 ? -0.988 7.539 10.727 1.00 86.94 392 GLN A O 1
ATOM 2941 N N . VAL A 1 393 ? -1.834 6.239 9.112 1.00 87.88 393 VAL A N 1
ATOM 2942 C CA . VAL A 1 393 ? -0.919 5.121 9.389 1.00 87.88 393 VAL A CA 1
ATOM 2943 C C . VAL A 1 393 ? 0.499 5.498 8.963 1.00 87.88 393 VAL A C 1
ATOM 2945 O O . VAL A 1 393 ? 0.717 6.004 7.859 1.00 87.88 393 VAL A O 1
ATOM 2948 N N . GLY A 1 394 ? 1.485 5.213 9.816 1.00 82.81 394 GLY A N 1
ATOM 2949 C CA . GLY A 1 394 ? 2.883 5.521 9.532 1.00 82.81 394 GLY A CA 1
ATOM 2950 C C . GLY A 1 394 ? 3.424 4.739 8.329 1.00 82.81 394 GLY A C 1
ATOM 2951 O O . GLY A 1 394 ? 3.569 3.517 8.384 1.00 82.81 394 GLY A O 1
ATOM 2952 N N . ILE A 1 395 ? 3.815 5.433 7.255 1.00 86.81 395 ILE A N 1
ATOM 2953 C CA . ILE A 1 395 ? 4.321 4.789 6.027 1.00 86.81 395 ILE A CA 1
ATOM 2954 C C . ILE A 1 395 ? 5.696 4.149 6.234 1.00 86.81 395 ILE A C 1
ATOM 2956 O O . ILE A 1 395 ? 6.088 3.227 5.522 1.00 86.81 395 ILE A O 1
ATOM 2960 N N . TRP A 1 396 ? 6.444 4.642 7.220 1.00 80.88 396 TRP A N 1
ATOM 2961 C CA . TRP A 1 396 ? 7.799 4.196 7.520 1.00 80.88 396 TRP A CA 1
ATOM 2962 C C . TRP A 1 396 ? 7.865 2.691 7.793 1.00 80.88 396 TRP A C 1
ATOM 2964 O O . TRP A 1 396 ? 8.563 1.949 7.101 1.00 80.88 396 TRP A O 1
ATOM 2974 N N . ASN A 1 397 ? 7.080 2.229 8.765 1.00 78.12 397 ASN A N 1
ATOM 2975 C CA . ASN A 1 397 ? 7.055 0.824 9.152 1.00 78.12 397 ASN A CA 1
ATOM 2976 C C . ASN A 1 397 ? 6.461 -0.053 8.043 1.00 78.12 397 ASN A C 1
ATOM 2978 O O . ASN A 1 397 ? 6.999 -1.130 7.781 1.00 78.12 397 ASN A O 1
ATOM 2982 N N . GLN A 1 398 ? 5.440 0.442 7.338 1.00 87.19 398 GLN A N 1
ATOM 2983 C CA . GLN A 1 398 ? 4.851 -0.251 6.191 1.00 87.19 398 GLN A CA 1
ATOM 2984 C C . GLN A 1 398 ? 5.864 -0.475 5.067 1.00 87.19 398 GLN A C 1
ATOM 2986 O O . GLN A 1 398 ? 5.965 -1.575 4.533 1.00 87.19 398 GLN A O 1
ATOM 2991 N N . THR A 1 399 ? 6.674 0.533 4.740 1.00 89.06 399 THR A N 1
ATOM 2992 C CA . THR A 1 399 ? 7.691 0.414 3.683 1.00 89.06 399 THR A CA 1
ATOM 2993 C C . THR A 1 399 ? 8.803 -0.559 4.085 1.00 89.06 399 THR A C 1
ATOM 2995 O O . THR A 1 399 ? 9.270 -1.351 3.268 1.00 89.06 399 THR A O 1
ATOM 2998 N N . ARG A 1 400 ? 9.195 -0.564 5.365 1.00 83.19 400 ARG A N 1
ATOM 2999 C CA . ARG A 1 400 ? 10.147 -1.549 5.896 1.00 83.19 400 ARG A CA 1
ATOM 3000 C C . ARG A 1 400 ? 9.616 -2.978 5.773 1.00 83.19 400 ARG A C 1
ATOM 3002 O O . ARG A 1 400 ? 10.346 -3.875 5.359 1.00 83.19 400 ARG A O 1
ATOM 3009 N N . GLN A 1 401 ? 8.356 -3.188 6.156 1.00 86.19 401 GLN A N 1
ATOM 3010 C CA . GLN A 1 401 ? 7.685 -4.487 6.072 1.00 86.19 401 GLN A CA 1
ATOM 3011 C C . GLN A 1 401 ? 7.506 -4.928 4.617 1.00 86.19 401 GLN A C 1
ATOM 3013 O O . GLN A 1 401 ? 7.756 -6.092 4.316 1.00 86.19 401 GLN A O 1
ATOM 3018 N N . LEU A 1 402 ? 7.154 -4.001 3.719 1.00 90.75 402 LEU A N 1
ATOM 3019 C CA . LEU A 1 402 ? 7.102 -4.220 2.274 1.00 90.75 402 LEU A CA 1
ATOM 3020 C C . LEU A 1 402 ? 8.427 -4.780 1.760 1.00 90.75 402 LEU A C 1
ATOM 3022 O O . LEU A 1 402 ? 8.435 -5.853 1.163 1.00 90.75 402 LEU A O 1
ATOM 3026 N N . PHE A 1 403 ? 9.534 -4.077 2.020 1.00 87.94 403 PHE A N 1
ATOM 3027 C CA . PHE A 1 403 ? 10.859 -4.498 1.571 1.00 87.94 403 PHE A CA 1
ATOM 3028 C C . PHE A 1 403 ? 11.193 -5.903 2.080 1.00 87.94 403 PHE A C 1
ATOM 3030 O O . PHE A 1 403 ? 11.499 -6.789 1.288 1.00 87.94 403 PHE A O 1
ATOM 3037 N N . ALA A 1 404 ? 11.062 -6.126 3.392 1.00 85.88 404 ALA A N 1
ATOM 3038 C CA . ALA A 1 404 ? 11.380 -7.408 4.016 1.00 85.88 404 ALA A CA 1
ATOM 3039 C C . ALA A 1 404 ? 10.500 -8.568 3.517 1.00 85.88 404 ALA A C 1
ATOM 3041 O O . ALA A 1 404 ? 10.946 -9.715 3.514 1.00 85.88 404 ALA A O 1
ATOM 3042 N N . ALA A 1 405 ? 9.247 -8.298 3.142 1.00 88.00 405 ALA A N 1
ATOM 3043 C CA . ALA A 1 405 ? 8.337 -9.310 2.622 1.00 88.00 405 ALA A CA 1
ATOM 3044 C C . ALA A 1 405 ? 8.632 -9.630 1.152 1.00 88.00 405 ALA A C 1
ATOM 3046 O O . ALA A 1 405 ? 8.798 -10.800 0.811 1.00 88.00 405 ALA A O 1
ATOM 3047 N N . ILE A 1 406 ? 8.761 -8.609 0.299 1.00 86.88 406 ILE A N 1
ATOM 3048 C CA . ILE A 1 406 ? 8.939 -8.787 -1.148 1.00 86.88 406 ILE A CA 1
ATOM 3049 C C . ILE A 1 406 ? 10.259 -9.482 -1.472 1.00 86.88 406 ILE A C 1
ATOM 3051 O O . ILE A 1 406 ? 10.261 -10.408 -2.281 1.00 86.88 406 ILE A O 1
ATOM 3055 N N . THR A 1 407 ? 11.361 -9.126 -0.805 1.00 83.31 407 THR A N 1
ATOM 3056 C CA . THR A 1 407 ? 12.655 -9.801 -1.026 1.00 83.31 407 THR A CA 1
ATOM 3057 C C . THR A 1 407 ? 12.648 -11.269 -0.594 1.00 83.31 407 THR A C 1
ATOM 3059 O O . THR A 1 407 ? 13.503 -12.041 -1.018 1.00 83.31 407 THR A O 1
ATOM 3062 N N . ARG A 1 408 ? 11.660 -11.679 0.211 1.00 85.38 408 ARG A N 1
ATOM 3063 C CA . ARG A 1 408 ? 11.456 -13.058 0.679 1.00 85.38 408 ARG A CA 1
ATOM 3064 C C . ARG A 1 408 ? 10.286 -13.765 -0.011 1.00 85.38 408 ARG A C 1
ATOM 3066 O O . ARG A 1 408 ? 9.898 -14.841 0.436 1.00 85.38 408 ARG A O 1
ATOM 3073 N N . GLY A 1 409 ? 9.690 -13.161 -1.043 1.00 82.94 409 GLY A N 1
ATOM 3074 C CA . GLY A 1 409 ? 8.525 -13.717 -1.739 1.00 82.94 409 GLY A CA 1
ATOM 3075 C C . GLY A 1 409 ? 7.273 -13.854 -0.860 1.00 82.94 409 GLY A C 1
ATOM 3076 O O . GLY A 1 409 ? 6.465 -14.749 -1.085 1.00 82.94 409 GLY A O 1
ATOM 3077 N N . LYS A 1 410 ? 7.123 -13.010 0.169 1.00 86.44 410 LYS A N 1
ATOM 3078 C CA . LYS A 1 410 ? 5.986 -13.004 1.105 1.00 86.44 410 LYS A CA 1
ATOM 3079 C C . LYS A 1 410 ? 5.071 -11.800 0.880 1.00 86.44 410 LYS A C 1
ATOM 3081 O O . LYS A 1 410 ? 5.470 -10.805 0.277 1.00 86.44 410 LYS A O 1
ATOM 3086 N N . THR A 1 411 ? 3.856 -11.871 1.424 1.00 84.50 411 THR A N 1
ATOM 3087 C CA . THR A 1 411 ? 2.925 -10.731 1.449 1.00 84.50 411 THR A CA 1
ATOM 3088 C C . THR A 1 411 ? 3.184 -9.901 2.708 1.00 84.50 411 THR A C 1
ATOM 3090 O O . THR A 1 411 ? 3.201 -10.462 3.809 1.00 84.50 411 THR A O 1
ATOM 3093 N N . PRO A 1 412 ? 3.421 -8.585 2.598 1.00 86.31 412 PRO A N 1
ATOM 3094 C CA . PRO A 1 412 ? 3.622 -7.758 3.779 1.00 86.31 412 PRO A CA 1
ATOM 3095 C C . PRO A 1 412 ? 2.326 -7.644 4.579 1.00 86.31 412 PRO A C 1
ATOM 3097 O O . PRO A 1 412 ? 1.261 -7.407 4.018 1.00 86.31 412 PRO A O 1
ATOM 3100 N N . ARG A 1 413 ? 2.441 -7.764 5.902 1.00 83.94 413 ARG A N 1
ATOM 3101 C CA . ARG A 1 413 ? 1.354 -7.434 6.821 1.00 83.94 413 ARG A CA 1
ATOM 3102 C C . ARG A 1 413 ? 1.418 -5.942 7.108 1.00 83.94 413 ARG A C 1
ATOM 3104 O O . ARG A 1 413 ? 2.335 -5.507 7.801 1.00 83.94 413 ARG A O 1
ATOM 3111 N N . LEU A 1 414 ? 0.483 -5.181 6.552 1.00 87.00 414 LEU A N 1
ATOM 3112 C CA . LEU A 1 414 ? 0.410 -3.738 6.751 1.00 87.00 414 LEU A CA 1
ATOM 3113 C C . LEU A 1 414 ? -0.413 -3.404 7.995 1.00 87.00 414 LEU A C 1
ATOM 3115 O O . LEU A 1 414 ? -1.371 -4.097 8.336 1.00 87.00 414 LEU A O 1
ATOM 3119 N N . ALA A 1 415 ? -0.024 -2.332 8.675 1.00 87.50 415 ALA A N 1
ATOM 3120 C CA . ALA A 1 415 ? -0.828 -1.759 9.739 1.00 87.50 415 ALA A CA 1
ATOM 3121 C C . ALA A 1 415 ? -2.038 -1.006 9.166 1.00 87.50 415 ALA A C 1
ATOM 3123 O O . ALA A 1 415 ? -2.040 -0.586 8.008 1.00 87.50 415 ALA A O 1
ATOM 3124 N N . ALA A 1 416 ? -3.057 -0.817 9.996 1.00 90.44 416 ALA A N 1
ATOM 3125 C CA . ALA A 1 416 ? -4.314 -0.188 9.619 1.00 90.44 416 ALA A CA 1
ATOM 3126 C C . ALA A 1 416 ? -4.702 0.880 10.632 1.00 90.44 416 ALA A C 1
ATOM 3128 O O . ALA A 1 416 ? -4.452 0.711 11.817 1.00 90.44 416 ALA A O 1
ATOM 3129 N N . SER A 1 417 ? -5.383 1.934 10.198 1.00 91.12 417 SER A N 1
ATOM 3130 C CA . SER A 1 417 ? -5.897 2.984 11.086 1.00 91.12 417 SER A CA 1
ATOM 3131 C C . SER A 1 417 ? -7.254 2.660 11.701 1.00 91.12 417 SER A C 1
ATOM 3133 O O . SER A 1 417 ? -7.874 3.509 12.339 1.00 91.12 417 SER A O 1
ATOM 3135 N N . TYR A 1 418 ? -7.757 1.456 11.460 1.00 93.31 418 TYR A N 1
ATOM 3136 C CA . TYR A 1 418 ? -9.071 1.018 11.888 1.00 93.31 418 TYR A CA 1
ATOM 3137 C C . TYR A 1 418 ? -8.965 -0.207 12.787 1.00 93.31 418 TYR A C 1
ATOM 3139 O O . TYR A 1 418 ? -8.117 -1.080 12.589 1.00 93.31 418 TYR A O 1
ATOM 3147 N N . ALA A 1 419 ? -9.855 -0.260 13.771 1.00 93.31 419 ALA A N 1
ATOM 3148 C CA . ALA A 1 419 ? -9.995 -1.393 14.667 1.00 93.31 419 ALA A CA 1
ATOM 3149 C C . ALA A 1 419 ? -11.138 -2.287 14.183 1.00 93.31 419 ALA A C 1
ATOM 3151 O O . ALA A 1 419 ? -12.161 -1.794 13.700 1.00 93.31 419 ALA A O 1
ATOM 3152 N N . VAL A 1 420 ? -10.964 -3.600 14.323 1.00 93.00 420 VAL A N 1
ATOM 3153 C CA . VAL A 1 420 ? -11.965 -4.600 13.942 1.00 93.00 420 VAL A CA 1
ATOM 3154 C C . VAL A 1 420 ? -12.311 -5.456 15.147 1.00 93.00 420 VAL A C 1
ATOM 3156 O O . VAL A 1 420 ? -11.421 -5.988 15.813 1.00 93.00 420 VAL A O 1
ATOM 3159 N N . TYR A 1 421 ? -13.607 -5.625 15.379 1.00 91.38 421 TYR A N 1
ATOM 3160 C CA . TYR A 1 421 ? -14.169 -6.432 16.453 1.00 91.38 421 TYR A CA 1
ATOM 3161 C C . TYR A 1 421 ? -15.165 -7.436 15.898 1.00 91.38 421 TYR A C 1
ATOM 3163 O O . TYR A 1 421 ? -15.908 -7.116 14.970 1.00 91.38 421 TYR A O 1
ATOM 3171 N N . LEU A 1 422 ? -15.211 -8.615 16.505 1.00 89.38 422 LEU A N 1
ATOM 3172 C CA . LEU A 1 422 ? -16.265 -9.603 16.320 1.00 89.38 422 LEU A CA 1
ATOM 3173 C C . LEU A 1 422 ? -16.993 -9.763 17.654 1.00 89.38 422 LEU A C 1
ATOM 3175 O O . LEU A 1 422 ? -16.386 -10.183 18.640 1.00 89.38 422 LEU A O 1
ATOM 3179 N N . GLY A 1 423 ? -18.250 -9.325 17.711 1.00 85.62 423 GLY A N 1
ATOM 3180 C CA . GLY A 1 423 ? -18.892 -8.998 18.983 1.00 85.62 423 GLY A CA 1
ATOM 3181 C C . GLY A 1 423 ? -18.050 -7.969 19.748 1.00 85.62 423 GLY A C 1
ATOM 3182 O O . GLY A 1 423 ? -17.695 -6.922 19.201 1.00 85.62 423 GLY A O 1
ATOM 3183 N N . ASP A 1 424 ? -17.670 -8.307 20.981 1.00 80.19 424 ASP A N 1
ATOM 3184 C CA . ASP A 1 424 ? -16.783 -7.494 21.825 1.00 80.19 424 ASP A CA 1
ATOM 3185 C C . ASP A 1 424 ? -15.307 -7.936 21.792 1.00 80.19 424 ASP A C 1
ATOM 3187 O O . ASP A 1 424 ? -14.470 -7.364 22.505 1.00 80.19 424 ASP A O 1
ATOM 3191 N N . GLN A 1 425 ? -14.969 -8.950 20.986 1.00 84.81 425 GLN A N 1
ATOM 3192 C CA . GLN A 1 425 ? -13.608 -9.462 20.860 1.00 84.81 425 GLN A CA 1
ATOM 3193 C C . GLN A 1 425 ? -12.832 -8.685 19.785 1.00 84.81 425 GLN A C 1
ATOM 3195 O O . GLN A 1 425 ? -13.239 -8.674 18.621 1.00 84.81 425 GLN A O 1
ATOM 3200 N N . PRO A 1 426 ? -11.684 -8.071 20.119 1.00 87.81 426 PRO A N 1
ATOM 3201 C CA . PRO A 1 426 ? -10.839 -7.422 19.124 1.00 87.81 426 PRO A CA 1
ATOM 3202 C C . PRO A 1 426 ? -10.140 -8.456 18.228 1.00 87.81 426 PRO A C 1
ATOM 3204 O O . PRO A 1 426 ? -9.455 -9.356 18.715 1.00 87.81 426 PRO A O 1
ATOM 3207 N N . LEU A 1 427 ? -10.289 -8.300 16.912 1.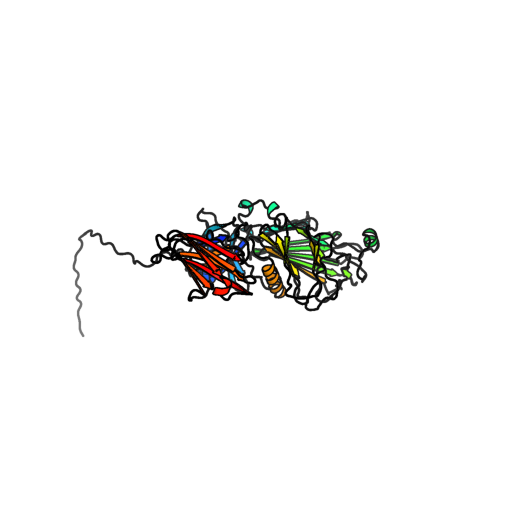00 88.56 427 LEU A N 1
ATOM 3208 C CA . LEU A 1 427 ? -9.589 -9.086 15.890 1.00 88.56 427 LEU A CA 1
ATOM 3209 C C . LEU A 1 427 ? -8.367 -8.353 15.337 1.00 88.56 427 LEU A C 1
ATOM 3211 O O . LEU A 1 427 ? -7.353 -8.978 15.033 1.00 88.56 427 LEU A O 1
ATOM 3215 N N . GLN A 1 428 ? -8.465 -7.029 15.203 1.00 91.06 428 GLN A N 1
ATOM 3216 C CA . GLN A 1 428 ? -7.399 -6.202 14.656 1.00 91.06 428 GLN A CA 1
ATOM 3217 C C . GLN A 1 428 ? -7.321 -4.867 15.404 1.00 91.06 428 GLN A C 1
ATOM 3219 O O . GLN A 1 428 ? -8.342 -4.182 15.509 1.00 91.06 428 GLN A O 1
ATOM 3224 N N . PRO A 1 429 ? -6.138 -4.479 15.910 1.00 92.69 429 PRO A N 1
ATOM 3225 C CA . PRO A 1 429 ? -5.936 -3.166 16.501 1.00 92.69 429 PRO A CA 1
ATOM 3226 C C . PRO A 1 429 ? -5.737 -2.089 15.424 1.00 92.69 429 PRO A C 1
ATOM 3228 O O . PRO A 1 429 ? -5.203 -2.366 14.349 1.00 92.69 429 PRO A O 1
ATOM 3231 N N . ALA A 1 430 ? -6.116 -0.853 15.746 1.00 92.75 430 ALA A N 1
ATOM 3232 C CA . ALA A 1 430 ? -5.791 0.322 14.944 1.00 92.75 430 ALA A CA 1
ATOM 3233 C C . ALA A 1 430 ? -4.416 0.883 15.329 1.00 92.75 430 ALA A C 1
ATOM 3235 O O . ALA A 1 430 ? -4.186 1.178 16.502 1.00 92.75 430 ALA A O 1
ATOM 3236 N N . GLU A 1 431 ? -3.530 1.109 14.361 1.00 92.12 431 GLU A N 1
ATOM 3237 C CA . GLU A 1 431 ? -2.350 1.946 14.562 1.00 92.12 431 GLU A CA 1
ATOM 3238 C C . GLU A 1 431 ? -2.781 3.392 14.801 1.00 92.12 431 GLU A C 1
ATOM 3240 O O . GLU A 1 431 ? -3.473 3.991 13.976 1.00 92.12 431 GLU A O 1
ATOM 3245 N N . VAL A 1 432 ? -2.350 3.953 15.931 1.00 87.19 432 VAL A N 1
ATOM 3246 C CA . VAL A 1 432 ? -2.674 5.328 16.316 1.00 87.19 432 VAL A CA 1
ATOM 3247 C C . VAL A 1 432 ? -1.431 6.074 16.786 1.00 87.19 432 VAL A C 1
ATOM 3249 O O . VAL A 1 432 ? -0.611 5.554 17.540 1.00 87.19 432 VAL A O 1
ATOM 3252 N N . GLY A 1 433 ? -1.307 7.327 16.344 1.00 81.88 433 GLY A N 1
ATOM 3253 C CA . GLY A 1 433 ? -0.377 8.291 16.936 1.00 81.88 433 GLY A CA 1
ATOM 3254 C C . GLY A 1 433 ? -1.010 9.071 18.088 1.00 81.88 433 GLY A C 1
ATOM 3255 O O . GLY A 1 433 ? -0.322 9.416 19.036 1.00 81.88 433 GLY A O 1
ATOM 3256 N N . VAL A 1 434 ? -2.318 9.326 18.015 1.00 85.00 434 VAL A N 1
ATOM 3257 C CA . VAL A 1 434 ? -3.138 9.943 19.065 1.00 85.00 434 VAL A CA 1
ATOM 3258 C C . VAL A 1 434 ? -4.481 9.222 19.080 1.00 85.00 434 VAL A C 1
ATOM 3260 O O . VAL A 1 434 ? -5.050 8.947 18.023 1.00 85.00 434 VAL A O 1
ATOM 3263 N N . PHE A 1 435 ? -4.998 8.922 20.266 1.00 88.88 435 PHE A N 1
ATOM 3264 C CA . PHE A 1 435 ? -6.306 8.303 20.457 1.00 88.88 435 PHE A CA 1
ATOM 3265 C C . PHE A 1 435 ? -7.199 9.172 21.344 1.00 88.88 435 PHE A C 1
ATOM 3267 O O . PHE A 1 435 ? -6.716 9.791 22.291 1.00 88.88 435 PHE A O 1
ATOM 3274 N N . ARG A 1 436 ? -8.503 9.188 21.034 1.00 88.81 436 ARG A N 1
ATOM 3275 C CA . ARG A 1 436 ? -9.562 9.906 21.759 1.00 88.81 436 ARG A CA 1
ATOM 3276 C C . ARG A 1 436 ? -10.755 8.978 22.004 1.00 88.81 436 ARG A C 1
ATOM 3278 O O . ARG A 1 436 ? -11.007 8.069 21.214 1.00 88.81 436 ARG A O 1
ATOM 3285 N N . ASP A 1 437 ? -11.490 9.215 23.082 1.00 82.19 437 ASP A N 1
ATOM 3286 C CA . ASP A 1 437 ? -12.536 8.335 23.623 1.00 82.19 437 ASP A CA 1
ATOM 3287 C C . ASP A 1 437 ? -13.779 8.155 22.747 1.00 82.19 437 ASP A C 1
ATOM 3289 O O . ASP A 1 437 ? -14.464 7.136 22.860 1.00 82.19 437 ASP A O 1
ATOM 3293 N N . GLU A 1 438 ? -14.030 9.082 21.824 1.00 76.44 438 GLU A N 1
ATOM 3294 C CA . GLU A 1 438 ? -15.070 8.983 20.788 1.00 76.44 438 GLU A CA 1
ATOM 3295 C C . GLU A 1 438 ? -14.971 7.684 19.964 1.00 76.44 438 GLU A C 1
ATOM 3297 O O . GLU A 1 438 ? -15.952 7.221 19.385 1.00 76.44 438 GLU A O 1
ATOM 3302 N N . LYS A 1 439 ? -13.787 7.061 19.954 1.00 75.50 439 LYS A N 1
ATOM 3303 C CA . LYS A 1 439 ? -13.451 5.858 19.184 1.00 75.50 439 LYS A CA 1
ATOM 3304 C C . LYS A 1 439 ? -13.616 4.555 19.987 1.00 75.50 439 LYS A C 1
ATOM 3306 O O . LYS A 1 439 ? -13.203 3.493 19.524 1.00 75.50 439 LYS A O 1
ATOM 3311 N N . LEU A 1 440 ? -14.197 4.606 21.191 1.00 80.38 440 LEU A N 1
ATOM 3312 C CA . LEU A 1 440 ? -14.466 3.419 22.009 1.00 80.38 440 LEU A CA 1
ATOM 3313 C C . LEU A 1 440 ? -15.662 2.592 21.474 1.00 80.38 440 LEU A C 1
ATOM 3315 O O . LEU A 1 440 ? -16.754 3.107 21.237 1.00 80.38 440 LEU A O 1
ATOM 3319 N N . ALA A 1 441 ? -15.475 1.277 21.357 1.00 72.12 441 ALA A N 1
ATOM 3320 C CA . ALA A 1 441 ? -16.500 0.271 21.072 1.00 72.12 441 ALA A CA 1
ATOM 3321 C C . ALA A 1 441 ? -17.176 -0.254 22.357 1.00 72.12 441 ALA A C 1
ATOM 3323 O O . ALA A 1 441 ? -16.648 -0.082 23.450 1.00 72.12 441 ALA A O 1
ATOM 3324 N N . GLY A 1 442 ? -18.314 -0.941 22.229 1.00 70.38 442 GLY A N 1
ATOM 3325 C CA . GLY A 1 442 ? -19.053 -1.551 23.350 1.00 70.38 442 GLY A CA 1
ATOM 3326 C C . GLY A 1 442 ? -20.348 -0.822 23.728 1.00 70.38 442 GLY A C 1
ATOM 3327 O O . GLY A 1 442 ? -20.602 0.304 23.290 1.00 70.38 442 GLY A O 1
ATOM 3328 N N . THR A 1 443 ? -21.193 -1.497 24.507 1.00 63.81 443 THR A N 1
ATOM 3329 C CA . THR A 1 443 ? -22.465 -0.984 25.042 1.00 63.81 443 THR A CA 1
ATOM 3330 C C . THR A 1 443 ? -22.545 -1.232 26.545 1.00 63.81 443 THR A C 1
ATOM 3332 O O . THR A 1 443 ? -22.086 -2.263 27.025 1.00 63.81 443 THR A O 1
ATOM 3335 N N . GLY A 1 444 ? -23.170 -0.319 27.291 1.00 71.81 444 GLY A N 1
ATOM 3336 C CA . GLY A 1 444 ? -23.350 -0.467 28.737 1.00 71.81 444 GLY A CA 1
ATOM 3337 C C . GLY A 1 444 ? -22.168 0.067 29.546 1.00 71.81 444 GLY A C 1
ATOM 3338 O O . GLY A 1 444 ? -21.640 1.135 29.248 1.00 71.81 444 GLY A O 1
ATOM 3339 N N . THR A 1 445 ? -21.789 -0.653 30.602 1.00 83.06 445 THR A N 1
ATOM 3340 C CA . THR A 1 445 ? -20.791 -0.200 31.586 1.00 83.06 445 THR A CA 1
ATOM 3341 C C . THR A 1 445 ? -19.352 -0.392 31.130 1.00 83.06 445 THR A C 1
ATOM 3343 O O . THR A 1 445 ? -18.454 0.140 31.767 1.00 83.06 445 THR A O 1
ATOM 3346 N N . THR A 1 446 ? -19.091 -1.143 30.060 1.00 85.69 446 THR A N 1
ATOM 3347 C CA . THR A 1 446 ? -17.727 -1.386 29.580 1.00 85.69 446 THR A CA 1
ATOM 3348 C C . THR A 1 446 ? -17.584 -0.942 28.136 1.00 85.69 446 THR A C 1
ATOM 3350 O O . THR A 1 446 ? -18.360 -1.331 27.266 1.00 85.69 446 THR A O 1
ATOM 3353 N N . ARG A 1 447 ? -16.567 -0.118 27.885 1.00 88.50 447 ARG A N 1
ATOM 3354 C CA . ARG A 1 447 ? -16.196 0.372 26.558 1.00 88.50 447 ARG A CA 1
ATOM 3355 C C . ARG A 1 447 ? -14.738 0.023 26.258 1.00 88.50 447 ARG A C 1
ATOM 3357 O O . ARG A 1 447 ? -13.930 -0.030 27.178 1.00 88.50 447 ARG A O 1
ATOM 3364 N N . ARG A 1 448 ? -14.378 -0.248 25.002 1.00 89.56 448 ARG A N 1
ATOM 3365 C CA . ARG A 1 448 ? -13.063 -0.788 24.614 1.00 89.56 448 ARG A CA 1
ATOM 3366 C C . ARG A 1 448 ? -12.483 -0.121 23.371 1.00 89.56 448 ARG A C 1
ATOM 3368 O O . ARG A 1 448 ? -13.215 0.157 22.433 1.00 89.56 448 ARG A O 1
ATOM 3375 N N . ALA A 1 449 ? -11.166 0.037 23.309 1.00 91.06 449 ALA A N 1
ATOM 3376 C CA . ALA A 1 449 ? -10.428 0.407 22.099 1.00 91.06 449 ALA A CA 1
ATOM 3377 C C . ALA A 1 449 ? -9.231 -0.528 21.901 1.00 91.06 449 ALA A C 1
ATOM 3379 O O . ALA A 1 449 ? -8.452 -0.723 22.826 1.00 91.06 449 ALA A O 1
ATOM 3380 N N . ALA A 1 450 ? -9.087 -1.106 20.710 1.00 92.81 450 ALA A N 1
ATOM 3381 C CA . ALA A 1 450 ? -7.987 -1.984 20.334 1.00 92.81 450 ALA A CA 1
ATOM 3382 C C . ALA A 1 450 ? -6.987 -1.170 19.520 1.00 92.81 450 ALA A C 1
ATOM 3384 O O . ALA A 1 450 ? -7.294 -0.721 18.415 1.00 92.81 450 ALA A O 1
ATOM 3385 N N . LEU A 1 451 ? -5.810 -0.953 20.094 1.00 93.69 451 LEU A N 1
ATOM 3386 C CA . LEU A 1 451 ? -4.827 0.009 19.621 1.00 93.69 451 LEU A CA 1
ATOM 3387 C C . LEU A 1 451 ? -3.478 -0.668 19.415 1.00 93.69 451 LEU A C 1
ATOM 3389 O O . LEU A 1 451 ? -3.105 -1.583 20.147 1.00 93.69 451 LEU A O 1
ATOM 3393 N N . GLU A 1 452 ? -2.736 -0.189 18.429 1.00 93.50 452 GLU A N 1
ATOM 3394 C CA . GLU A 1 452 ? -1.330 -0.490 18.224 1.00 93.50 452 GLU A CA 1
ATOM 3395 C C . GLU A 1 452 ? -0.545 0.822 18.224 1.00 93.50 452 GLU A C 1
ATOM 3397 O O . GLU A 1 452 ? -0.868 1.759 17.495 1.00 93.50 452 GLU A O 1
ATOM 3402 N N . VAL A 1 453 ? 0.480 0.907 19.068 1.00 91.06 453 VAL A N 1
ATOM 3403 C CA . VAL A 1 453 ? 1.275 2.127 19.243 1.00 91.06 453 VAL A CA 1
ATOM 3404 C C . VAL A 1 453 ? 2.757 1.791 19.161 1.00 91.06 453 VAL A C 1
ATOM 3406 O O . VAL A 1 453 ? 3.212 0.771 19.684 1.00 91.06 453 VAL A O 1
ATOM 3409 N N . ASP A 1 454 ? 3.517 2.659 18.494 1.00 86.88 454 ASP A N 1
ATOM 3410 C CA . ASP A 1 454 ? 4.979 2.614 18.463 1.00 86.88 454 ASP A CA 1
ATOM 3411 C C . ASP A 1 454 ? 5.557 3.567 19.521 1.00 86.88 454 ASP A C 1
ATOM 3413 O O . ASP A 1 454 ? 5.581 4.790 19.345 1.00 86.88 454 ASP A O 1
ATOM 3417 N N . PHE A 1 455 ? 6.027 3.007 20.636 1.00 87.75 455 PHE A N 1
ATOM 3418 C CA . PHE A 1 455 ? 6.540 3.738 21.797 1.00 87.75 455 PHE A CA 1
ATOM 3419 C C . PHE A 1 455 ? 8.013 4.158 21.636 1.00 87.75 455 PHE A C 1
ATOM 3421 O O . PHE A 1 455 ? 8.768 4.193 22.609 1.00 87.75 455 PHE A O 1
ATOM 3428 N N . GLN A 1 456 ? 8.453 4.522 20.421 1.00 84.75 456 GLN A N 1
ATOM 3429 C CA . GLN A 1 456 ? 9.748 5.211 20.232 1.00 84.75 456 GLN A CA 1
ATOM 3430 C C . GLN A 1 456 ? 9.804 6.562 20.961 1.00 84.75 456 GLN A C 1
ATOM 3432 O O . GLN A 1 456 ? 10.879 7.113 21.190 1.00 84.75 456 GLN A O 1
ATOM 3437 N N . ARG A 1 457 ? 8.638 7.114 21.301 1.00 85.69 457 ARG A N 1
ATOM 3438 C CA . ARG A 1 457 ? 8.468 8.277 22.172 1.00 85.69 457 ARG A CA 1
ATOM 3439 C C . ARG A 1 457 ? 7.644 7.861 23.383 1.00 85.69 457 ARG A C 1
ATOM 3441 O O . ARG A 1 457 ? 6.875 6.906 23.298 1.00 85.69 457 ARG A O 1
ATOM 3448 N N . ALA A 1 458 ? 7.794 8.595 24.479 1.00 89.88 458 ALA A N 1
ATOM 3449 C CA . ALA A 1 458 ? 6.912 8.442 25.627 1.00 89.88 458 ALA A CA 1
ATOM 3450 C C . ALA A 1 458 ? 5.490 8.905 25.272 1.00 89.88 458 ALA A C 1
ATOM 3452 O O . ALA A 1 458 ? 5.316 9.819 24.465 1.00 89.88 458 ALA A O 1
ATOM 3453 N N . TYR A 1 459 ? 4.494 8.277 25.884 1.00 93.31 459 TYR A N 1
ATOM 3454 C CA . TYR A 1 459 ? 3.073 8.578 25.750 1.00 93.31 459 TYR A CA 1
ATOM 3455 C C . TYR A 1 459 ? 2.472 8.866 27.120 1.00 93.31 459 TYR A C 1
ATOM 3457 O O . TYR A 1 459 ? 2.767 8.169 28.093 1.00 93.31 459 TYR A O 1
ATOM 3465 N N . ARG A 1 460 ? 1.572 9.846 27.163 1.00 94.25 460 ARG A N 1
ATOM 3466 C CA . ARG A 1 460 ? 0.710 10.132 28.308 1.00 94.25 460 ARG A CA 1
ATOM 3467 C C . ARG A 1 460 ? -0.693 9.597 28.062 1.00 94.25 460 ARG A C 1
ATOM 3469 O O . ARG A 1 460 ? -1.180 9.631 26.931 1.00 94.25 460 ARG A O 1
ATOM 3476 N N . LEU A 1 461 ? -1.327 9.113 29.124 1.00 95.06 461 LEU A N 1
ATOM 3477 C CA . LEU A 1 461 ? -2.751 8.801 29.150 1.00 95.06 461 LEU A CA 1
ATOM 3478 C C . LEU A 1 461 ? -3.422 9.788 30.103 1.00 95.06 461 LEU A C 1
ATOM 3480 O O . LEU A 1 461 ? -3.116 9.780 31.297 1.00 95.06 461 LEU A O 1
ATOM 3484 N N . SER A 1 462 ? -4.339 10.593 29.580 1.00 94.25 462 SER A N 1
ATOM 3485 C CA . SER A 1 462 ? -5.094 11.592 30.337 1.00 94.25 462 SER A CA 1
ATOM 3486 C C . SER A 1 462 ? -6.576 11.245 30.275 1.00 94.25 462 SER A C 1
ATOM 3488 O O . SER A 1 462 ? -7.109 10.918 29.214 1.00 94.25 462 SER A O 1
ATOM 3490 N N . ALA A 1 463 ? -7.251 11.274 31.418 1.00 94.75 463 ALA A N 1
ATOM 3491 C CA . ALA A 1 463 ? -8.659 10.934 31.539 1.00 94.75 463 ALA A CA 1
ATOM 3492 C C . ALA A 1 463 ? -9.376 11.947 32.422 1.00 94.75 463 ALA A C 1
ATOM 3494 O O . ALA A 1 463 ? -8.862 12.337 33.468 1.00 94.75 463 ALA A O 1
ATOM 3495 N N . LYS A 1 464 ? -10.595 12.320 32.038 1.00 94.31 464 LYS A N 1
ATOM 3496 C CA . LYS A 1 464 ? -11.463 13.203 32.815 1.00 94.31 464 LYS A CA 1
ATOM 3497 C C . LYS A 1 464 ? -12.757 12.487 33.146 1.00 94.31 464 LYS A C 1
ATOM 3499 O O . LYS A 1 464 ? -13.457 12.036 32.240 1.00 94.31 464 LYS A O 1
ATOM 3504 N N . ALA A 1 465 ? -13.092 12.412 34.429 1.00 92.56 465 ALA A N 1
ATOM 3505 C CA . ALA A 1 465 ? -14.365 11.877 34.889 1.00 92.56 465 ALA A CA 1
ATOM 3506 C C . ALA A 1 465 ? -15.272 12.979 35.446 1.00 92.56 465 ALA A C 1
ATOM 3508 O O . ALA A 1 465 ? -14.839 13.895 36.147 1.00 92.56 465 ALA A O 1
ATOM 3509 N N . GLU A 1 466 ? -16.556 12.843 35.155 1.00 90.38 466 GLU A N 1
ATOM 3510 C CA . GLU A 1 466 ? -17.673 13.535 35.774 1.00 90.38 466 GLU A CA 1
ATOM 3511 C C . GLU A 1 466 ? -18.392 12.541 36.687 1.00 90.38 466 GLU A C 1
ATOM 3513 O O . GLU A 1 466 ? -18.591 11.381 36.324 1.00 90.38 466 GLU A O 1
ATOM 3518 N N . GLN A 1 467 ? -18.796 12.991 37.876 1.00 88.38 467 GLN A N 1
ATOM 3519 C CA . GLN A 1 467 ? -19.651 12.212 38.787 1.00 88.38 467 GLN A CA 1
ATOM 3520 C C . GLN A 1 467 ? -19.058 10.871 39.274 1.00 88.38 467 GLN A C 1
ATOM 3522 O O . GLN A 1 467 ? -19.767 10.076 39.882 1.00 88.38 467 GLN A O 1
ATOM 3527 N N . ALA A 1 468 ? -17.764 10.618 39.057 1.00 88.88 468 ALA A N 1
ATOM 3528 C CA . ALA A 1 468 ? -17.078 9.482 39.664 1.00 88.88 468 ALA A CA 1
ATOM 3529 C C . ALA A 1 468 ? -16.962 9.666 41.185 1.00 88.88 468 ALA A C 1
ATOM 3531 O O . ALA A 1 468 ? -16.698 10.775 41.655 1.00 88.88 468 ALA A O 1
ATOM 3532 N N . THR A 1 469 ? -17.136 8.583 41.940 1.00 89.75 469 THR A N 1
ATOM 3533 C CA . THR A 1 469 ? -16.979 8.554 43.404 1.00 89.75 469 THR A CA 1
ATOM 3534 C C . THR A 1 469 ? -16.138 7.351 43.825 1.00 89.75 469 THR A C 1
ATOM 3536 O O . THR A 1 469 ? -15.889 6.457 43.017 1.00 89.75 469 THR A O 1
ATOM 3539 N N . ALA A 1 470 ? -15.719 7.299 45.092 1.00 89.62 470 ALA A N 1
ATOM 3540 C CA . ALA A 1 470 ? -14.988 6.152 45.632 1.00 89.62 470 ALA A CA 1
ATOM 3541 C C . ALA A 1 470 ? -15.790 4.841 45.522 1.00 89.62 470 ALA A C 1
ATOM 3543 O O . ALA A 1 470 ? -15.211 3.795 45.246 1.00 89.62 470 ALA A O 1
ATOM 3544 N N . ASP A 1 471 ? -17.118 4.917 45.664 1.00 89.44 471 ASP A N 1
ATOM 3545 C CA . ASP A 1 471 ? -18.019 3.763 45.552 1.00 89.44 471 ASP A CA 1
ATOM 3546 C C . ASP A 1 471 ? -18.346 3.396 44.096 1.00 89.44 471 ASP A C 1
ATOM 3548 O O . ASP A 1 471 ? -18.682 2.252 43.802 1.00 89.44 471 ASP A O 1
ATOM 3552 N N . ASN A 1 472 ? -18.250 4.359 43.172 1.00 89.38 472 ASN A N 1
ATOM 3553 C CA . ASN A 1 472 ? -18.504 4.172 41.743 1.00 89.38 472 ASN A CA 1
ATOM 3554 C C . ASN A 1 472 ? -17.379 4.808 40.907 1.00 89.38 472 ASN A C 1
ATOM 3556 O O . ASN A 1 472 ? -17.596 5.837 40.255 1.00 89.38 472 ASN A O 1
ATOM 3560 N N . PRO A 1 473 ? -16.163 4.239 40.924 1.00 93.38 473 PRO A N 1
ATOM 3561 C CA . PRO A 1 473 ? -15.044 4.816 40.200 1.00 93.38 473 PRO A CA 1
ATOM 3562 C C . PRO A 1 473 ? -15.100 4.470 38.709 1.00 93.38 473 PRO A C 1
ATOM 3564 O O . PRO A 1 473 ? -15.520 3.381 38.321 1.00 93.38 473 PRO A O 1
ATOM 3567 N N . VAL A 1 474 ? -14.597 5.366 37.857 1.00 92.94 474 VAL A N 1
ATOM 3568 C CA . VAL A 1 474 ? -14.269 5.012 36.468 1.00 92.94 474 VAL A CA 1
ATOM 3569 C C . VAL A 1 474 ? -12.902 4.337 36.463 1.00 92.94 474 VAL A C 1
ATOM 3571 O O . VAL A 1 474 ? -11.922 4.913 36.936 1.00 92.94 474 VAL A O 1
ATOM 3574 N N . THR A 1 475 ? -12.814 3.130 35.911 1.00 93.56 475 THR A N 1
ATOM 3575 C CA . THR A 1 475 ? -11.546 2.399 35.790 1.00 93.56 475 THR A CA 1
ATOM 3576 C C . THR A 1 475 ? -11.155 2.281 34.330 1.00 93.56 475 THR A C 1
ATOM 3578 O O . THR A 1 475 ? -11.954 1.864 33.499 1.00 93.56 475 THR A O 1
ATOM 3581 N N . ILE A 1 476 ? -9.912 2.626 34.016 1.00 94.31 476 ILE A N 1
ATOM 3582 C CA . ILE A 1 476 ? -9.315 2.452 32.697 1.00 94.31 476 ILE A CA 1
ATOM 3583 C C . ILE A 1 476 ? -8.180 1.452 32.840 1.00 94.31 476 ILE A C 1
ATOM 3585 O O . ILE A 1 476 ? -7.266 1.672 33.629 1.00 94.31 476 ILE A O 1
ATOM 3589 N N . SER A 1 477 ? -8.213 0.364 32.085 1.00 93.12 477 SER A N 1
ATOM 3590 C CA . SER A 1 477 ? -7.180 -0.670 32.112 1.00 93.12 477 SER A CA 1
ATOM 3591 C C . SER A 1 477 ? -6.609 -0.929 30.728 1.00 93.12 477 SER A C 1
ATOM 3593 O O . SER A 1 477 ? -7.352 -0.984 29.752 1.00 93.12 477 SER A O 1
ATOM 3595 N N . ALA A 1 478 ? -5.297 -1.140 30.650 1.00 92.50 478 ALA A N 1
ATOM 3596 C CA . ALA A 1 478 ? -4.617 -1.587 29.442 1.00 92.50 478 ALA A CA 1
ATOM 3597 C C . ALA A 1 478 ? -4.262 -3.074 29.550 1.00 92.50 478 ALA A C 1
ATOM 3599 O O . ALA A 1 478 ? -3.650 -3.503 30.532 1.00 92.50 478 ALA A O 1
ATOM 3600 N N . ARG A 1 479 ? -4.607 -3.856 28.526 1.00 91.38 479 ARG A N 1
ATOM 3601 C CA . ARG A 1 479 ? -4.286 -5.290 28.431 1.00 91.38 479 ARG A CA 1
ATOM 3602 C C . ARG A 1 479 ? -3.616 -5.599 27.105 1.00 91.38 479 ARG A C 1
ATOM 3604 O O . ARG A 1 479 ? -4.069 -5.104 26.078 1.00 91.38 479 ARG A O 1
ATOM 3611 N N . LEU A 1 480 ? -2.580 -6.436 27.100 1.00 89.88 480 LEU A N 1
ATOM 3612 C CA . LEU A 1 480 ? -1.996 -6.910 25.842 1.00 89.88 480 LEU A CA 1
ATOM 3613 C C . LEU A 1 480 ? -3.039 -7.674 25.030 1.00 89.88 480 LEU A C 1
ATOM 3615 O O . LEU A 1 480 ? -3.804 -8.482 25.561 1.00 89.88 480 LEU A O 1
ATOM 3619 N N . LEU A 1 481 ? -3.059 -7.417 23.726 1.00 85.75 481 LEU A N 1
ATOM 3620 C CA . LEU A 1 481 ? -3.962 -8.108 22.822 1.00 85.75 481 LEU A CA 1
ATOM 3621 C C . LEU A 1 481 ? -3.580 -9.597 22.756 1.00 85.75 481 LEU A C 1
ATOM 3623 O O . LEU A 1 481 ? -2.429 -9.931 22.488 1.00 85.75 481 LEU A O 1
ATOM 3627 N N . GLY A 1 482 ? -4.541 -10.491 23.004 1.00 71.75 482 GLY A N 1
ATOM 3628 C CA . GLY A 1 482 ? -4.326 -11.944 22.952 1.00 71.75 482 GLY A CA 1
ATOM 3629 C C . GLY A 1 482 ? -3.727 -12.581 24.215 1.00 71.75 482 GLY A C 1
ATOM 3630 O O . GLY A 1 482 ? -3.524 -13.792 24.221 1.00 71.75 482 GLY A O 1
ATOM 3631 N N . ALA A 1 483 ? -3.480 -11.817 25.284 1.00 69.25 483 ALA A N 1
ATOM 3632 C CA . ALA A 1 483 ? -3.026 -12.351 26.568 1.00 69.25 483 ALA A CA 1
ATOM 3633 C C . ALA A 1 483 ? -4.180 -12.359 27.592 1.00 69.25 483 ALA A C 1
ATOM 3635 O O . ALA A 1 483 ? -4.575 -11.289 28.064 1.00 69.25 483 ALA A O 1
ATOM 3636 N N . PRO A 1 484 ? -4.740 -13.527 27.962 1.00 58.44 484 PRO A N 1
ATOM 3637 C CA . PRO A 1 484 ? -5.623 -13.611 29.119 1.00 58.44 484 PRO A CA 1
ATOM 3638 C C . PRO A 1 484 ? -4.776 -13.399 30.383 1.00 58.44 484 PRO A C 1
ATOM 3640 O O . PRO A 1 484 ? -3.935 -14.228 30.719 1.00 58.44 484 PRO A O 1
ATOM 3643 N N . GLY A 1 485 ? -4.944 -12.263 31.058 1.00 67.25 485 GLY A N 1
ATOM 3644 C CA . GLY A 1 485 ? -4.144 -11.921 32.235 1.00 67.25 485 GLY A CA 1
ATOM 3645 C C . GLY A 1 485 ? -4.550 -10.599 32.877 1.00 67.25 485 GLY A C 1
ATOM 3646 O O . GLY A 1 485 ? -5.447 -9.910 32.382 1.00 67.25 485 GLY A O 1
ATOM 3647 N N . GLU A 1 486 ? -3.902 -10.262 33.993 1.00 77.44 486 GLU A N 1
ATOM 3648 C CA . GLU A 1 486 ? -4.107 -8.999 34.707 1.00 77.44 486 GLU A CA 1
ATOM 3649 C C . GLU A 1 486 ? -3.802 -7.778 33.819 1.00 77.44 486 GLU A C 1
ATOM 3651 O O . GLU A 1 486 ? -2.975 -7.859 32.903 1.00 77.44 486 GLU A O 1
ATOM 3656 N N . PRO A 1 487 ? -4.471 -6.633 34.057 1.00 83.62 487 PRO A N 1
ATOM 3657 C CA . PRO A 1 487 ? -4.100 -5.377 33.425 1.00 83.62 487 PRO A CA 1
ATOM 3658 C C . PRO A 1 487 ? -2.626 -5.047 33.643 1.00 83.62 487 PRO A C 1
ATOM 3660 O O . PRO A 1 487 ? -2.123 -5.111 34.759 1.00 83.62 487 PRO A O 1
ATOM 3663 N N . ILE A 1 488 ? -1.956 -4.612 32.583 1.00 86.25 488 ILE A N 1
ATOM 3664 C CA . ILE A 1 488 ? -0.549 -4.183 32.639 1.00 86.25 488 ILE A CA 1
ATOM 3665 C C . ILE A 1 488 ? -0.452 -2.755 33.174 1.00 86.25 488 ILE A C 1
ATOM 3667 O O . ILE A 1 488 ? 0.551 -2.359 33.757 1.00 86.25 488 ILE A O 1
ATOM 3671 N N . ALA A 1 489 ? -1.521 -1.984 32.991 1.00 83.56 489 ALA A N 1
ATOM 3672 C CA . ALA A 1 489 ? -1.710 -0.691 33.617 1.00 83.56 489 ALA A CA 1
ATOM 3673 C C . ALA A 1 489 ? -3.185 -0.524 33.981 1.00 83.56 489 ALA A C 1
ATOM 3675 O O . ALA A 1 489 ? -4.065 -0.961 33.233 1.00 83.56 489 ALA A O 1
ATOM 3676 N N . ALA A 1 490 ? -3.448 0.143 35.101 1.00 88.00 490 ALA A N 1
ATOM 3677 C CA . ALA A 1 490 ? -4.783 0.559 35.498 1.00 88.00 490 ALA A CA 1
ATOM 3678 C C . ALA A 1 490 ? -4.752 1.991 36.043 1.00 88.00 490 ALA A C 1
ATOM 3680 O O . ALA A 1 490 ? -3.860 2.374 36.800 1.00 88.00 490 ALA A O 1
ATOM 3681 N N . MET A 1 491 ? -5.745 2.780 35.658 1.00 92.38 491 MET A N 1
ATOM 3682 C CA . MET A 1 491 ? -6.003 4.118 36.156 1.00 92.38 491 MET A CA 1
ATOM 3683 C C . MET A 1 491 ? -7.425 4.151 36.707 1.00 92.38 491 MET A C 1
ATOM 3685 O O . MET A 1 491 ? -8.387 3.927 35.980 1.00 92.38 491 MET A O 1
ATOM 3689 N N . THR A 1 492 ? -7.552 4.469 37.990 1.00 93.19 492 THR A N 1
ATOM 3690 C CA . THR A 1 492 ? -8.849 4.653 38.651 1.00 93.19 492 THR A CA 1
ATOM 3691 C C . THR A 1 492 ? -9.104 6.138 38.884 1.00 93.19 492 THR A C 1
ATOM 3693 O O . THR A 1 492 ? -8.225 6.830 39.414 1.00 93.19 492 THR A O 1
ATOM 3696 N N . LEU A 1 493 ? -10.283 6.616 38.481 1.00 93.75 493 LEU A N 1
ATOM 3697 C CA . LEU A 1 493 ? -10.830 7.933 38.795 1.00 93.75 493 LEU A CA 1
ATOM 3698 C C . LEU A 1 493 ? -11.981 7.740 39.785 1.00 93.75 493 LEU A C 1
ATOM 3700 O O . LEU A 1 493 ? -13.051 7.267 39.413 1.00 93.75 493 LEU A O 1
ATOM 3704 N N . ASP A 1 494 ? -11.732 8.081 41.043 1.00 92.88 494 ASP A N 1
ATOM 3705 C CA . ASP A 1 494 ? -12.617 7.910 42.205 1.00 92.88 494 ASP A CA 1
ATOM 3706 C C . ASP A 1 494 ? -13.233 9.234 42.694 1.00 92.88 494 ASP A C 1
ATOM 3708 O O . ASP A 1 494 ? -13.937 9.288 43.700 1.00 92.88 494 ASP A O 1
ATOM 3712 N N . ARG A 1 495 ? -12.968 10.323 41.973 1.00 91.44 495 ARG A N 1
ATOM 3713 C CA . ARG A 1 495 ? -13.542 11.654 42.179 1.00 91.44 495 ARG A CA 1
ATOM 3714 C C . ARG A 1 495 ? -13.641 12.384 40.841 1.00 91.44 495 ARG A C 1
ATOM 3716 O O . ARG A 1 495 ? -12.881 12.054 39.924 1.00 91.44 495 ARG A O 1
ATOM 3723 N N . PRO A 1 496 ? -14.527 13.384 40.707 1.00 92.81 496 PRO A N 1
ATOM 3724 C CA . PRO A 1 496 ? -14.582 14.202 39.504 1.00 92.81 496 PRO A CA 1
ATOM 3725 C C . PRO A 1 496 ? -13.262 14.949 39.295 1.00 92.81 496 PRO A C 1
ATOM 3727 O O . PRO A 1 496 ? -12.651 15.420 40.256 1.00 92.81 496 PRO A O 1
ATOM 3730 N N . GLY A 1 497 ? -12.842 15.084 38.040 1.00 91.81 497 GLY A N 1
ATOM 3731 C CA . GLY A 1 497 ? -11.601 15.765 37.683 1.00 91.81 497 GLY A CA 1
ATOM 3732 C C . GLY A 1 497 ? -10.788 15.017 36.638 1.00 91.81 497 GLY A C 1
ATOM 3733 O O . GLY A 1 497 ? -11.223 14.007 36.081 1.00 91.81 497 GLY A O 1
ATOM 3734 N N . GLU A 1 498 ? -9.610 15.562 36.361 1.00 92.62 498 GLU A N 1
ATOM 3735 C CA . GLU A 1 498 ? -8.657 15.011 35.408 1.00 92.62 498 GLU A CA 1
ATOM 3736 C C . GLU A 1 498 ? -7.540 14.255 36.130 1.00 92.62 498 GLU A C 1
ATOM 3738 O O . GLU A 1 498 ? -7.076 14.660 37.199 1.00 92.62 498 GLU A O 1
ATOM 3743 N N . LYS A 1 499 ? -7.120 13.140 35.538 1.00 94.50 499 LYS A N 1
ATOM 3744 C CA . LYS A 1 499 ? -5.991 12.333 35.981 1.00 94.50 499 LYS A CA 1
ATOM 3745 C C . LYS A 1 499 ? -5.125 11.998 34.778 1.00 94.50 499 LYS A C 1
ATOM 3747 O O . LYS A 1 499 ? -5.630 11.550 33.753 1.00 94.50 499 LYS A O 1
ATOM 3752 N N . GLU A 1 500 ? -3.823 12.177 34.938 1.00 93.88 500 GLU A N 1
ATOM 3753 C CA . GLU A 1 500 ? -2.819 11.858 33.928 1.00 93.88 500 GLU A CA 1
ATOM 3754 C C . GLU A 1 500 ? -1.819 10.848 34.494 1.00 93.88 500 GLU A C 1
ATOM 3756 O O . GLU A 1 500 ? -1.487 10.880 35.683 1.00 93.88 500 GLU A O 1
ATOM 3761 N N . VAL A 1 501 ? -1.347 9.938 33.643 1.00 93.25 501 VAL A N 1
ATOM 3762 C CA . VAL A 1 501 ? -0.211 9.058 33.937 1.00 93.25 501 VAL A CA 1
ATOM 3763 C C . VAL A 1 501 ? 0.748 9.016 32.753 1.00 93.25 501 VAL A C 1
ATOM 3765 O O . VAL A 1 501 ? 0.326 9.041 31.593 1.00 93.25 501 VAL A O 1
ATOM 3768 N N . ASP A 1 502 ? 2.042 8.871 33.045 1.00 92.81 502 ASP A N 1
ATOM 3769 C CA . ASP A 1 502 ? 3.026 8.452 32.047 1.00 92.81 502 ASP A CA 1
ATOM 3770 C C . ASP A 1 502 ? 2.756 6.987 31.688 1.00 92.81 502 ASP A C 1
ATOM 3772 O O . ASP A 1 502 ? 3.133 6.047 32.394 1.00 92.81 502 ASP A O 1
ATOM 3776 N N . PHE A 1 503 ? 2.043 6.796 30.584 1.00 94.62 503 PHE A N 1
ATOM 3777 C CA . PHE A 1 503 ? 1.598 5.487 30.144 1.00 94.62 503 PHE A CA 1
ATOM 3778 C C . PHE A 1 503 ? 2.781 4.607 29.735 1.00 94.62 503 PHE A C 1
ATOM 3780 O O . PHE A 1 503 ? 2.768 3.397 29.966 1.00 94.62 503 PHE A O 1
ATOM 3787 N N . THR A 1 504 ? 3.831 5.199 29.160 1.00 92.31 504 THR A N 1
ATOM 3788 C CA . THR A 1 504 ? 5.036 4.464 28.755 1.00 92.31 504 THR A CA 1
ATOM 3789 C C . THR A 1 504 ? 5.834 3.970 29.954 1.00 92.31 504 THR A C 1
ATOM 3791 O O . THR A 1 504 ? 6.295 2.826 29.936 1.00 92.31 504 THR A O 1
ATOM 3794 N N . ALA A 1 505 ? 5.971 4.790 30.997 1.00 91.62 505 ALA A N 1
ATOM 3795 C CA . ALA A 1 505 ? 6.650 4.394 32.225 1.00 91.62 505 ALA A CA 1
ATOM 3796 C C . ALA A 1 505 ? 5.895 3.273 32.951 1.00 91.62 505 ALA A C 1
ATOM 3798 O O . ALA A 1 505 ? 6.502 2.261 33.301 1.00 91.62 505 ALA A O 1
ATOM 3799 N N . VAL A 1 506 ? 4.572 3.410 33.113 1.00 92.50 506 VAL A N 1
ATOM 3800 C CA . VAL A 1 506 ? 3.747 2.411 33.817 1.00 92.50 506 VAL A CA 1
ATOM 3801 C C . VAL A 1 506 ? 3.758 1.060 33.094 1.00 92.50 506 VAL A C 1
ATOM 3803 O O . VAL A 1 506 ? 3.853 0.021 33.738 1.00 92.50 506 VAL A O 1
ATOM 3806 N N . THR A 1 507 ? 3.709 1.058 31.761 1.00 92.62 507 THR A N 1
ATOM 3807 C CA . THR A 1 507 ? 3.679 -0.182 30.963 1.00 92.62 507 THR A CA 1
ATOM 3808 C C . THR A 1 507 ? 5.057 -0.786 30.676 1.00 92.62 507 THR A C 1
ATOM 3810 O O . THR A 1 507 ? 5.144 -1.936 30.245 1.00 92.62 507 THR A O 1
ATOM 3813 N N . GLN A 1 508 ? 6.145 -0.035 30.887 1.00 93.19 508 GLN A N 1
ATOM 3814 C CA . GLN A 1 508 ? 7.517 -0.429 30.527 1.00 93.19 508 GLN A CA 1
ATOM 3815 C C . GLN A 1 508 ? 7.681 -0.768 29.030 1.00 93.19 508 GLN A C 1
ATOM 3817 O O . GLN A 1 508 ? 8.408 -1.692 28.622 1.00 93.19 508 GLN A O 1
ATOM 3822 N N . TRP A 1 509 ? 6.977 -0.015 28.182 1.00 93.44 509 TRP A N 1
ATOM 3823 C CA . TRP A 1 509 ? 6.949 -0.223 26.732 1.00 93.44 509 TRP A CA 1
ATOM 3824 C C . TRP A 1 509 ? 7.863 0.703 25.934 1.00 93.44 509 TRP A C 1
ATOM 3826 O O . TRP A 1 509 ? 7.846 0.644 24.711 1.00 93.44 509 TRP A O 1
ATOM 3836 N N . ALA A 1 510 ? 8.711 1.496 26.590 1.00 91.75 510 ALA A N 1
ATOM 3837 C CA . ALA A 1 510 ? 9.672 2.365 25.914 1.00 91.75 510 ALA A CA 1
ATOM 3838 C C . ALA A 1 510 ? 10.466 1.622 24.816 1.00 91.75 510 ALA A C 1
ATOM 3840 O O . ALA A 1 510 ? 11.025 0.547 25.047 1.00 91.75 510 ALA A O 1
ATOM 3841 N N . GLY A 1 511 ? 10.488 2.197 23.611 1.00 85.62 511 GLY A N 1
ATOM 3842 C CA . GLY A 1 511 ? 11.166 1.659 22.429 1.00 85.62 511 GLY A CA 1
ATOM 3843 C C . GLY A 1 511 ? 10.486 0.453 21.769 1.00 85.62 511 GLY A C 1
ATOM 3844 O O . GLY A 1 511 ? 11.019 -0.070 20.789 1.00 85.62 511 GLY A O 1
ATOM 3845 N N . LYS A 1 512 ? 9.331 -0.004 22.271 1.00 89.44 512 LYS A N 1
ATOM 3846 C CA . LYS A 1 512 ? 8.604 -1.172 21.751 1.00 89.44 512 LYS A CA 1
ATOM 3847 C C . LYS A 1 512 ? 7.388 -0.744 20.933 1.00 89.44 512 LYS A C 1
ATOM 3849 O O . LYS A 1 512 ? 6.774 0.283 21.194 1.00 89.44 512 LYS A O 1
ATOM 3854 N N . ARG A 1 513 ? 6.986 -1.586 19.983 1.00 88.94 513 ARG A N 1
ATOM 3855 C CA . ARG A 1 513 ? 5.671 -1.501 19.336 1.00 88.94 513 ARG A CA 1
ATOM 3856 C C . ARG A 1 513 ? 4.741 -2.508 19.994 1.00 88.94 513 ARG A C 1
ATOM 3858 O O . ARG A 1 513 ? 5.137 -3.662 20.138 1.00 88.94 513 ARG A O 1
ATOM 3865 N N . GLN A 1 514 ? 3.558 -2.074 20.423 1.00 92.75 514 GLN A N 1
ATOM 3866 C CA . GLN A 1 514 ? 2.646 -2.915 21.201 1.00 92.75 514 GLN A CA 1
ATOM 3867 C C . GLN A 1 514 ? 1.203 -2.786 20.741 1.00 92.75 514 GLN A C 1
ATOM 3869 O O . GLN A 1 514 ? 0.713 -1.675 20.548 1.00 92.75 514 GLN A O 1
ATOM 3874 N N . ALA A 1 515 ? 0.536 -3.936 20.640 1.00 92.88 515 ALA A N 1
ATOM 3875 C CA . ALA A 1 515 ? -0.899 -4.058 20.429 1.00 92.88 515 ALA A CA 1
ATOM 3876 C C . ALA A 1 515 ? -1.599 -4.371 21.758 1.00 92.88 515 ALA A C 1
ATOM 3878 O O . ALA A 1 515 ? -1.252 -5.331 22.451 1.00 92.88 515 ALA A O 1
ATOM 3879 N N . PHE A 1 516 ? -2.593 -3.569 22.122 1.00 93.19 516 PHE A N 1
ATOM 3880 C CA . PHE A 1 516 ? -3.281 -3.660 23.405 1.00 93.19 516 PHE A CA 1
ATOM 3881 C C . PHE A 1 516 ? -4.736 -3.204 23.298 1.00 93.19 516 PHE A C 1
ATOM 3883 O O . PHE A 1 516 ? -5.146 -2.561 22.335 1.00 93.19 516 PHE A O 1
ATOM 3890 N N . THR A 1 517 ? -5.531 -3.555 24.301 1.00 92.19 517 THR A N 1
ATOM 3891 C CA . THR A 1 517 ? -6.888 -3.044 24.484 1.00 92.19 517 THR A CA 1
ATOM 3892 C C . THR A 1 517 ? -6.897 -2.070 25.654 1.00 92.19 517 THR A C 1
ATOM 3894 O O . THR A 1 517 ? -6.444 -2.424 26.743 1.00 92.19 517 THR A O 1
ATOM 3897 N N . LEU A 1 518 ? -7.414 -0.862 25.436 1.00 92.69 518 LEU A N 1
ATOM 3898 C CA . LEU A 1 518 ? -7.875 0.022 26.503 1.00 92.69 518 LEU A CA 1
ATOM 3899 C C . LEU A 1 518 ? -9.319 -0.334 26.826 1.00 92.69 518 LEU A C 1
ATOM 3901 O O . LEU A 1 518 ? -10.181 -0.242 25.957 1.00 92.69 518 LEU A O 1
ATOM 3905 N N . GLU A 1 519 ? -9.583 -0.730 28.061 1.00 91.94 519 GLU A N 1
ATOM 3906 C CA . GLU A 1 519 ? -10.923 -1.002 28.568 1.00 91.94 519 GLU A CA 1
ATOM 3907 C C . GLU A 1 519 ? -11.304 0.075 29.576 1.00 91.94 519 GLU A C 1
ATOM 3909 O O . GLU A 1 519 ? -10.543 0.366 30.494 1.00 91.94 519 GLU A O 1
ATOM 3914 N N . VAL A 1 520 ? -12.486 0.654 29.410 1.00 92.31 520 VAL A N 1
ATOM 3915 C CA . VAL A 1 520 ? -13.069 1.648 30.303 1.00 92.31 520 VAL A CA 1
ATOM 3916 C C . VAL A 1 520 ? -14.286 1.022 30.965 1.00 92.31 520 VAL A C 1
ATOM 3918 O O . VAL A 1 520 ? -15.283 0.751 30.298 1.00 92.31 520 VAL A O 1
ATOM 3921 N N . LEU A 1 521 ? -14.212 0.813 32.274 1.00 92.12 521 LEU A N 1
ATOM 3922 C CA . LEU A 1 521 ? -15.332 0.432 33.120 1.00 92.12 521 LEU A CA 1
ATOM 3923 C C . LEU A 1 521 ? -15.955 1.692 33.732 1.00 92.12 521 LEU A C 1
ATOM 3925 O O . LEU A 1 521 ? -15.294 2.463 34.424 1.00 92.12 521 LEU A O 1
ATOM 3929 N N . GLN A 1 522 ? -17.238 1.889 33.462 1.00 90.12 522 GLN A N 1
ATOM 3930 C CA . GLN A 1 522 ? -18.063 3.002 33.902 1.00 90.12 522 GLN A CA 1
ATOM 3931 C C . GLN A 1 522 ? -19.277 2.451 34.656 1.00 90.12 522 GLN A C 1
ATOM 3933 O O . GLN A 1 522 ? -20.266 2.059 34.028 1.00 90.12 522 GLN A O 1
ATOM 3938 N N . PRO A 1 523 ? -19.216 2.369 35.993 1.00 86.81 523 PRO A N 1
ATOM 3939 C CA . PRO A 1 523 ? -20.366 1.976 36.792 1.00 86.81 523 PRO A CA 1
ATOM 3940 C C . PRO A 1 523 ? -21.508 2.990 36.653 1.00 86.81 523 PRO A C 1
ATOM 3942 O O . PRO A 1 523 ? -21.321 4.146 36.264 1.00 86.81 523 PRO A O 1
ATOM 3945 N N . LYS A 1 524 ? -22.728 2.546 36.967 1.00 83.31 524 LYS A N 1
ATOM 3946 C CA . LYS A 1 524 ? -23.941 3.362 36.841 1.00 83.31 524 LYS A CA 1
ATOM 3947 C C . LYS A 1 524 ? -23.808 4.647 37.672 1.00 83.31 524 LYS A C 1
ATOM 3949 O O . LYS A 1 524 ? -23.643 4.581 38.882 1.00 83.31 524 LYS A O 1
ATOM 3954 N N . GLY A 1 525 ? -23.925 5.804 37.018 1.00 82.19 525 GLY A N 1
ATOM 3955 C CA . GLY A 1 525 ? -23.833 7.125 37.657 1.00 82.19 525 GLY A CA 1
ATOM 3956 C C . GLY A 1 525 ? -22.462 7.801 37.553 1.00 82.19 525 GLY A C 1
ATOM 3957 O O . GLY A 1 525 ? -22.390 9.006 37.757 1.00 82.19 525 GLY A O 1
ATOM 3958 N N . ALA A 1 526 ? -21.409 7.075 37.167 1.00 86.56 526 ALA A N 1
ATOM 3959 C CA . ALA A 1 526 ? -20.103 7.649 36.860 1.00 86.56 526 ALA A CA 1
ATOM 3960 C C . ALA A 1 526 ? -19.943 7.840 35.346 1.00 86.56 526 ALA A C 1
ATOM 3962 O O . ALA A 1 526 ? -20.329 6.977 34.552 1.00 86.56 526 ALA A O 1
ATOM 3963 N N . ARG A 1 527 ? -19.347 8.959 34.920 1.00 87.88 527 ARG A N 1
ATOM 3964 C CA . ARG A 1 527 ? -19.186 9.290 33.501 1.00 87.88 527 ARG A CA 1
ATOM 3965 C C . ARG A 1 527 ? -17.745 9.673 33.185 1.00 87.88 527 ARG A C 1
ATOM 3967 O O . ARG A 1 527 ? -17.148 10.514 33.832 1.00 87.88 527 ARG A O 1
ATOM 3974 N N . LEU A 1 528 ? -17.188 9.082 32.137 1.00 89.88 528 LEU A N 1
ATOM 3975 C CA . LEU A 1 528 ? -15.959 9.556 31.497 1.00 89.88 528 LEU A CA 1
ATOM 3976 C C . LEU A 1 528 ? -16.361 10.680 30.541 1.00 89.88 528 LEU A C 1
ATOM 3978 O O . LEU A 1 528 ? -17.215 10.461 29.679 1.00 89.88 528 LEU A O 1
ATOM 3982 N N . ALA A 1 529 ? -15.774 11.853 30.732 1.00 90.19 529 ALA A N 1
ATOM 3983 C CA . ALA A 1 529 ? -15.974 13.029 29.896 1.00 90.19 529 ALA A CA 1
ATOM 3984 C C . ALA A 1 529 ? -14.926 13.138 28.781 1.00 90.19 529 ALA A C 1
ATOM 3986 O O . ALA A 1 529 ? -15.232 13.690 27.732 1.00 90.19 529 ALA A O 1
ATOM 3987 N N . ALA A 1 530 ? -13.710 12.633 29.013 1.00 92.25 530 ALA A N 1
ATOM 3988 C CA . ALA A 1 530 ? -12.660 12.551 28.001 1.00 92.25 530 ALA A CA 1
ATOM 3989 C C . ALA A 1 530 ? -11.645 11.454 28.352 1.00 92.25 530 ALA A C 1
ATOM 3991 O O . ALA A 1 530 ? -11.358 11.225 29.530 1.00 92.25 530 ALA A O 1
ATOM 3992 N N . LEU A 1 531 ? -11.063 10.819 27.336 1.00 93.38 531 LEU A N 1
ATOM 3993 C CA . LEU A 1 531 ? -9.864 9.982 27.448 1.00 93.38 531 LEU A CA 1
ATOM 3994 C C . LEU A 1 531 ? -8.979 10.225 26.229 1.00 93.38 531 LEU A C 1
ATOM 3996 O O . LEU A 1 531 ? -9.447 10.139 25.096 1.00 93.38 531 LEU A O 1
ATOM 4000 N N . VAL A 1 532 ? -7.704 10.515 26.473 1.00 93.31 532 VAL A N 1
ATOM 4001 C CA . VAL A 1 532 ? -6.710 10.814 25.443 1.00 93.31 532 VAL A CA 1
ATOM 4002 C C . VAL A 1 532 ? -5.444 10.011 25.714 1.00 93.31 532 VAL A C 1
ATOM 4004 O O . VAL A 1 532 ? -4.930 10.016 26.829 1.00 93.31 532 VAL A O 1
ATOM 4007 N N . LEU A 1 533 ? -4.937 9.327 24.689 1.00 93.56 533 LEU A N 1
ATOM 4008 C CA . LEU A 1 533 ? -3.602 8.727 24.683 1.00 93.56 533 LEU A CA 1
ATOM 4009 C C . LEU A 1 533 ? -2.787 9.402 23.581 1.00 93.56 533 LEU A C 1
ATOM 4011 O O . LEU A 1 533 ? -3.161 9.326 22.411 1.00 93.56 533 LEU A O 1
ATOM 4015 N N . GLU A 1 534 ? -1.675 10.040 23.935 1.00 92.50 534 GLU A N 1
ATOM 4016 C CA . GLU A 1 534 ? -0.881 10.828 22.986 1.00 92.50 534 GLU A CA 1
ATOM 4017 C C . GLU A 1 534 ? 0.602 10.933 23.380 1.00 92.50 534 GLU A C 1
ATOM 4019 O O . GLU A 1 534 ? 0.946 10.674 24.535 1.00 92.50 534 GLU A O 1
ATOM 4024 N N . PRO A 1 535 ? 1.503 11.311 22.453 1.00 89.44 535 PRO A N 1
ATOM 4025 C CA . PRO A 1 535 ? 2.916 11.490 22.752 1.00 89.44 535 PRO A CA 1
ATOM 4026 C C . PRO A 1 535 ? 3.138 12.573 23.813 1.00 89.44 535 PRO A C 1
ATOM 4028 O O . PRO A 1 535 ? 2.597 13.676 23.722 1.00 89.44 535 PRO A O 1
ATOM 4031 N N . ALA A 1 536 ? 3.987 12.282 24.796 1.00 84.31 536 ALA A N 1
ATOM 4032 C CA . ALA A 1 536 ? 4.364 13.232 25.833 1.00 84.31 536 ALA A CA 1
ATOM 4033 C C . ALA A 1 536 ? 5.108 14.442 25.232 1.00 84.31 536 ALA A C 1
ATOM 4035 O O . ALA A 1 536 ? 5.941 14.294 24.333 1.00 84.31 536 ALA A O 1
ATOM 4036 N N . GLY A 1 537 ? 4.821 15.644 25.744 1.00 69.44 537 GLY A N 1
ATOM 4037 C CA . GLY A 1 537 ? 5.482 16.887 25.324 1.00 69.44 537 GLY A CA 1
ATOM 4038 C C . GLY A 1 537 ? 4.869 17.590 24.109 1.00 69.44 537 GLY A C 1
ATOM 4039 O O . GLY A 1 537 ? 5.424 18.588 23.652 1.00 69.44 537 GLY A O 1
ATOM 4040 N N . LEU A 1 538 ? 3.729 17.121 23.591 1.00 56.94 538 LEU A N 1
ATOM 4041 C CA . LEU A 1 538 ? 2.898 17.942 22.710 1.00 56.94 538 LEU A CA 1
ATOM 4042 C C . LEU A 1 538 ? 2.131 18.978 23.557 1.00 56.94 538 LEU A C 1
ATOM 4044 O O . LEU A 1 538 ? 1.592 18.610 24.610 1.00 56.94 538 LEU A O 1
ATOM 4048 N N . PRO A 1 539 ? 2.077 20.262 23.146 1.00 38.47 539 PRO A N 1
ATOM 4049 C CA . PRO A 1 539 ? 1.193 21.215 23.803 1.00 38.47 539 PRO A CA 1
ATOM 4050 C C . PRO A 1 539 ? -0.246 20.676 23.730 1.00 38.47 539 PRO A C 1
ATOM 4052 O O . PRO A 1 539 ? -0.602 20.090 22.703 1.00 38.47 539 PRO A O 1
ATOM 4055 N N . PRO A 1 540 ? -1.057 20.815 24.795 1.00 39.84 540 PRO A N 1
ATOM 4056 C CA . PRO A 1 540 ? -2.485 20.546 24.677 1.00 39.84 540 PRO A CA 1
ATOM 4057 C C . PRO A 1 540 ? -3.033 21.426 23.545 1.00 39.84 540 PRO A C 1
ATOM 4059 O O . PRO A 1 540 ? -2.775 22.631 23.531 1.00 39.84 540 PRO A O 1
ATOM 4062 N N . LEU A 1 541 ? -3.676 20.792 22.561 1.00 35.59 541 LEU A N 1
ATOM 4063 C CA . LEU A 1 541 ? -4.330 21.477 21.442 1.00 35.59 541 LEU A CA 1
ATOM 4064 C C . LEU A 1 541 ? -5.570 22.231 21.914 1.00 35.59 541 LEU A C 1
ATOM 4066 O O . LEU A 1 541 ? -6.340 21.632 22.702 1.00 35.59 541 LEU A O 1
#

Sequence (541 aa):
MKGTKIGLLCFGLPIFFASEDMAAQPAGMVNDGSDRLTVINCADTPVYAAALALPAKVLYAALNLPAGTPLQAVTTAGTSVALLPGVENGEEVVRAHLSLKPGERVALKLGPAAKWGSAEQVCSAVFDAASGSASLCNGVVAFEYRAGQWNLSFDGPMADAIVERGERRILAGCRLDAWLDAERRGRLMGIAPKAIQEMGLIHVREARLIGGEARANPDGSATLKLIKGFDGFAKGITWTETYALLPGQPIVTYRTVFETRGDSTRYLAFVELGGGMRGGYGSLLRGQRRFKYEDPKAPNRILLAGNENAYTRIGWRAEKCWVGMESELGCGIGFSTTKEVTRALPGSSVWSLGNAGFFVRLVDAEQENFPYEFVPGRPLDLGLAFVAACGQVGIWNQTRQLFAAITRGKTPRLAASYAVYLGDQPLQPAEVGVFRDEKLAGTGTTRRAALEVDFQRAYRLSAKAEQATADNPVTISARLLGAPGEPIAAMTLDRPGEKEVDFTAVTQWAGKRQAFTLEVLQPKGARLAALVLEPAGLPPL

pLDDT: mean 82.47, std 18.53, range [24.34, 98.62]